Protein 9N4U (pdb70)

Foldseek 3Di:
DVVVLLVVLVVVAAADDVVVFWADWAWDDQDDQATKTWIAGPVPRFIKIKGKHQSVSDPPSVLVVVQVVLQVVQDDQQAFHWDHWHDDPRMIMTITGDADLAWQLLLLQQHQDDLQALLQQLLSVLVSLVSQVVQQKAQQADARNQWGAHLQLRTHGYDSSQMDHADPVGQWFFEQTYQQLQFALSNLVRHTDHNLRNLSSSLQNSLCNHPVHGPPPVPDSVVSSVCCNVVQQDDHPCPVVDDPQVVVLSCLSRPNPSVSRDRSVRSSPRCSSVSHDPSSVCNVSSVSSVVVVVVVVD/DLVVVAADDDDVVVQWADWDWDAADPFGTKTWIAGPVPRFIKIKGKGQPPDDPPPVVVSVVSVVLQVQDDQQAFHWDGWDDDPSIIITITGDAPLAWQLLLLQQHQDDLQALLQQLLSVLRVLVSCVVVFQAQQQPAGNQWGAHLQLRTHGHRSDDDDPVDDDDDASLLFALCVLVVHDDGNLRNLSSSLQRSLSNNVSHGPCPVPDRVVSSVCCNPVQDGDRPCVVPDDPQNVVLSCLSRPNPSVSRDHSVRSSPRVSSVSHDPSSVCNVSSVSSVVVPD

Radius of gyration: 26.57 Å; Cα contacts (8 Å, |Δi|>4): 1008; chains: 2; bounding box: 64×59×76 Å

Solvent-accessible surface area: 27530 Å² total; per-residue (Å²): 121,65,124,111,48,40,77,101,0,82,84,30,8,69,111,34,76,2,104,183,86,6,63,165,51,113,144,94,27,83,57,98,64,11,31,46,40,24,5,45,12,93,97,104,37,78,93,0,18,0,58,35,15,47,3,140,86,24,103,105,27,79,70,22,10,40,52,10,50,0,11,78,113,10,100,34,110,13,4,6,45,13,52,39,2,23,7,57,65,70,64,0,17,15,0,33,25,68,23,34,4,31,19,1,18,54,3,7,66,72,28,117,14,58,40,9,16,4,0,0,1,0,64,18,8,0,62,1,1,66,50,0,32,82,61,75,1,0,0,27,6,3,4,0,42,4,1,48,2,4,106,103,0,26,3,31,4,19,62,1,19,33,8,3,73,20,56,114,148,112,50,98,65,56,51,11,20,2,1,6,2,4,6,1,8,14,5,12,48,119,128,68,4,8,38,43,5,0,0,2,7,0,0,4,0,0,0,0,8,51,49,16,89,4,17,46,24,121,58,34,22,16,110,0,4,109,26,5,44,78,81,6,56,10,155,35,135,66,60,120,159,16,42,72,53,0,88,45,0,5,94,122,0,4,52,91,61,54,150,147,1,4,30,3,124,92,4,34,129,19,113,0,15,135,78,24,87,94,45,70,20,3,45,86,16,2,60,46,4,88,99,14,60,149,102,104,160,101,159,117,46,52,83,14,27,37,143,63,61,4,131,159,89,8,54,178,71,99,124,106,20,82,42,117,52,12,26,31,45,22,5,66,10,88,97,101,39,75,87,0,20,0,74,26,11,75,29,69,148,71,96,122,29,119,83,30,9,70,75,10,63,84,51,87,115,63,103,32,106,9,12,11,42,3,50,44,0,7,85,28,73,55,59,4,15,10,0,38,26,77,22,31,4,25,19,1,39,57,2,2,73,77,28,123,7,56,34,9,17,0,0,0,0,0,66,16,0,0,62,0,0,64,43,7,31,85,70,161,46,31,6,114,46,0,35,2,69,10,0,46,2,2,111,105,0,23,2,30,0,33,90,72,95,232,124,54,56,41,39,50,59,98,41,31,14,29,30,56,0,4,15,28,10,33,121,124,102,81,25,54,42,5,0,0,2,3,0,0,2,2,0,1,1,3,48,47,26,59,28,11,24,101,142,68,55,20,10,56,0,20,83,23,2,20,71,77,0,54,9,148,40,115,64,58,124,151,11,43,72,63,0,89,63,0,5,100,74,0,16,45,78,79,51,143,135,1,0,32,4,148,101,3,37,132,24,107,0,8,132,77,26,84,97,46,72,22,3,43,84,18,1,62,42,5,90,110,56,79,194

Organism: Homo sapiens (NCBI:txid9606)

B-factor: mean 44.1, std 22.22, range [15.54, 167.35]

Nearest PDB structures (foldseek):
  1yhw-assembly1_A  TM=9.844E-01  e=6.886E-53  Homo sapiens
  1yhv-assembly1_A  TM=9.846E-01  e=2.367E-52  Homo sapiens
  3fy0-assembly1_A  TM=9.872E-01  e=4.388E-52  Homo sapiens
  4o0r-assembly1_A  TM=9.837E-01  e=5.492E-52  Homo sapiens
  6fd3-assembly1_A  TM=9.315E-01  e=5.492E-52  Homo sapiens

Structure (mmCIF, N/CA/C/O backbone):
data_9N4U
#
_entry.id   9N4U
#
_cell.length_a   62.386
_cell.length_b   80.728
_cell.length_c   65.893
_cell.angle_alpha   90.00
_cell.angle_beta   106.92
_cell.angle_gamma   90.00
#
_symmetry.space_group_name_H-M   'P 1 21 1'
#
loop_
_entity.id
_entity.type
_entity.pdbx_description
1 polymer 'Glutathione S-transferase class-mu 26 kDa isozyme,Serine/threonine-protein kinase PAK 1'
2 non-polymer (3M)-3-[(4P)-2-chloro-4-(6-methylpyridin-2-yl)phenyl]-1-{2-[2-(dimethylamino)ethoxy]ethyl}-1,6-naphthyridin-2(1H)-one
3 water water
#
loop_
_atom_site.group_PDB
_atom_site.id
_atom_site.type_symbol
_atom_site.label_atom_id
_atom_site.label_alt_id
_atom_site.label_comp_id
_atom_site.label_asym_id
_atom_site.label_entity_id
_atom_site.label_seq_id
_atom_site.pdbx_PDB_ins_code
_atom_site.Cartn_x
_atom_site.Cartn_y
_atom_site.Cartn_z
_atom_site.occupancy
_atom_site.B_iso_or_equiv
_atom_site.auth_seq_id
_atom_site.auth_comp_id
_atom_site.auth_asym_id
_atom_site.auth_atom_id
_atom_site.pdbx_PDB_model_num
ATOM 1 N N . SER A 1 238 ? 33.511 -14.297 -12.780 1.00 64.56 249 SER A N 1
ATOM 2 C CA . SER A 1 238 ? 33.073 -12.906 -12.658 1.00 76.67 249 SER A CA 1
ATOM 3 C C . SER A 1 238 ? 32.035 -12.770 -11.544 1.00 72.45 249 SER A C 1
ATOM 4 O O . SER A 1 238 ? 32.366 -12.424 -10.408 1.00 75.75 249 SER A O 1
ATOM 6 N N . ASP A 1 239 ? 30.772 -13.028 -11.889 1.00 77.88 250 ASP A N 1
ATOM 7 C CA . ASP A 1 239 ? 29.720 -13.258 -10.909 1.00 73.15 250 ASP A CA 1
ATOM 8 C C . ASP A 1 239 ? 29.309 -14.721 -10.832 1.00 72.53 250 ASP A C 1
ATOM 9 O O . ASP A 1 239 ? 28.637 -15.114 -9.873 1.00 74.68 250 ASP A O 1
ATOM 11 N N . GLU A 1 240 ? 29.680 -15.534 -11.823 1.00 81.52 251 GLU A N 1
ATOM 12 C CA . GLU A 1 240 ? 29.492 -16.973 -11.706 1.00 77.14 251 GLU A CA 1
ATOM 13 C C . GLU A 1 240 ? 30.494 -17.583 -10.742 1.00 67.69 251 GLU A C 1
ATOM 14 O O . GLU A 1 240 ? 30.200 -18.612 -10.120 1.00 55.75 251 GLU A O 1
ATOM 20 N N . GLU A 1 241 ? 31.672 -16.969 -10.594 1.00 55.24 252 GLU A N 1
ATOM 21 C CA . GLU A 1 241 ? 32.659 -17.526 -9.680 1.00 67.60 252 GLU A CA 1
ATOM 22 C C . GLU A 1 241 ? 32.532 -17.000 -8.261 1.00 55.64 252 GLU A C 1
ATOM 23 O O . GLU A 1 241 ? 33.050 -17.634 -7.334 1.00 46.21 252 GLU A O 1
ATOM 29 N N . ILE A 1 242 ? 31.869 -15.864 -8.055 1.00 48.26 253 ILE A N 1
ATOM 30 C CA . ILE A 1 242 ? 31.487 -15.533 -6.690 1.00 45.54 253 ILE A CA 1
ATOM 31 C C . ILE A 1 242 ? 30.402 -16.497 -6.210 1.00 48.10 253 ILE A C 1
ATOM 32 O O . ILE A 1 242 ? 30.418 -16.947 -5.056 1.00 42.74 253 ILE A O 1
ATOM 37 N N . LEU A 1 243 ? 29.490 -16.896 -7.100 1.00 46.21 254 LEU A N 1
ATOM 38 C CA . LEU A 1 243 ? 28.512 -17.919 -6.742 1.00 50.46 254 LEU A CA 1
ATOM 39 C C . LEU A 1 243 ? 29.192 -19.249 -6.422 1.00 46.64 254 LEU A C 1
ATOM 40 O O . LEU A 1 243 ? 28.863 -19.901 -5.420 1.00 45.78 254 LEU A O 1
ATOM 45 N N . GLU A 1 244 ? 30.142 -19.669 -7.262 1.00 47.60 255 GLU A N 1
ATOM 46 C CA . GLU A 1 244 ? 30.849 -20.918 -7.001 1.00 47.67 255 GLU A CA 1
ATOM 47 C C . GLU A 1 244 ? 31.653 -20.834 -5.716 1.00 45.34 255 GLU A C 1
ATOM 48 O O . GLU A 1 244 ? 31.773 -21.822 -4.990 1.00 45.01 255 GLU A O 1
ATOM 54 N N . LYS A 1 245 ? 32.219 -19.666 -5.426 1.00 43.87 256 LYS A N 1
ATOM 55 C CA . LYS A 1 245 ? 32.898 -19.470 -4.151 1.00 41.75 256 LYS A CA 1
ATOM 56 C C . LYS A 1 245 ? 31.936 -19.674 -2.977 1.00 43.66 256 LYS A C 1
ATOM 57 O O . LYS A 1 245 ? 32.274 -20.355 -2.001 1.00 42.38 256 LYS A O 1
ATOM 63 N N . LEU A 1 246 ? 30.729 -19.109 -3.057 1.00 41.05 257 LEU A N 1
ATOM 64 C CA . LEU A 1 246 ? 29.741 -19.349 -2.000 1.00 40.32 257 LEU A CA 1
ATOM 65 C C . LEU A 1 246 ? 29.382 -20.827 -1.906 1.00 41.32 257 LEU A C 1
ATOM 66 O O . LEU A 1 246 ? 29.333 -21.399 -0.812 1.00 40.37 257 LEU A O 1
ATOM 71 N N . ARG A 1 247 ? 29.112 -21.465 -3.040 1.00 43.39 258 ARG A N 1
ATOM 72 C CA . ARG A 1 247 ? 28.764 -22.881 -2.987 1.00 44.59 258 ARG A CA 1
ATOM 73 C C . ARG A 1 247 ? 29.874 -23.710 -2.345 1.00 45.32 258 ARG A C 1
ATOM 74 O O . ARG A 1 247 ? 29.596 -24.673 -1.618 1.00 43.92 258 ARG A O 1
ATOM 82 N N . SER A 1 248 ? 31.139 -23.349 -2.584 1.00 43.31 259 SER A N 1
ATOM 83 C CA . SER A 1 248 ? 32.232 -24.201 -2.118 1.00 44.23 259 SER A CA 1
ATOM 84 C C . SER A 1 248 ? 32.330 -24.206 -0.595 1.00 51.75 259 SER A C 1
ATOM 85 O O . SER A 1 248 ? 32.811 -25.181 -0.009 1.00 46.11 259 SER A O 1
ATOM 88 N N . ILE A 1 249 ? 31.892 -23.134 0.070 1.00 39.61 260 ILE A N 1
ATOM 89 C CA . ILE A 1 249 ? 32.063 -23.089 1.518 1.00 37.91 260 ILE A CA 1
ATOM 90 C C . ILE A 1 249 ? 30.948 -23.806 2.248 1.00 39.57 260 ILE A C 1
ATOM 91 O O . ILE A 1 249 ? 30.981 -23.867 3.477 1.00 43.40 260 ILE A O 1
ATOM 96 N N . VAL A 1 250 ? 29.974 -24.351 1.533 1.00 40.93 261 VAL A N 1
ATOM 97 C CA . VAL A 1 250 ? 28.780 -24.943 2.120 1.00 41.04 261 VAL A CA 1
ATOM 98 C C . VAL A 1 250 ? 28.730 -26.409 1.691 1.00 45.63 261 VAL A C 1
ATOM 99 O O . VAL A 1 250 ? 28.898 -26.710 0.507 1.00 43.98 261 VAL A O 1
ATOM 103 N N . SER A 1 251 ? 28.510 -27.315 2.646 1.00 46.34 262 SER A N 1
ATOM 104 C CA . SER A 1 251 ? 28.398 -28.734 2.324 1.00 50.86 262 SER A CA 1
ATOM 105 C C . SER A 1 251 ? 27.049 -29.033 1.666 1.00 46.50 262 SER A C 1
ATOM 106 O O . SER A 1 251 ? 26.045 -28.355 1.918 1.00 45.05 262 SER A O 1
ATOM 109 N N . VAL A 1 252 ? 27.042 -30.036 0.778 1.00 58.56 263 VAL A N 1
ATOM 110 C CA . VAL A 1 252 ? 25.811 -30.484 0.135 1.00 63.47 263 VAL A CA 1
ATOM 111 C C . VAL A 1 252 ? 25.233 -31.618 0.964 1.00 70.93 263 VAL A C 1
ATOM 112 O O . VAL A 1 252 ? 25.954 -32.531 1.386 1.00 71.54 263 VAL A O 1
ATOM 116 N N . GLY A 1 253 ? 23.934 -31.547 1.207 1.00 61.41 264 GLY A N 1
ATOM 117 C CA . GLY A 1 253 ? 23.271 -32.523 2.049 1.00 58.52 264 GLY A CA 1
ATOM 118 C C . GLY A 1 253 ? 21.822 -32.135 2.221 1.00 61.55 264 GLY A C 1
ATOM 119 O O . GLY A 1 253 ? 21.369 -31.091 1.739 1.00 58.18 264 GLY A O 1
ATOM 120 N N . ASP A 1 254 ? 21.106 -32.985 2.949 1.00 65.57 265 ASP A N 1
ATOM 121 C CA . ASP A 1 254 ? 19.673 -32.839 3.153 1.00 57.95 265 ASP A CA 1
ATOM 122 C C . ASP A 1 254 ? 19.416 -32.363 4.572 1.00 58.64 265 ASP A C 1
ATOM 123 O O . ASP A 1 254 ? 19.758 -33.081 5.524 1.00 60.51 265 ASP A O 1
ATOM 128 N N . PRO A 1 255 ? 18.838 -31.176 4.775 1.00 60.45 266 PRO A N 1
ATOM 129 C CA . PRO A 1 255 ? 18.587 -30.719 6.152 1.00 55.86 266 PRO A CA 1
ATOM 130 C C . PRO A 1 255 ? 17.606 -31.607 6.901 1.00 62.22 266 PRO A C 1
ATOM 131 O O . PRO A 1 255 ? 17.625 -31.620 8.140 1.00 56.74 266 PRO A O 1
ATOM 135 N N . LYS A 1 256 ? 16.756 -32.358 6.193 1.00 64.47 267 LYS A N 1
ATOM 136 C CA . LYS A 1 256 ? 15.818 -33.258 6.862 1.00 60.11 267 LYS A CA 1
ATOM 137 C C . LYS A 1 256 ? 16.513 -34.476 7.457 1.00 58.34 267 LYS A C 1
ATOM 138 O O . LYS A 1 256 ? 15.912 -35.182 8.273 1.00 67.57 267 LYS A O 1
ATOM 144 N N . LYS A 1 257 ? 17.760 -34.742 7.063 1.00 81.12 268 LYS A N 1
ATOM 145 C CA . LYS A 1 257 ? 18.518 -35.825 7.681 1.00 91.94 268 LYS A CA 1
ATOM 146 C C . LYS A 1 257 ? 18.756 -35.558 9.163 1.00 97.25 268 LYS A C 1
ATOM 147 O O . LYS A 1 257 ? 18.912 -36.498 9.951 1.00 88.12 268 LYS A O 1
ATOM 153 N N . LYS A 1 258 ? 18.774 -34.288 9.559 1.00 71.63 269 LYS A N 1
ATOM 154 C CA . LYS A 1 258 ? 19.132 -33.898 10.910 1.00 61.30 269 LYS A CA 1
ATOM 155 C C . LYS A 1 258 ? 18.031 -33.146 11.643 1.00 47.36 269 LYS A C 1
ATOM 156 O O . LYS A 1 258 ? 17.968 -33.224 12.876 1.00 50.28 269 LYS A O 1
ATOM 162 N N . TYR A 1 259 ? 17.147 -32.449 10.929 1.00 46.02 270 TYR A N 1
ATOM 163 C CA . TYR A 1 259 ? 16.153 -31.579 11.555 1.00 45.18 270 TYR A CA 1
ATOM 164 C C . TYR A 1 259 ? 14.752 -31.914 11.061 1.00 55.37 270 TYR A C 1
ATOM 165 O O . TYR A 1 259 ? 14.555 -32.274 9.894 1.00 54.07 270 TYR A O 1
ATOM 174 N N . THR A 1 260 ? 13.777 -31.769 11.961 1.00 47.95 271 THR A N 1
ATOM 175 C CA . THR A 1 260 ? 12.363 -31.972 11.656 1.00 60.25 271 THR A CA 1
ATOM 176 C C . THR A 1 260 ? 11.541 -30.809 12.204 1.00 47.99 271 THR A C 1
ATOM 177 O O . THR A 1 260 ? 12.073 -29.833 12.748 1.00 45.89 271 THR A O 1
ATOM 181 N N . ARG A 1 261 ? 10.223 -30.928 12.037 1.00 55.58 272 ARG A N 1
ATOM 182 C CA . ARG A 1 261 ? 9.252 -29.969 12.558 1.00 57.04 272 ARG A CA 1
ATOM 183 C C . ARG A 1 261 ? 9.557 -28.546 12.086 1.00 55.56 272 ARG A C 1
ATOM 184 O O . ARG A 1 261 ? 9.767 -27.635 12.880 1.00 46.17 272 ARG A O 1
ATOM 192 N N . PHE A 1 262 ? 9.575 -28.374 10.766 1.00 49.22 273 PHE A N 1
ATOM 193 C CA . PHE A 1 262 ? 9.800 -27.066 10.151 1.00 54.09 273 PHE A CA 1
ATOM 194 C C . PHE A 1 262 ? 8.523 -26.227 10.235 1.00 58.17 273 PHE A C 1
ATOM 195 O O . PHE A 1 262 ? 7.529 -26.528 9.571 1.00 51.53 273 PHE A O 1
ATOM 203 N N . GLU A 1 263 ? 8.554 -25.150 11.015 1.00 57.28 274 GLU A N 1
ATOM 204 C CA . GLU A 1 263 ? 7.421 -24.239 11.138 1.00 62.43 274 GLU A CA 1
ATOM 205 C C . GLU A 1 263 ? 7.863 -22.859 10.680 1.00 57.37 274 GLU A C 1
ATOM 206 O O . GLU A 1 263 ? 8.824 -22.304 11.224 1.00 50.63 274 GLU A O 1
ATOM 212 N N . LYS A 1 264 ? 7.154 -22.298 9.700 1.00 55.52 275 LYS A N 1
ATOM 213 C CA . LYS A 1 264 ? 7.485 -20.961 9.219 1.00 67.95 275 LYS A CA 1
ATOM 214 C C . LYS A 1 264 ? 7.232 -19.927 10.307 1.00 58.76 275 LYS A C 1
ATOM 215 O O . LYS A 1 264 ? 6.189 -19.950 10.964 1.00 67.93 275 LYS A O 1
ATOM 221 N N . ILE A 1 265 ? 8.193 -19.021 10.507 1.00 61.78 276 ILE A N 1
ATOM 222 C CA . ILE A 1 265 ? 8.028 -17.900 11.424 1.00 61.14 276 ILE A CA 1
ATOM 223 C C . ILE A 1 265 ? 8.294 -16.556 10.764 1.00 65.68 276 ILE A C 1
ATOM 224 O O . ILE A 1 265 ? 8.201 -15.524 11.430 1.00 63.57 276 ILE A O 1
ATOM 229 N N . GLY A 1 266 ? 8.621 -16.525 9.481 1.00 66.55 277 GLY A N 1
ATOM 230 C CA . GLY A 1 266 ? 8.914 -15.263 8.832 1.00 69.99 277 GLY A CA 1
ATOM 231 C C . GLY A 1 266 ? 9.294 -15.484 7.386 1.00 74.01 277 GLY A C 1
ATOM 232 O O . GLY A 1 266 ? 9.767 -16.559 6.999 1.00 72.65 277 GLY A O 1
ATOM 233 N N . GLN A 1 267 ? 9.065 -14.442 6.591 1.00 82.15 278 GLN A N 1
ATOM 234 C CA . GLN A 1 267 ? 9.397 -14.430 5.175 1.00 91.29 278 GLN A CA 1
ATOM 235 C C . GLN A 1 267 ? 9.875 -13.030 4.829 1.00 99.33 278 GLN A C 1
ATOM 236 O O . GLN A 1 267 ? 9.308 -12.044 5.305 1.00 95.03 278 GLN A O 1
ATOM 238 N N . GLY A 1 268 ? 10.917 -12.946 4.019 1.00 115.02 279 GLY A N 1
ATOM 239 C CA . GLY A 1 268 ? 11.494 -11.660 3.710 1.00 112.78 279 GLY A CA 1
ATOM 240 C C . GLY A 1 268 ? 12.334 -11.676 2.459 1.00 106.52 279 GLY A C 1
ATOM 241 O O . GLY A 1 268 ? 12.253 -12.596 1.644 1.00 108.24 279 GLY A O 1
ATOM 242 N N . ALA A 1 269 ? 13.145 -10.625 2.312 1.00 113.30 280 ALA A N 1
ATOM 243 C CA . ALA A 1 269 ? 14.033 -10.510 1.160 1.00 105.97 280 ALA A CA 1
ATOM 244 C C . ALA A 1 269 ? 15.264 -11.387 1.324 1.00 102.14 280 ALA A C 1
ATOM 245 O O . ALA A 1 269 ? 15.744 -11.982 0.352 1.00 94.21 280 ALA A O 1
ATOM 247 N N . SER A 1 270 ? 15.779 -11.483 2.537 1.00 106.62 281 SER A N 1
ATOM 248 C CA . SER A 1 270 ? 16.884 -12.381 2.818 1.00 102.03 281 SER A CA 1
ATOM 249 C C . SER A 1 270 ? 16.480 -13.854 2.761 1.00 105.98 281 SER A C 1
ATOM 250 O O . SER A 1 270 ? 17.320 -14.660 3.136 1.00 111.25 281 SER A O 1
ATOM 253 N N . GLY A 1 271 ? 15.279 -14.239 2.345 1.00 88.65 282 GLY A N 1
ATOM 254 C CA . GLY A 1 271 ? 14.842 -15.620 2.374 1.00 71.99 282 GLY A CA 1
ATOM 255 C C . GLY A 1 271 ? 13.705 -15.863 3.355 1.00 72.36 282 GLY A C 1
ATOM 256 O O . GLY A 1 271 ? 13.043 -14.943 3.840 1.00 64.97 282 GLY A O 1
ATOM 257 N N . THR A 1 272 ? 13.479 -17.141 3.647 1.00 61.09 283 THR A N 1
ATOM 258 C CA . THR A 1 272 ? 12.385 -17.578 4.505 1.00 59.92 283 THR A CA 1
ATOM 259 C C . THR A 1 272 ? 12.938 -18.244 5.760 1.00 54.14 283 THR A C 1
ATOM 260 O O . THR A 1 272 ? 13.866 -19.057 5.679 1.00 43.91 283 THR A O 1
ATOM 264 N N . VAL A 1 273 ? 12.349 -17.917 6.914 1.00 51.93 284 VAL A N 1
ATOM 265 C CA . VAL A 1 273 ? 12.865 -18.325 8.219 1.00 58.38 284 VAL A CA 1
ATOM 266 C C . VAL A 1 273 ? 11.900 -19.312 8.867 1.00 49.98 284 VAL A C 1
ATOM 267 O O . VAL A 1 273 ? 10.685 -19.087 8.885 1.00 47.92 284 VAL A O 1
ATOM 271 N N . TYR A 1 274 ? 12.454 -20.396 9.406 1.00 42.58 285 TYR A N 1
ATOM 272 C CA . TYR A 1 274 ? 11.719 -21.457 10.076 1.00 51.01 285 TYR A CA 1
ATOM 273 C C . TYR A 1 274 ? 12.287 -21.675 11.472 1.00 48.16 285 TYR A C 1
ATOM 274 O O . TYR A 1 274 ? 13.454 -21.376 11.747 1.00 38.97 285 TYR A O 1
ATOM 283 N N . THR A 1 275 ? 11.465 -22.240 12.345 1.00 40.99 286 THR A N 1
ATOM 284 C CA . THR A 1 275 ? 11.997 -23.004 13.463 1.00 40.73 286 THR A CA 1
ATOM 285 C C . THR A 1 275 ? 11.998 -24.481 13.094 1.00 41.10 286 THR A C 1
ATOM 286 O O . THR A 1 275 ? 11.216 -24.933 12.251 1.00 43.03 286 THR A O 1
ATOM 290 N N . ALA A 1 276 ? 12.877 -25.235 13.743 1.00 40.17 287 ALA A N 1
ATOM 291 C CA . ALA A 1 276 ? 12.939 -26.677 13.539 1.00 41.40 287 ALA A CA 1
ATOM 292 C C . ALA A 1 276 ? 13.595 -27.295 14.765 1.00 40.27 287 ALA A C 1
ATOM 293 O O . ALA A 1 276 ? 13.935 -26.602 15.730 1.00 38.64 287 ALA A O 1
ATOM 295 N N . MET A 1 277 ? 13.769 -28.608 14.730 1.00 41.32 288 MET A N 1
ATOM 296 C CA . MET A 1 277 ? 14.303 -29.288 15.895 1.00 40.60 288 MET A CA 1
ATOM 297 C C . MET A 1 277 ? 15.315 -30.338 15.470 1.00 41.16 288 MET A C 1
ATOM 298 O O . MET A 1 277 ? 15.108 -31.039 14.479 1.00 42.86 288 MET A O 1
ATOM 303 N N . ASP A 1 278 ? 16.410 -30.426 16.226 1.00 39.86 289 ASP A N 1
ATOM 304 C CA . ASP A 1 278 ? 17.433 -31.454 16.024 1.00 40.86 289 ASP A CA 1
ATOM 305 C C . ASP A 1 278 ? 16.867 -32.808 16.436 1.00 48.74 289 ASP A C 1
ATOM 306 O O . ASP A 1 278 ? 16.423 -32.979 17.579 1.00 41.86 289 ASP A O 1
ATOM 311 N N . VAL A 1 279 ? 16.892 -33.765 15.501 1.00 48.14 290 VAL A N 1
ATOM 312 C CA . VAL A 1 279 ? 16.226 -35.055 15.694 1.00 51.75 290 VAL A CA 1
ATOM 313 C C . VAL A 1 279 ? 16.877 -35.842 16.828 1.00 50.21 290 VAL A C 1
ATOM 314 O O . VAL A 1 279 ? 16.197 -36.541 17.592 1.00 60.79 290 VAL A O 1
ATOM 318 N N . ALA A 1 280 ? 18.201 -35.742 16.954 1.00 47.98 291 ALA A N 1
ATOM 319 C CA . ALA A 1 280 ? 18.971 -36.531 17.909 1.00 45.67 291 ALA A CA 1
ATOM 320 C C . ALA A 1 280 ? 19.029 -35.898 19.300 1.00 52.40 291 ALA A C 1
ATOM 321 O O . ALA A 1 280 ? 18.981 -36.618 20.305 1.00 45.23 291 ALA A O 1
ATOM 323 N N . THR A 1 281 ? 19.112 -34.566 19.390 1.00 45.89 292 THR A N 1
ATOM 324 C CA . THR A 1 281 ? 19.278 -33.906 20.679 1.00 39.75 292 THR A CA 1
ATOM 325 C C . THR A 1 281 ? 18.062 -33.126 21.154 1.00 45.07 292 THR A C 1
ATOM 326 O O . THR A 1 281 ? 18.034 -32.708 22.326 1.00 40.73 292 THR A O 1
ATOM 330 N N . GLY A 1 282 ? 17.067 -32.908 20.294 1.00 39.79 293 GLY A N 1
ATOM 331 C CA . GLY A 1 282 ? 15.933 -32.075 20.639 1.00 39.36 293 GLY A CA 1
ATOM 332 C C . GLY A 1 282 ? 16.201 -30.580 20.671 1.00 40.38 293 GLY A C 1
ATOM 333 O O . GLY A 1 282 ? 15.327 -29.816 21.077 1.00 42.28 293 GLY A O 1
ATOM 334 N N . GLN A 1 283 ? 17.373 -30.127 20.245 1.00 38.33 294 GLN A N 1
ATOM 335 C CA . GLN A 1 283 ? 17.656 -28.690 20.254 1.00 43.56 294 GLN A CA 1
ATOM 336 C C . GLN A 1 283 ? 16.764 -27.949 19.255 1.00 35.34 294 GLN A C 1
ATOM 337 O O . GLN A 1 283 ? 16.620 -28.374 18.108 1.00 36.46 294 GLN A O 1
ATOM 343 N N . GLU A 1 284 ? 16.154 -26.841 19.699 1.00 37.99 295 GLU A N 1
ATOM 344 C CA . GLU A 1 284 ? 15.384 -25.977 18.801 1.00 35.45 295 GLU A CA 1
ATOM 345 C C . GLU A 1 284 ? 16.318 -25.042 18.036 1.00 36.97 295 GLU A C 1
ATOM 346 O O . GLU A 1 284 ? 17.212 -24.428 18.625 1.00 35.64 295 GLU A O 1
ATOM 352 N N . VAL A 1 285 ? 16.094 -24.916 16.722 1.00 34.88 296 VAL A N 1
ATOM 353 C CA . VAL A 1 285 ? 16.951 -24.116 15.850 1.00 34.24 296 VAL A CA 1
ATOM 354 C C . VAL A 1 285 ? 16.109 -23.208 14.955 1.00 34.93 296 VAL A C 1
ATOM 355 O O . VAL A 1 285 ? 14.922 -23.442 14.728 1.00 36.26 296 VAL A O 1
ATOM 359 N N . ALA A 1 286 ? 16.767 -22.181 14.419 1.00 34.18 297 ALA A N 1
ATOM 360 C CA . ALA A 1 286 ? 16.218 -21.296 13.398 1.00 34.93 297 ALA A CA 1
ATOM 361 C C . ALA A 1 286 ? 16.964 -21.553 12.099 1.00 41.84 297 ALA A C 1
ATOM 362 O O . ALA A 1 286 ? 18.193 -21.655 12.097 1.00 37.73 297 ALA A O 1
ATOM 364 N N . ILE A 1 287 ? 16.225 -21.659 10.999 1.00 37.12 298 ILE A N 1
ATOM 365 C CA . ILE A 1 287 ? 16.789 -22.053 9.710 1.00 38.02 298 ILE A CA 1
ATOM 366 C C . ILE A 1 287 ? 16.287 -21.077 8.661 1.00 38.97 298 ILE A C 1
ATOM 367 O O . ILE A 1 287 ? 15.074 -20.901 8.508 1.00 40.22 298 ILE A O 1
ATOM 372 N N . LYS A 1 288 ? 17.232 -20.467 7.953 1.00 41.60 299 LYS A N 1
ATOM 373 C CA . LYS A 1 288 ? 16.871 -19.552 6.853 1.00 39.60 299 LYS A CA 1
ATOM 374 C C . LYS A 1 288 ? 17.103 -20.267 5.518 1.00 41.09 299 LYS A C 1
ATOM 375 O O . LYS A 1 288 ? 18.156 -20.881 5.342 1.00 42.62 299 LYS A O 1
ATOM 381 N N . GLN A 1 289 ? 16.125 -20.176 4.629 1.00 43.07 300 GLN A N 1
ATOM 382 C CA . GLN A 1 289 ? 16.259 -20.797 3.292 1.00 53.14 300 GLN A CA 1
ATOM 383 C C . GLN A 1 289 ? 16.362 -19.657 2.266 1.00 58.21 300 GLN A C 1
ATOM 384 O O . GLN A 1 289 ? 15.513 -18.758 2.291 1.00 46.61 300 GLN A O 1
ATOM 390 N N . MET A 1 290 ? 17.402 -19.697 1.431 1.00 53.68 301 MET A N 1
ATOM 391 C CA . MET A 1 290 ? 17.620 -18.612 0.447 1.00 52.92 301 MET A CA 1
ATOM 392 C C . MET A 1 290 ? 17.824 -19.192 -0.948 1.00 65.46 301 MET A C 1
ATOM 393 O O . MET A 1 290 ? 18.387 -20.296 -1.054 1.00 67.09 301 MET A O 1
ATOM 398 N N . ASN A 1 291 ? 17.402 -18.452 -1.967 1.00 100.95 302 ASN A N 1
ATOM 399 C CA . ASN A 1 291 ? 17.650 -18.863 -3.371 1.00 102.96 302 ASN A CA 1
ATOM 400 C C . ASN A 1 291 ? 18.869 -18.075 -3.832 1.00 87.83 302 ASN A C 1
ATOM 401 O O . ASN A 1 291 ? 18.750 -16.853 -4.012 1.00 98.33 302 ASN A O 1
ATOM 406 N N . LEU A 1 292 ? 19.992 -18.753 -4.003 1.00 73.66 303 LEU A N 1
ATOM 407 C CA . LEU A 1 292 ? 21.251 -18.055 -4.340 1.00 76.47 303 LEU A CA 1
ATOM 408 C C . LEU A 1 292 ? 21.109 -17.286 -5.659 1.00 87.81 303 LEU A C 1
ATOM 409 O O . LEU A 1 292 ? 21.533 -16.125 -5.705 1.00 82.98 303 LEU A O 1
ATOM 414 N N . GLN A 1 293 ? 20.489 -17.891 -6.667 1.00 98.88 304 GLN A N 1
ATOM 415 C CA . GLN A 1 293 ? 20.407 -17.240 -8.004 1.00 110.20 304 GLN A CA 1
ATOM 416 C C . GLN A 1 293 ? 19.704 -15.884 -7.884 1.00 102.97 304 GLN A C 1
ATOM 417 O O . GLN A 1 293 ? 19.939 -15.028 -8.754 1.00 110.92 304 GLN A O 1
ATOM 423 N N . GLN A 1 294 ? 18.891 -15.694 -6.847 1.00 106.46 305 GLN A N 1
ATOM 424 C CA . GLN A 1 294 ? 18.104 -14.446 -6.705 1.00 104.40 305 GLN A CA 1
ATOM 425 C C . GLN A 1 294 ? 18.721 -13.466 -5.692 1.00 97.42 305 GLN A C 1
ATOM 426 O O . GLN A 1 294 ? 18.142 -12.380 -5.517 1.00 97.31 305 GLN A O 1
ATOM 432 N N . GLN A 1 295 ? 19.818 -13.829 -5.037 1.00 85.31 306 GLN A N 1
ATOM 433 C CA . GLN A 1 295 ? 20.417 -12.965 -4.030 1.00 78.29 306 GLN A CA 1
ATOM 434 C C . GLN A 1 295 ? 21.457 -12.066 -4.670 1.00 79.24 306 GLN A C 1
ATOM 435 O O . GLN A 1 295 ? 22.362 -12.565 -5.356 1.00 79.03 306 GLN A O 1
ATOM 441 N N . PRO A 1 296 ? 21.371 -10.754 -4.491 1.00 77.03 307 PRO A N 1
ATOM 442 C CA . PRO A 1 296 ? 22.460 -9.876 -4.913 1.00 76.70 307 PRO A CA 1
ATOM 443 C C . PRO A 1 296 ? 23.495 -9.767 -3.803 1.00 74.79 307 PRO A C 1
ATOM 444 O O . PRO A 1 296 ? 23.220 -10.035 -2.631 1.00 67.61 307 PRO A O 1
ATOM 448 N N . LYS A 1 297 ? 24.701 -9.371 -4.200 1.00 85.31 308 LYS A N 1
ATOM 449 C CA . LYS A 1 297 ? 25.835 -9.261 -3.284 1.00 86.06 308 LYS A CA 1
ATOM 450 C C . LYS A 1 297 ? 26.038 -10.569 -2.520 1.00 67.08 308 LYS A C 1
ATOM 451 O O . LYS A 1 297 ? 25.918 -10.643 -1.294 1.00 66.95 308 LYS A O 1
ATOM 457 N N . LYS A 1 298 ? 26.328 -11.621 -3.292 1.00 63.86 309 LYS A N 1
ATOM 458 C CA . LYS A 1 298 ? 26.619 -12.916 -2.691 1.00 52.77 309 LYS A CA 1
ATOM 459 C C . LYS A 1 298 ? 27.870 -12.846 -1.836 1.00 49.11 309 LYS A C 1
ATOM 460 O O . LYS A 1 298 ? 27.981 -13.568 -0.840 1.00 42.15 309 LYS A O 1
ATOM 466 N N . GLU A 1 299 ? 28.821 -11.980 -2.196 1.00 43.06 310 GLU A N 1
ATOM 467 C CA . GLU A 1 299 ? 30.017 -11.838 -1.373 1.00 50.12 310 GLU A CA 1
ATOM 468 C C . GLU A 1 299 ? 29.688 -11.402 0.051 1.00 45.71 310 GLU A C 1
ATOM 469 O O . GLU A 1 299 ? 30.469 -11.690 0.967 1.00 42.65 310 GLU A O 1
ATOM 475 N N . LEU A 1 300 ? 28.538 -10.752 0.276 1.00 45.91 311 LEU A N 1
ATOM 476 C CA . LEU A 1 300 ? 28.143 -10.422 1.644 1.00 42.96 311 LEU A CA 1
ATOM 477 C C . LEU A 1 300 ? 27.625 -11.641 2.395 1.00 37.63 311 LEU A C 1
ATOM 478 O O . LEU A 1 300 ? 27.830 -11.745 3.605 1.00 37.42 311 LEU A O 1
ATOM 483 N N . ILE A 1 301 ? 26.986 -12.582 1.695 1.00 39.50 312 ILE A N 1
ATOM 484 C CA . ILE A 1 301 ? 26.598 -13.841 2.323 1.00 38.73 312 ILE A CA 1
ATOM 485 C C . ILE A 1 301 ? 27.834 -14.655 2.683 1.00 34.90 312 ILE A C 1
ATOM 486 O O . ILE A 1 301 ? 27.913 -15.245 3.765 1.00 33.85 312 ILE A O 1
ATOM 491 N N . ILE A 1 302 ? 28.800 -14.743 1.758 1.00 34.49 313 ILE A N 1
ATOM 492 C CA . ILE A 1 302 ? 30.073 -15.392 2.067 1.00 34.57 313 ILE A CA 1
ATOM 493 C C . ILE A 1 302 ? 30.681 -14.819 3.340 1.00 35.28 313 ILE A C 1
ATOM 494 O O . ILE A 1 302 ? 31.068 -15.559 4.247 1.00 35.52 313 ILE A O 1
ATOM 499 N N . ASN A 1 303 ? 30.788 -13.490 3.423 1.00 32.49 314 ASN A N 1
ATOM 500 C CA . ASN A 1 303 ? 31.441 -12.887 4.580 1.00 33.47 314 ASN A CA 1
ATOM 501 C C . ASN A 1 303 ? 30.652 -13.169 5.856 1.00 34.09 314 ASN A C 1
ATOM 502 O O . ASN A 1 303 ? 31.235 -13.464 6.908 1.00 35.54 314 ASN A O 1
ATOM 507 N N . GLU A 1 304 ? 29.323 -13.105 5.784 1.00 33.02 315 GLU A N 1
ATOM 508 C CA . GLU A 1 304 ? 28.533 -13.350 6.991 1.00 31.31 315 GLU A CA 1
ATOM 509 C C . GLU A 1 304 ? 28.714 -14.781 7.494 1.00 37.63 315 GLU A C 1
ATOM 510 O O . GLU A 1 304 ? 28.899 -15.011 8.692 1.00 33.96 315 GLU A O 1
ATOM 516 N N . ILE A 1 305 ? 28.681 -15.765 6.591 1.00 32.66 316 ILE A N 1
ATOM 517 C CA . ILE A 1 305 ? 28.859 -17.150 7.016 1.00 30.29 316 ILE A CA 1
ATOM 518 C C . ILE A 1 305 ? 30.246 -17.337 7.619 1.00 31.88 316 ILE A C 1
ATOM 519 O O . ILE A 1 305 ? 30.413 -17.969 8.661 1.00 31.75 316 ILE A O 1
ATOM 524 N N . LEU A 1 306 ? 31.274 -16.820 6.947 1.00 34.02 317 LEU A N 1
ATOM 525 C CA . LEU A 1 306 ? 32.629 -17.045 7.438 1.00 33.25 317 LEU A CA 1
ATOM 526 C C . LEU A 1 306 ? 32.837 -16.388 8.804 1.00 31.13 317 LEU A C 1
ATOM 527 O O . LEU A 1 306 ? 33.449 -16.988 9.702 1.00 39.02 317 LEU A O 1
ATOM 532 N N . VAL A 1 307 ? 32.328 -15.171 8.984 1.00 37.77 318 VAL A N 1
ATOM 533 C CA . VAL A 1 307 ? 32.518 -14.479 10.252 1.00 36.74 318 VAL A CA 1
ATOM 534 C C . VAL A 1 307 ? 31.802 -15.221 11.368 1.00 37.96 318 VAL A C 1
ATOM 535 O O . VAL A 1 307 ? 32.355 -15.387 12.463 1.00 39.86 318 VAL A O 1
ATOM 539 N N . MET A 1 308 ? 30.576 -15.707 11.107 1.00 33.42 319 MET A N 1
ATOM 540 C CA . MET A 1 308 ? 29.882 -16.490 12.129 1.00 39.74 319 MET A CA 1
ATOM 541 C C . MET A 1 308 ? 30.660 -17.745 12.484 1.00 40.65 319 MET A C 1
ATOM 542 O O . MET A 1 308 ? 30.814 -18.063 13.668 1.00 40.22 319 MET A O 1
ATOM 547 N N . ARG A 1 309 ? 31.140 -18.494 11.477 1.00 31.94 320 ARG A N 1
ATOM 548 C CA . ARG A 1 309 ? 31.830 -19.745 11.769 1.00 32.13 320 ARG A CA 1
ATOM 549 C C . ARG A 1 309 ? 33.068 -19.516 12.605 1.00 35.54 320 ARG A C 1
ATOM 550 O O . ARG A 1 309 ? 33.449 -20.383 13.404 1.00 37.35 320 ARG A O 1
ATOM 558 N N . GLU A 1 310 ? 33.764 -18.414 12.349 1.00 31.98 321 GLU A N 1
ATOM 559 C CA . GLU A 1 310 ? 35.084 -18.151 12.906 1.00 39.76 321 GLU A CA 1
ATOM 560 C C . GLU A 1 310 ? 35.042 -17.492 14.275 1.00 42.48 321 GLU A C 1
ATOM 561 O O . GLU A 1 310 ? 36.087 -17.392 14.922 1.00 42.79 321 GLU A O 1
ATOM 567 N N . ASN A 1 311 ? 33.871 -17.046 14.737 1.00 38.04 322 ASN A N 1
ATOM 568 C CA . ASN A 1 311 ? 33.776 -16.216 15.936 1.00 36.78 322 ASN A CA 1
ATOM 569 C C . ASN A 1 311 ? 32.591 -16.638 16.808 1.00 37.15 322 ASN A C 1
ATOM 570 O O . ASN A 1 311 ? 31.659 -15.878 17.028 1.00 39.35 322 ASN A O 1
ATOM 575 N N . LYS A 1 312 ? 32.622 -17.871 17.315 1.00 36.42 323 LYS A N 1
ATOM 576 C CA . LYS A 1 312 ? 31.568 -18.353 18.215 1.00 35.29 323 LYS A CA 1
ATOM 577 C C . LYS A 1 312 ? 31.749 -17.802 19.620 1.00 39.51 323 LYS A C 1
ATOM 578 O O . LYS A 1 312 ? 32.867 -17.758 20.141 1.00 36.96 323 LYS A O 1
ATOM 584 N N . ASN A 1 313 ? 30.634 -17.456 20.268 1.00 34.18 324 ASN A N 1
ATOM 585 C CA . ASN A 1 313 ? 30.691 -16.860 21.596 1.00 33.86 324 ASN A CA 1
ATOM 586 C C . ASN A 1 313 ? 29.305 -16.975 22.235 1.00 31.41 324 ASN A C 1
ATOM 587 O O . ASN A 1 313 ? 28.300 -16.914 21.518 1.00 33.36 324 ASN A O 1
ATOM 592 N N . PRO A 1 314 ? 29.213 -17.169 23.562 1.00 33.23 325 PRO A N 1
ATOM 593 C CA . PRO A 1 314 ? 27.885 -17.308 24.203 1.00 32.74 325 PRO A CA 1
ATOM 594 C C . PRO A 1 314 ? 26.966 -16.101 24.041 1.00 31.07 325 PRO A C 1
ATOM 595 O O . PRO A 1 314 ? 25.745 -16.246 24.239 1.00 28.87 325 PRO A O 1
ATOM 599 N N . ASN A 1 315 ? 27.511 -14.920 23.752 1.00 27.87 326 ASN A N 1
ATOM 600 C CA . ASN A 1 315 ? 26.706 -13.712 23.561 1.00 28.44 326 ASN A CA 1
ATOM 601 C C . ASN A 1 315 ? 26.498 -13.392 22.091 1.00 24.96 326 ASN A C 1
ATOM 602 O O . ASN A 1 315 ? 26.138 -12.257 21.746 1.00 28.62 326 ASN A O 1
ATOM 607 N N . ILE A 1 316 ? 26.719 -14.372 21.212 1.00 26.28 327 ILE A N 1
ATOM 608 C CA . ILE A 1 316 ? 26.374 -14.244 19.808 1.00 27.52 327 ILE A CA 1
ATOM 609 C C . ILE A 1 316 ? 25.421 -15.366 19.437 1.00 28.97 327 ILE A C 1
ATOM 610 O O . ILE A 1 316 ? 25.598 -16.505 19.887 1.00 37.68 327 ILE A O 1
ATOM 615 N N . VAL A 1 317 ? 24.419 -15.061 18.613 1.00 26.53 328 VAL A N 1
ATOM 616 C CA . VAL A 1 317 ? 23.540 -16.125 18.124 1.00 28.59 328 VAL A CA 1
ATOM 617 C C . VAL A 1 317 ? 24.370 -17.084 17.282 1.00 29.38 328 VAL A C 1
ATOM 618 O O . VAL A 1 317 ? 24.894 -16.715 16.221 1.00 38.97 328 VAL A O 1
ATOM 622 N N . ASN A 1 318 ? 24.461 -18.326 17.743 1.00 31.06 329 ASN A N 1
ATOM 623 C CA . ASN A 1 318 ? 25.449 -19.283 17.249 1.00 44.66 329 ASN A CA 1
ATOM 624 C C . ASN A 1 318 ? 25.052 -19.843 15.885 1.00 36.22 329 ASN A C 1
ATOM 625 O O . ASN A 1 318 ? 23.915 -20.293 15.702 1.00 35.50 329 ASN A O 1
ATOM 630 N N . TYR A 1 319 ? 26.004 -19.837 14.938 1.00 36.65 330 TYR A N 1
ATOM 631 C CA . TYR A 1 319 ? 25.867 -20.552 13.680 1.00 39.16 330 TYR A CA 1
ATOM 632 C C . TYR A 1 319 ? 26.102 -22.030 13.960 1.00 40.72 330 TYR A C 1
ATOM 633 O O . TYR A 1 319 ? 27.095 -22.396 14.602 1.00 36.80 330 TYR A O 1
ATOM 642 N N . LEU A 1 320 ? 25.175 -22.874 13.512 1.00 34.95 331 LEU A N 1
ATOM 643 C CA . LEU A 1 320 ? 25.281 -24.321 13.705 1.00 32.47 331 LEU A CA 1
ATOM 644 C C . LEU A 1 320 ? 25.785 -25.061 12.474 1.00 45.20 331 LEU A C 1
ATOM 645 O O . LEU A 1 320 ? 26.710 -25.877 12.584 1.00 46.89 331 LEU A O 1
ATOM 650 N N . ASP A 1 321 ? 25.198 -24.806 11.307 1.00 36.08 332 ASP A N 1
ATOM 651 C CA . ASP A 1 321 ? 25.420 -25.662 10.142 1.00 41.20 332 ASP A CA 1
ATOM 652 C C . ASP A 1 321 ? 24.848 -24.962 8.917 1.00 45.70 332 ASP A C 1
ATOM 653 O O . ASP A 1 321 ? 24.100 -23.995 9.029 1.00 35.49 332 ASP A O 1
ATOM 658 N N . SER A 1 322 ? 25.188 -25.479 7.738 1.00 50.85 333 SER A N 1
ATOM 659 C CA . SER A 1 322 ? 24.612 -24.967 6.498 1.00 51.49 333 SER A CA 1
ATOM 660 C C . SER A 1 322 ? 24.588 -26.084 5.460 1.00 51.18 333 SER A C 1
ATOM 661 O O . SER A 1 322 ? 25.393 -27.021 5.518 1.00 54.58 333 SER A O 1
ATOM 664 N N . TYR A 1 323 ? 23.659 -25.969 4.506 1.00 41.55 334 TYR A N 1
ATOM 665 C CA . TYR A 1 323 ? 23.383 -27.020 3.534 1.00 59.62 334 TYR A CA 1
ATOM 666 C C . TYR A 1 323 ? 23.093 -26.412 2.168 1.00 54.12 334 TYR A C 1
ATOM 667 O O . TYR A 1 323 ? 22.388 -25.401 2.064 1.00 44.29 334 TYR A O 1
ATOM 676 N N . LEU A 1 324 ? 23.644 -27.049 1.130 1.00 49.85 335 LEU A N 1
ATOM 677 C CA . LEU A 1 324 ? 23.340 -26.742 -0.263 1.00 60.19 335 LEU A CA 1
ATOM 678 C C . LEU A 1 324 ? 22.369 -27.783 -0.804 1.00 61.83 335 LEU A C 1
ATOM 679 O O . LEU A 1 324 ? 22.702 -28.975 -0.858 1.00 58.64 335 LEU A O 1
ATOM 684 N N . VAL A 1 325 ? 21.185 -27.332 -1.219 1.00 65.16 336 VAL A N 1
ATOM 685 C CA . VAL A 1 325 ? 20.154 -28.200 -1.793 1.00 80.63 336 VAL A CA 1
ATOM 686 C C . VAL A 1 325 ? 19.776 -27.594 -3.144 1.00 81.53 336 VAL A C 1
ATOM 687 O O . VAL A 1 325 ? 18.836 -26.798 -3.244 1.00 80.60 336 VAL A O 1
ATOM 691 N N . GLY A 1 326 ? 20.498 -27.982 -4.196 1.00 84.21 337 GLY A N 1
ATOM 692 C CA . GLY A 1 326 ? 20.231 -27.417 -5.511 1.00 73.42 337 GLY A CA 1
ATOM 693 C C . GLY A 1 326 ? 20.521 -25.927 -5.517 1.00 75.60 337 GLY A C 1
ATOM 694 O O . GLY A 1 326 ? 21.593 -25.479 -5.096 1.00 61.12 337 GLY A O 1
ATOM 695 N N . ASP A 1 327 ? 19.558 -25.136 -5.990 1.00 80.70 338 ASP A N 1
ATOM 696 C CA . ASP A 1 327 ? 19.689 -23.684 -5.955 1.00 82.71 338 ASP A CA 1
ATOM 697 C C . ASP A 1 327 ? 19.482 -23.113 -4.554 1.00 80.29 338 ASP A C 1
ATOM 698 O O . ASP A 1 327 ? 19.612 -21.898 -4.366 1.00 66.65 338 ASP A O 1
ATOM 703 N N . GLU A 1 328 ? 19.188 -23.951 -3.567 1.00 66.22 339 GLU A N 1
ATOM 704 C CA . GLU A 1 328 ? 18.837 -23.482 -2.235 1.00 70.55 339 GLU A CA 1
ATOM 705 C C . GLU A 1 328 ? 20.026 -23.554 -1.284 1.00 61.01 339 GLU A C 1
ATOM 706 O O . GLU A 1 328 ? 20.815 -24.505 -1.309 1.00 53.98 339 GLU A O 1
ATOM 712 N N . LEU A 1 329 ? 20.145 -22.529 -0.450 1.00 57.85 340 LEU A N 1
ATOM 713 C CA . LEU A 1 329 ? 21.069 -22.504 0.668 1.00 46.17 340 LEU A CA 1
ATOM 714 C C . LEU A 1 329 ? 20.242 -22.469 1.946 1.00 51.61 340 LEU A C 1
ATOM 715 O O . LEU A 1 329 ? 19.291 -21.693 2.044 1.00 44.07 340 LEU A O 1
ATOM 720 N N . TRP A 1 330 ? 20.576 -23.328 2.902 1.00 46.52 341 TRP A N 1
ATOM 721 C CA . TRP A 1 330 ? 19.912 -23.350 4.199 1.00 46.61 341 TRP A CA 1
ATOM 722 C C . TRP A 1 330 ? 20.969 -23.129 5.271 1.00 39.79 341 TRP A C 1
ATOM 723 O O . TRP A 1 330 ? 21.990 -23.828 5.297 1.00 44.15 341 TRP A O 1
ATOM 734 N N . VAL A 1 331 ? 20.738 -22.158 6.146 1.00 45.30 342 VAL A N 1
ATOM 735 C CA . VAL A 1 331 ? 21.673 -21.840 7.214 1.00 37.48 342 VAL A CA 1
ATOM 736 C C . VAL A 1 331 ? 20.960 -22.074 8.534 1.00 35.78 342 VAL A C 1
ATOM 737 O O . VAL A 1 331 ? 19.832 -21.615 8.713 1.00 36.18 342 VAL A O 1
ATOM 741 N N . VAL A 1 332 ? 21.603 -22.819 9.430 1.00 36.05 343 VAL A N 1
ATOM 742 C CA . VAL A 1 332 ? 21.015 -23.229 10.707 1.00 35.62 343 VAL A CA 1
ATOM 743 C C . VAL A 1 332 ? 21.697 -22.463 11.825 1.00 35.79 343 VAL A C 1
ATOM 744 O O . VAL A 1 332 ? 22.926 -22.511 11.961 1.00 31.98 343 VAL A O 1
ATOM 748 N N . MET A 1 333 ? 20.885 -21.798 12.654 1.00 36.00 344 MET A N 1
ATOM 749 C CA . MET A 1 333 ? 21.312 -20.993 13.779 1.00 35.20 344 MET A CA 1
ATOM 750 C C . MET A 1 333 ? 20.609 -21.517 15.022 1.00 34.37 344 MET A C 1
ATOM 751 O O . MET A 1 333 ? 19.540 -22.128 14.935 1.00 31.76 344 MET A O 1
ATOM 756 N N . GLU A 1 334 ? 21.201 -21.282 16.181 1.00 33.77 345 GLU A N 1
ATOM 757 C CA . GLU A 1 334 ? 20.436 -21.549 17.391 1.00 32.69 345 GLU A CA 1
ATOM 758 C C . GLU A 1 334 ? 19.211 -20.636 17.431 1.00 34.48 345 GLU A C 1
ATOM 759 O O . GLU A 1 334 ? 19.171 -19.581 16.788 1.00 34.03 345 GLU A O 1
ATOM 765 N N . TYR A 1 335 ? 18.187 -21.064 18.174 1.00 30.26 346 TYR A N 1
ATOM 766 C CA . TYR A 1 335 ? 16.917 -20.340 18.235 1.00 32.26 346 TYR A CA 1
ATOM 767 C C . TYR A 1 335 ? 16.722 -19.740 19.621 1.00 33.66 346 TYR A C 1
ATOM 768 O O . TYR A 1 335 ? 16.881 -20.443 20.626 1.00 33.70 346 TYR A O 1
ATOM 777 N N . LEU A 1 336 ? 16.400 -18.445 19.666 1.00 31.64 347 LEU A N 1
ATOM 778 C CA . LEU A 1 336 ? 16.094 -17.728 20.893 1.00 34.40 347 LEU A CA 1
ATOM 779 C C . LEU A 1 336 ? 14.619 -17.379 20.857 1.00 31.10 347 LEU A C 1
ATOM 780 O O . LEU A 1 336 ? 14.171 -16.662 19.951 1.00 31.58 347 LEU A O 1
ATOM 785 N N . ALA A 1 337 ? 13.877 -17.877 21.840 1.00 29.34 348 ALA A N 1
ATOM 786 C CA . ALA A 1 337 ? 12.423 -17.814 21.812 1.00 28.37 348 ALA A CA 1
ATOM 787 C C . ALA A 1 337 ? 11.860 -16.556 22.476 1.00 31.69 348 ALA A C 1
ATOM 788 O O . ALA A 1 337 ? 10.638 -16.409 22.552 1.00 35.06 348 ALA A O 1
ATOM 790 N N . GLY A 1 338 ? 12.704 -15.651 22.953 1.00 25.56 349 GLY A N 1
ATOM 791 C CA . GLY A 1 338 ? 12.212 -14.502 23.705 1.00 26.59 349 GLY A CA 1
ATOM 792 C C . GLY A 1 338 ? 12.100 -13.211 22.905 1.00 30.56 349 GLY A C 1
ATOM 793 O O . GLY A 1 338 ? 12.026 -12.132 23.498 1.00 27.57 349 GLY A O 1
ATOM 794 N N . GLY A 1 339 ? 12.112 -13.296 21.570 1.00 28.89 350 GLY A N 1
ATOM 795 C CA . GLY A 1 339 ? 11.948 -12.107 20.754 1.00 27.85 350 GLY A CA 1
ATOM 796 C C . GLY A 1 339 ? 13.179 -11.210 20.788 1.00 25.27 350 GLY A C 1
ATOM 797 O O . GLY A 1 339 ? 14.275 -11.616 21.171 1.00 27.47 350 GLY A O 1
ATOM 798 N N . SER A 1 340 ? 12.986 -9.963 20.379 1.00 26.25 351 SER A N 1
ATOM 799 C CA . SER A 1 340 ? 14.087 -9.016 20.246 1.00 23.04 351 SER A CA 1
ATOM 800 C C . SER A 1 340 ? 14.071 -7.998 21.369 1.00 23.32 351 SER A C 1
ATOM 801 O O . SER A 1 340 ? 13.052 -7.782 22.024 1.00 23.40 351 SER A O 1
ATOM 804 N N . LEU A 1 341 ? 15.209 -7.321 21.549 1.00 21.25 352 LEU A N 1
ATOM 805 C CA . LEU A 1 341 ? 15.211 -6.192 22.473 1.00 23.21 352 LEU A CA 1
ATOM 806 C C . LEU A 1 341 ? 14.320 -5.044 21.983 1.00 21.92 352 LEU A C 1
ATOM 807 O O . LEU A 1 341 ? 13.815 -4.275 22.808 1.00 19.85 352 LEU A O 1
ATOM 812 N N . THR A 1 342 ? 14.099 -4.927 20.664 1.00 21.42 353 THR A N 1
ATOM 813 C CA . THR A 1 342 ? 13.176 -3.912 20.133 1.00 19.59 353 THR A CA 1
ATOM 814 C C . THR A 1 342 ? 11.773 -4.062 20.712 1.00 22.11 353 THR A C 1
ATOM 815 O O . THR A 1 342 ? 11.149 -3.070 21.105 1.00 21.70 353 THR A O 1
ATOM 819 N N . ASP A 1 343 ? 11.243 -5.296 20.742 1.00 24.54 354 ASP A N 1
ATOM 820 C CA . ASP A 1 343 ? 9.925 -5.508 21.341 1.00 22.57 354 ASP A CA 1
ATOM 821 C C . ASP A 1 343 ? 9.896 -5.052 22.792 1.00 23.73 354 ASP A C 1
ATOM 822 O O . ASP A 1 343 ? 8.884 -4.515 23.252 1.00 26.06 354 ASP A O 1
ATOM 827 N N . VAL A 1 344 ? 10.982 -5.285 23.542 1.00 24.81 355 VAL A N 1
ATOM 828 C CA . VAL A 1 344 ? 11.036 -4.855 24.943 1.00 21.33 355 VAL A CA 1
ATOM 829 C C . VAL A 1 344 ? 11.088 -3.325 25.045 1.00 24.83 355 VAL A C 1
ATOM 830 O O . VAL A 1 344 ? 10.329 -2.700 25.811 1.00 21.50 355 VAL A O 1
ATOM 834 N N . VAL A 1 345 ? 11.965 -2.681 24.257 1.00 20.71 356 VAL A N 1
ATOM 835 C CA . VAL A 1 345 ? 12.140 -1.238 24.479 1.00 19.96 356 VAL A CA 1
ATOM 836 C C . VAL A 1 345 ? 10.934 -0.452 23.994 1.00 21.96 356 VAL A C 1
ATOM 837 O O . VAL A 1 345 ? 10.659 0.646 24.506 1.00 23.19 356 VAL A O 1
ATOM 841 N N . THR A 1 346 ? 10.218 -0.946 22.984 1.00 20.96 357 THR A N 1
ATOM 842 C CA . THR A 1 346 ? 9.072 -0.193 22.494 1.00 23.09 357 THR A CA 1
ATOM 843 C C . THR A 1 346 ? 7.807 -0.427 23.317 1.00 24.82 357 THR A C 1
ATOM 844 O O . THR A 1 346 ? 6.841 0.313 23.144 1.00 25.58 357 THR A O 1
ATOM 848 N N . GLU A 1 347 ? 7.782 -1.427 24.199 1.00 24.38 358 GLU A N 1
ATOM 849 C CA . GLU A 1 347 ? 6.543 -1.780 24.897 1.00 26.64 358 GLU A CA 1
ATOM 850 C C . GLU A 1 347 ? 6.661 -1.846 26.408 1.00 25.85 358 GLU A C 1
ATOM 851 O O . GLU A 1 347 ? 5.667 -2.178 27.076 1.00 28.79 358 GLU A O 1
ATOM 857 N N . THR A 1 348 ? 7.831 -1.577 26.976 1.00 22.78 359 THR A N 1
ATOM 858 C CA . THR A 1 348 ? 8.022 -1.733 28.414 1.00 28.63 359 THR A CA 1
ATOM 859 C C . THR A 1 348 ? 8.885 -0.601 28.919 1.00 31.06 359 THR A C 1
ATOM 860 O O . THR A 1 348 ? 9.606 0.026 28.157 1.00 27.18 359 THR A O 1
ATOM 864 N N . CYS A 1 349 ? 8.824 -0.364 30.222 1.00 22.17 360 CYS A N 1
ATOM 865 C CA . CYS A 1 349 ? 9.766 0.520 30.906 1.00 25.72 360 CYS A CA 1
ATOM 866 C C . CYS A 1 349 ? 10.822 -0.365 31.566 1.00 31.70 360 CYS A C 1
ATOM 867 O O . CYS A 1 349 ? 10.476 -1.294 32.299 1.00 33.67 360 CYS A O 1
ATOM 870 N N . MET A 1 350 ? 12.093 -0.159 31.232 1.00 25.07 361 MET A N 1
ATOM 871 C CA . MET A 1 350 ? 13.177 -0.920 31.853 1.00 21.36 361 MET A CA 1
ATOM 872 C C . MET A 1 350 ? 13.780 -0.089 32.965 1.00 29.59 361 MET A C 1
ATOM 873 O O . MET A 1 350 ? 13.939 1.128 32.815 1.00 27.33 361 MET A O 1
ATOM 878 N N . ASP A 1 351 ? 14.149 -0.733 34.060 1.00 21.47 362 ASP A N 1
ATOM 879 C CA . ASP A 1 351 ? 14.822 -0.001 35.122 1.00 21.36 362 ASP A CA 1
ATOM 880 C C . ASP A 1 351 ? 16.327 -0.077 34.903 1.00 26.42 362 ASP A C 1
ATOM 881 O O . ASP A 1 351 ? 16.799 -0.793 34.024 1.00 23.84 362 ASP A O 1
ATOM 886 N N . GLU A 1 352 ? 17.088 0.711 35.678 1.00 23.90 363 GLU A N 1
ATOM 887 C CA . GLU A 1 352 ? 18.519 0.809 35.382 1.00 23.33 363 GLU A CA 1
ATOM 888 C C . GLU A 1 352 ? 19.240 -0.528 35.570 1.00 26.09 363 GLU A C 1
ATOM 889 O O . GLU A 1 352 ? 20.215 -0.809 34.863 1.00 28.05 363 GLU A O 1
ATOM 895 N N . GLY A 1 353 ? 18.814 -1.329 36.547 1.00 26.02 364 GLY A N 1
ATOM 896 C CA . GLY A 1 353 ? 19.416 -2.638 36.734 1.00 29.84 364 GLY A CA 1
ATOM 897 C C . GLY A 1 353 ? 19.243 -3.554 35.533 1.00 26.81 364 GLY A C 1
ATOM 898 O O . GLY A 1 353 ? 20.153 -4.315 35.189 1.00 25.92 364 GLY A O 1
ATOM 899 N N . GLN A 1 354 ? 18.066 -3.522 34.897 1.00 22.99 365 GLN A N 1
ATOM 900 C CA . GLN A 1 354 ? 17.838 -4.335 33.700 1.00 20.70 365 GLN A CA 1
ATOM 901 C C . GLN A 1 354 ? 18.646 -3.808 32.527 1.00 22.76 365 GLN A C 1
ATOM 902 O O . GLN A 1 354 ? 19.169 -4.584 31.707 1.00 22.53 365 GLN A O 1
ATOM 908 N N . ILE A 1 355 ? 18.714 -2.487 32.413 1.00 20.83 366 ILE A N 1
ATOM 909 C CA . ILE A 1 355 ? 19.494 -1.874 31.336 1.00 20.10 366 ILE A CA 1
ATOM 910 C C . ILE A 1 355 ? 20.963 -2.223 31.492 1.00 22.30 366 ILE A C 1
ATOM 911 O O . ILE A 1 355 ? 21.648 -2.566 30.511 1.00 23.51 366 ILE A O 1
ATOM 916 N N . ALA A 1 356 ? 21.470 -2.139 32.727 1.00 21.79 367 ALA A N 1
ATOM 917 C CA . ALA A 1 356 ? 22.864 -2.482 32.984 1.00 28.19 367 ALA A CA 1
ATOM 918 C C . ALA A 1 356 ? 23.146 -3.934 32.618 1.00 25.12 367 ALA A C 1
ATOM 919 O O . ALA A 1 356 ? 24.211 -4.239 32.083 1.00 25.08 367 ALA A O 1
ATOM 921 N N . ALA A 1 357 ? 22.209 -4.840 32.918 1.00 26.66 368 ALA A N 1
ATOM 922 C CA . ALA A 1 357 ? 22.379 -6.251 32.558 1.00 28.29 368 ALA A CA 1
ATOM 923 C C . ALA A 1 357 ? 22.511 -6.433 31.038 1.00 26.33 368 ALA A C 1
ATOM 924 O O . ALA A 1 357 ? 23.397 -7.160 30.565 1.00 24.68 368 ALA A O 1
ATOM 926 N N . VAL A 1 358 ? 21.616 -5.817 30.261 1.00 20.97 369 VAL A N 1
ATOM 927 C CA . VAL A 1 358 ? 21.705 -5.892 28.799 1.00 20.01 369 VAL A CA 1
ATOM 928 C C . VAL A 1 358 ? 23.020 -5.300 28.302 1.00 24.40 369 VAL A C 1
ATOM 929 O O . VAL A 1 358 ? 23.699 -5.889 27.446 1.00 23.33 369 VAL A O 1
ATOM 933 N N . CYS A 1 359 ? 23.382 -4.106 28.785 1.00 23.31 370 CYS A N 1
ATOM 934 C CA . CYS A 1 359 ? 24.634 -3.476 28.342 1.00 20.95 370 CYS A CA 1
ATOM 935 C C . CYS A 1 359 ? 25.834 -4.386 28.608 1.00 23.52 370 CYS A C 1
ATOM 936 O O . CYS A 1 359 ? 26.703 -4.575 27.741 1.00 23.83 370 CYS A O 1
ATOM 939 N N . ARG A 1 360 ? 25.889 -4.969 29.793 1.00 24.03 371 ARG A N 1
ATOM 940 C CA . ARG A 1 360 ? 26.994 -5.866 30.112 1.00 23.78 371 ARG A CA 1
ATOM 941 C C . ARG A 1 360 ? 27.086 -7.038 29.134 1.00 22.69 371 ARG A C 1
ATOM 942 O O . ARG A 1 360 ? 28.178 -7.389 28.685 1.00 24.69 371 ARG A O 1
ATOM 950 N N . GLU A 1 361 ? 25.964 -7.686 28.820 1.00 23.61 372 GLU A N 1
ATOM 951 C CA . GLU A 1 361 ? 26.040 -8.830 27.910 1.00 24.40 372 GLU A CA 1
ATOM 952 C C . GLU A 1 361 ? 26.480 -8.391 26.522 1.00 23.43 372 GLU A C 1
ATOM 953 O O . GLU A 1 361 ? 27.265 -9.088 25.855 1.00 24.10 372 GLU A O 1
ATOM 959 N N . CYS A 1 362 ? 25.974 -7.245 26.070 1.00 22.27 373 CYS A N 1
ATOM 960 C CA . CYS A 1 362 ? 26.355 -6.735 24.752 1.00 23.09 373 CYS A CA 1
ATOM 961 C C . CYS A 1 362 ? 27.837 -6.370 24.696 1.00 25.94 373 CYS A C 1
ATOM 962 O O . CYS A 1 362 ? 28.506 -6.617 23.682 1.00 23.48 373 CYS A O 1
ATOM 965 N N . LEU A 1 363 ? 28.357 -5.753 25.757 1.00 22.73 374 LEU A N 1
ATOM 966 C CA . LEU A 1 363 ? 29.784 -5.429 25.835 1.00 25.64 374 LEU A CA 1
ATOM 967 C C . LEU A 1 363 ? 30.650 -6.680 25.855 1.00 24.74 374 LEU A C 1
ATOM 968 O O . LEU A 1 363 ? 31.779 -6.670 25.333 1.00 26.84 374 LEU A O 1
ATOM 973 N N . GLN A 1 364 ? 30.161 -7.774 26.447 1.00 25.17 375 GLN A N 1
ATOM 974 C CA . GLN A 1 364 ? 30.918 -9.026 26.391 1.00 26.11 375 GLN A CA 1
ATOM 975 C C . GLN A 1 364 ? 31.065 -9.525 24.958 1.00 30.29 375 G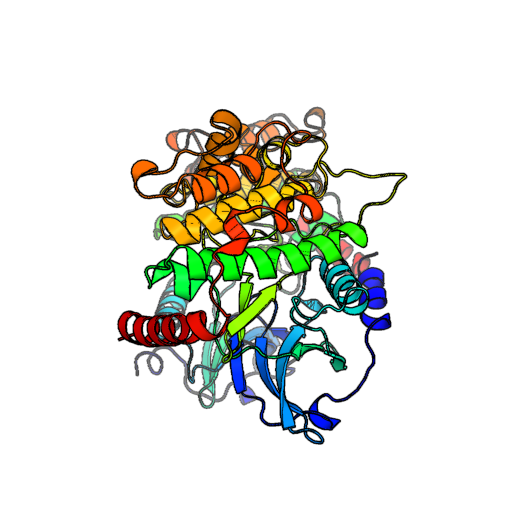LN A C 1
ATOM 976 O O . GLN A 1 364 ? 32.155 -9.956 24.549 1.00 28.43 375 GLN A O 1
ATOM 982 N N . ALA A 1 365 ? 29.984 -9.461 24.173 1.00 24.76 376 ALA A N 1
ATOM 983 C CA . ALA A 1 365 ? 30.076 -9.806 22.755 1.00 24.25 376 ALA A CA 1
ATOM 984 C C . ALA A 1 365 ? 31.049 -8.891 22.027 1.00 25.61 376 ALA A C 1
ATOM 985 O O . ALA A 1 365 ? 31.854 -9.348 21.211 1.00 25.42 376 ALA A O 1
ATOM 987 N N . LEU A 1 366 ? 30.968 -7.589 22.283 1.00 24.94 377 LEU A N 1
ATOM 988 C CA . LEU A 1 366 ? 31.814 -6.650 21.544 1.00 22.53 377 LEU A CA 1
ATOM 989 C C . LEU A 1 366 ? 33.282 -6.760 21.949 1.00 24.32 377 LEU A C 1
ATOM 990 O O . LEU A 1 366 ? 34.176 -6.645 21.099 1.00 27.84 377 LEU A O 1
ATOM 995 N N . GLU A 1 367 ? 33.561 -6.989 23.231 1.00 24.66 378 GLU A N 1
ATOM 996 C CA . GLU A 1 367 ? 34.949 -7.221 23.608 1.00 26.27 378 GLU A CA 1
ATOM 997 C C . GLU A 1 367 ? 35.508 -8.419 22.864 1.00 29.25 378 GLU A C 1
ATOM 998 O O . GLU A 1 367 ? 36.655 -8.393 22.400 1.00 32.13 378 GLU A O 1
ATOM 1004 N N . PHE A 1 368 ? 34.700 -9.473 22.718 1.00 27.82 379 PHE A N 1
ATOM 1005 C CA . PHE A 1 368 ? 35.169 -10.669 22.019 1.00 26.16 379 PHE A CA 1
ATOM 1006 C C . PHE A 1 368 ? 35.409 -10.371 20.540 1.00 31.28 379 PHE A C 1
ATOM 1007 O O . PHE A 1 368 ? 36.451 -10.747 19.972 1.00 33.26 379 PHE A O 1
ATOM 1015 N N . LEU A 1 369 ? 34.472 -9.667 19.908 1.00 27.87 380 LEU A N 1
ATOM 1016 C CA . LEU A 1 369 ? 34.586 -9.399 18.474 1.00 28.01 380 LEU A CA 1
ATOM 1017 C C . LEU A 1 369 ? 35.763 -8.489 18.179 1.00 28.78 380 LEU A C 1
ATOM 1018 O O . LEU A 1 369 ? 36.519 -8.720 17.231 1.00 31.36 380 LEU A O 1
ATOM 1023 N N . HIS A 1 370 ? 35.903 -7.417 18.963 1.00 30.09 381 HIS A N 1
ATOM 1024 C CA . HIS A 1 370 ? 36.965 -6.457 18.710 1.00 31.64 381 HIS A CA 1
ATOM 1025 C C . HIS A 1 370 ? 38.334 -7.070 18.932 1.00 33.00 381 HIS A C 1
ATOM 1026 O O . HIS A 1 370 ? 39.279 -6.781 18.186 1.00 32.29 381 HIS A O 1
ATOM 1033 N N . SER A 1 371 ? 38.455 -7.953 19.922 1.00 31.01 382 SER A N 1
ATOM 1034 C CA . SER A 1 371 ? 39.722 -8.638 20.120 1.00 32.00 382 SER A CA 1
ATOM 1035 C C . SER A 1 371 ? 40.012 -9.619 18.987 1.00 35.87 382 SER A C 1
ATOM 1036 O O . SER A 1 371 ? 41.162 -10.031 18.811 1.00 39.49 382 SER A O 1
ATOM 1039 N N . ASN A 1 372 ? 38.994 -9.989 18.212 1.00 36.69 383 ASN A N 1
ATOM 1040 C CA . ASN A 1 372 ? 39.154 -10.779 16.997 1.00 41.42 383 ASN A CA 1
ATOM 1041 C C . ASN A 1 372 ? 39.161 -9.916 15.734 1.00 41.36 383 ASN A C 1
ATOM 1042 O O . ASN A 1 372 ? 38.992 -10.446 14.634 1.00 34.94 383 ASN A O 1
ATOM 1047 N N . GLN A 1 373 ? 39.339 -8.603 15.878 1.00 32.77 384 GLN A N 1
ATOM 1048 C CA . GLN A 1 373 ? 39.383 -7.645 14.766 1.00 35.99 384 GLN A CA 1
ATOM 1049 C C . GLN A 1 373 ? 38.138 -7.701 13.875 1.00 36.62 384 GLN A C 1
ATOM 1050 O O . GLN A 1 373 ? 38.216 -7.549 12.653 1.00 37.41 384 GLN A O 1
ATOM 1056 N N . VAL A 1 374 ? 36.978 -7.871 14.495 1.00 32.59 385 VAL A N 1
ATOM 1057 C CA . VAL A 1 374 ? 35.686 -7.804 13.821 1.00 26.22 385 VAL A CA 1
ATOM 1058 C C . VAL A 1 374 ? 34.920 -6.602 14.354 1.00 29.22 385 VAL A C 1
ATOM 1059 O O . VAL A 1 374 ? 34.720 -6.486 15.564 1.00 29.11 385 VAL A O 1
ATOM 1063 N N . ILE A 1 375 ? 34.473 -5.714 13.458 1.00 27.27 386 ILE A N 1
ATOM 1064 C CA . ILE A 1 375 ? 33.574 -4.614 13.820 1.00 25.09 386 ILE A CA 1
ATOM 1065 C C . ILE A 1 375 ? 32.175 -4.956 13.321 1.00 23.83 386 ILE A C 1
ATOM 1066 O O . ILE A 1 375 ? 31.983 -5.255 12.141 1.00 26.67 386 ILE A O 1
ATOM 1071 N N . HIS A 1 376 ? 31.184 -4.912 14.212 1.00 22.26 387 HIS A N 1
ATOM 1072 C CA . HIS A 1 376 ? 29.849 -5.322 13.789 1.00 21.19 387 HIS A CA 1
ATOM 1073 C C . HIS A 1 376 ? 29.228 -4.288 12.849 1.00 23.00 387 HIS A C 1
ATOM 1074 O O . HIS A 1 376 ? 28.670 -4.650 11.811 1.00 24.95 387 HIS A O 1
ATOM 1081 N N . ARG A 1 377 ? 29.282 -3.000 13.223 1.00 24.77 388 ARG A N 1
ATOM 1082 C CA . ARG A 1 377 ? 28.794 -1.814 12.494 1.00 18.40 388 ARG A CA 1
ATOM 1083 C C . ARG A 1 377 ? 27.273 -1.706 12.360 1.00 23.47 388 ARG A C 1
ATOM 1084 O O . ARG A 1 377 ? 26.806 -0.730 11.795 1.00 23.29 388 ARG A O 1
ATOM 1092 N N . ASN A 1 378 ? 26.478 -2.645 12.889 1.00 20.51 389 ASN A N 1
ATOM 1093 C CA . ASN A 1 378 ? 25.016 -2.524 12.805 1.00 21.27 389 ASN A CA 1
ATOM 1094 C C . ASN A 1 378 ? 24.353 -2.916 14.140 1.00 20.59 389 ASN A C 1
ATOM 1095 O O . ASN A 1 378 ? 23.303 -3.576 14.166 1.00 23.31 389 ASN A O 1
ATOM 1100 N N . ILE A 1 379 ? 24.941 -2.467 15.253 1.00 19.43 390 ILE A N 1
ATOM 1101 C CA . ILE A 1 379 ? 24.360 -2.671 16.589 1.00 17.22 390 ILE A CA 1
ATOM 1102 C C . ILE A 1 379 ? 23.107 -1.814 16.718 1.00 20.52 390 ILE A C 1
ATOM 1103 O O . ILE A 1 379 ? 23.131 -0.611 16.450 1.00 20.14 390 ILE A O 1
ATOM 1108 N N . LYS A 1 380 ? 22.019 -2.424 17.191 1.00 20.88 391 LYS A N 1
ATOM 1109 C CA . LYS A 1 380 ? 20.738 -1.770 17.444 1.00 19.94 391 LYS A CA 1
ATOM 1110 C C . LYS A 1 380 ? 19.881 -2.812 18.154 1.00 20.28 391 LYS A C 1
ATOM 1111 O O . LYS A 1 380 ? 20.166 -4.003 18.096 1.00 19.01 391 LYS A O 1
ATOM 1117 N N . SER A 1 381 ? 18.816 -2.360 18.797 1.00 20.35 392 SER A N 1
ATOM 1118 C CA . SER A 1 381 ? 18.016 -3.323 19.561 1.00 18.78 392 SER A CA 1
ATOM 1119 C C . SER A 1 381 ? 17.403 -4.398 18.673 1.00 18.64 392 SER A C 1
ATOM 1120 O O . SER A 1 381 ? 17.132 -5.512 19.143 1.00 20.16 392 SER A O 1
ATOM 1123 N N . ASP A 1 382 ? 17.230 -4.114 17.375 1.00 19.08 393 ASP A N 1
ATOM 1124 C CA . ASP A 1 382 ? 16.636 -5.085 16.459 1.00 21.15 393 ASP A CA 1
ATOM 1125 C C . ASP A 1 382 ? 17.527 -6.299 16.266 1.00 23.15 393 ASP A C 1
ATOM 1126 O O . ASP A 1 382 ? 17.023 -7.377 15.903 1.00 21.93 393 ASP A O 1
ATOM 1131 N N . ASN A 1 383 ? 18.829 -6.144 16.527 1.00 19.14 394 ASN A N 1
ATOM 1132 C CA . ASN A 1 383 ? 19.812 -7.208 16.368 1.00 19.23 394 ASN A CA 1
ATOM 1133 C C . ASN A 1 383 ? 20.289 -7.773 17.692 1.00 24.27 394 ASN A C 1
ATOM 1134 O O . ASN A 1 383 ? 21.337 -8.440 17.746 1.00 23.26 394 ASN A O 1
ATOM 1139 N N . ILE A 1 384 ? 19.535 -7.530 18.766 1.00 21.30 395 ILE A N 1
ATOM 1140 C CA . ILE A 1 384 ? 19.737 -8.171 20.054 1.00 20.38 395 ILE A CA 1
ATOM 1141 C C . ILE A 1 384 ? 18.571 -9.139 20.239 1.00 22.47 395 ILE A C 1
ATOM 1142 O O . ILE A 1 384 ? 17.416 -8.709 20.295 1.00 22.74 395 ILE A O 1
ATOM 1147 N N . LEU A 1 385 ? 18.861 -10.443 20.273 1.00 21.84 396 LEU A N 1
ATOM 1148 C CA . LEU A 1 385 ? 17.842 -11.473 20.498 1.00 21.35 396 LEU A CA 1
ATOM 1149 C C . LEU A 1 385 ? 17.890 -11.948 21.943 1.00 23.48 396 LEU A C 1
ATOM 1150 O O . LEU A 1 385 ? 18.973 -12.038 22.540 1.00 23.65 396 LEU A O 1
ATOM 1155 N N . LEU A 1 386 ? 16.722 -12.266 22.506 1.00 25.29 397 LEU A N 1
ATOM 1156 C CA . LEU A 1 386 ? 16.627 -12.676 23.903 1.00 21.78 397 LEU A CA 1
ATOM 1157 C C . LEU A 1 386 ? 16.182 -14.130 24.047 1.00 26.97 397 LEU A C 1
ATOM 1158 O O . LEU A 1 386 ? 15.261 -14.578 23.361 1.00 28.36 397 LEU A O 1
ATOM 1163 N N . GLY A 1 387 ? 16.835 -14.869 24.949 1.00 27.84 398 GLY A N 1
ATOM 1164 C CA . GLY A 1 387 ? 16.338 -16.200 25.314 1.00 27.31 398 GLY A CA 1
ATOM 1165 C C . GLY A 1 387 ? 15.258 -16.168 26.391 1.00 33.72 398 GLY A C 1
ATOM 1166 O O . GLY A 1 387 ? 15.072 -15.190 27.109 1.00 28.77 398 GLY A O 1
ATOM 1167 N N . MET A 1 388 ? 14.512 -17.272 26.524 1.00 34.32 399 MET A N 1
ATOM 1168 C CA . MET A 1 388 ? 13.466 -17.307 27.549 1.00 31.14 399 MET A CA 1
ATOM 1169 C C . MET A 1 388 ? 14.012 -17.298 28.969 1.00 35.17 399 MET A C 1
ATOM 1170 O O . MET A 1 388 ? 13.239 -17.088 29.916 1.00 36.69 399 MET A O 1
ATOM 1175 N N . ASP A 1 389 ? 15.300 -17.544 29.151 1.00 33.61 400 ASP A N 1
ATOM 1176 C CA . ASP A 1 389 ? 15.959 -17.380 30.443 1.00 34.05 400 ASP A CA 1
ATOM 1177 C C . ASP A 1 389 ? 16.597 -16.004 30.602 1.00 35.15 400 ASP A C 1
ATOM 1178 O O . ASP A 1 389 ? 17.392 -15.797 31.527 1.00 37.03 400 ASP A O 1
ATOM 1183 N N . GLY A 1 390 ? 16.275 -15.065 29.728 1.00 29.72 401 GLY A N 1
ATOM 1184 C CA . GLY A 1 390 ? 16.896 -13.750 29.781 1.00 27.77 401 GLY A CA 1
ATOM 1185 C C . GLY A 1 390 ? 18.283 -13.660 29.170 1.00 29.52 401 GLY A C 1
ATOM 1186 O O . GLY A 1 390 ? 18.937 -12.612 29.306 1.00 27.01 401 GLY A O 1
ATOM 1187 N N . SER A 1 391 ? 18.762 -14.714 28.505 1.00 26.39 402 SER A N 1
ATOM 1188 C CA . SER A 1 391 ? 20.024 -14.590 27.787 1.00 28.85 402 SER A CA 1
ATOM 1189 C C . SER A 1 391 ? 19.937 -13.517 26.700 1.00 31.19 402 SER A C 1
ATOM 1190 O O . SER A 1 391 ? 18.878 -13.258 26.116 1.00 26.59 402 SER A O 1
ATOM 1193 N N . VAL A 1 392 ? 21.082 -12.907 26.415 1.00 23.57 403 VAL A N 1
ATOM 1194 C CA . VAL A 1 392 ? 21.176 -11.754 25.510 1.00 23.71 403 VAL A CA 1
ATOM 1195 C C . VAL A 1 392 ? 22.224 -12.068 24.439 1.00 26.85 403 VAL A C 1
ATOM 1196 O O . VAL A 1 392 ? 23.404 -12.262 24.770 1.00 27.77 403 VAL A O 1
ATOM 1200 N N . LYS A 1 393 ? 21.808 -12.070 23.170 1.00 23.80 404 LYS A N 1
ATOM 1201 C CA . LYS A 1 393 ? 22.738 -12.454 22.076 1.00 22.59 404 LYS A CA 1
ATOM 1202 C C . LYS A 1 393 ? 22.667 -11.517 20.858 1.00 23.45 404 LYS A C 1
ATOM 1203 O O . LYS A 1 393 ? 21.561 -11.152 20.454 1.00 25.16 404 LYS A O 1
ATOM 1209 N N . LEU A 1 394 ? 23.827 -11.196 20.300 1.00 23.82 405 LEU A N 1
ATOM 1210 C CA . LEU A 1 394 ? 23.931 -10.338 19.101 1.00 23.77 405 LEU A CA 1
ATOM 1211 C C . LEU A 1 394 ? 23.749 -11.158 17.822 1.00 21.99 405 LEU A C 1
ATOM 1212 O O . LEU A 1 394 ? 24.258 -12.283 17.768 1.00 23.48 405 LEU A O 1
ATOM 1217 N N . THR A 1 395 ? 23.089 -10.568 16.829 1.00 25.03 406 THR A N 1
ATOM 1218 C CA . THR A 1 395 ? 22.917 -11.220 15.515 1.00 27.56 406 THR A CA 1
ATOM 1219 C C . THR A 1 395 ? 23.251 -10.291 14.355 1.00 23.29 406 THR A C 1
ATOM 1220 O O . THR A 1 395 ? 23.928 -9.292 14.575 1.00 23.83 406 THR A O 1
ATOM 1224 N N . ASP A 1 396 ? 22.816 -10.664 13.153 1.00 26.77 407 ASP A N 1
ATOM 1225 C CA . ASP A 1 396 ? 23.001 -9.851 11.919 1.00 28.15 407 ASP A CA 1
ATOM 1226 C C . ASP A 1 396 ? 24.377 -9.316 11.500 1.00 30.25 407 ASP A C 1
ATOM 1227 O O . ASP A 1 396 ? 24.512 -8.106 11.342 1.00 29.33 407 ASP A O 1
ATOM 1232 N N . PHE A 1 397 ? 25.315 -10.224 11.226 1.00 25.90 408 PHE A N 1
ATOM 1233 C CA . PHE A 1 397 ? 26.730 -9.859 10.962 1.00 29.62 408 PHE A CA 1
ATOM 1234 C C . PHE A 1 397 ? 26.953 -9.506 9.477 1.00 27.27 408 PHE A C 1
ATOM 1235 O O . PHE A 1 397 ? 28.105 -9.420 9.072 1.00 33.09 408 PHE A O 1
ATOM 1243 N N . GLY A 1 398 ? 25.887 -9.241 8.729 1.00 26.26 409 GLY A N 1
ATOM 1244 C CA . GLY A 1 398 ? 25.984 -8.924 7.290 1.00 29.90 409 GLY A CA 1
ATOM 1245 C C . GLY A 1 398 ? 26.748 -7.653 6.964 1.00 32.11 409 GLY A C 1
ATOM 1246 O O . GLY A 1 398 ? 27.230 -7.537 5.835 1.00 31.21 409 GLY A O 1
ATOM 1247 N N . PHE A 1 399 ? 26.861 -6.732 7.913 1.00 25.94 410 PHE A N 1
ATOM 1248 C CA . PHE A 1 399 ? 27.541 -5.438 7.664 1.00 28.32 410 PHE A CA 1
ATOM 1249 C C . PHE A 1 399 ? 28.874 -5.399 8.369 1.00 27.71 410 PHE A C 1
ATOM 1250 O O . PHE A 1 399 ? 29.515 -4.348 8.372 1.00 28.24 410 PHE A O 1
ATOM 1258 N N . CYS A 1 400 ? 29.312 -6.533 8.912 1.00 29.61 411 CYS A N 1
ATOM 1259 C CA . CYS A 1 400 ? 30.505 -6.453 9.733 1.00 29.54 411 CYS A CA 1
ATOM 1260 C C . CYS A 1 400 ? 31.746 -6.278 8.861 1.00 38.61 411 CYS A C 1
ATOM 1261 O O . CYS A 1 400 ? 31.753 -6.586 7.665 1.00 34.62 411 CYS A O 1
ATOM 1264 N N . ALA A 1 401 ? 32.788 -5.720 9.469 1.00 34.11 412 ALA A N 1
ATOM 1265 C CA . ALA A 1 401 ? 34.066 -5.460 8.821 1.00 41.50 412 ALA A CA 1
ATOM 1266 C C . ALA A 1 401 ? 35.164 -6.205 9.560 1.00 33.11 412 ALA A C 1
ATOM 1267 O O . ALA A 1 401 ? 35.169 -6.260 10.790 1.00 34.95 412 ALA A O 1
ATOM 1269 N N . GLN A 1 402 ? 36.101 -6.782 8.821 1.00 35.43 413 GLN A N 1
ATOM 1270 C CA . GLN A 1 402 ? 37.287 -7.358 9.435 1.00 37.65 413 GLN A CA 1
ATOM 1271 C C . GLN A 1 402 ? 38.474 -6.445 9.165 1.00 42.42 413 GLN A C 1
ATOM 1272 O O . GLN A 1 402 ? 38.791 -6.165 8.004 1.00 44.61 413 GLN A O 1
ATOM 1278 N N . ILE A 1 403 ? 39.141 -6.002 10.229 1.00 36.47 414 ILE A N 1
ATOM 1279 C CA . ILE A 1 403 ? 40.286 -5.099 10.109 1.00 41.24 414 ILE A CA 1
ATOM 1280 C C . ILE A 1 403 ? 41.588 -5.873 10.297 1.00 45.99 414 ILE A C 1
ATOM 1281 O O . ILE A 1 403 ? 41.615 -6.996 10.811 1.00 50.18 414 ILE A O 1
ATOM 1286 N N . THR A 1 404 ? 42.686 -5.263 9.870 1.00 49.27 415 THR A N 1
ATOM 1287 C CA . THR A 1 404 ? 44.031 -5.805 9.985 1.00 60.57 415 THR A CA 1
ATOM 1288 C C . THR A 1 404 ? 44.953 -4.727 10.531 1.00 67.93 415 THR A C 1
ATOM 1289 O O . THR A 1 404 ? 44.599 -3.545 10.536 1.00 62.91 415 THR A O 1
ATOM 1293 N N . PRO A 1 405 ? 46.139 -5.099 11.013 1.00 77.98 416 PRO A N 1
ATOM 1294 C CA . PRO A 1 405 ? 47.122 -4.062 11.361 1.00 86.14 416 PRO A CA 1
ATOM 1295 C C . PRO A 1 405 ? 47.577 -3.244 10.163 1.00 80.36 416 PRO A C 1
ATOM 1296 O O . PRO A 1 405 ? 47.968 -2.084 10.341 1.00 83.62 416 PRO A O 1
ATOM 1300 N N . GLU A 1 406 ? 47.516 -3.796 8.947 1.00 82.03 417 GLU A N 1
ATOM 1301 C CA . GLU A 1 406 ? 47.866 -3.023 7.758 1.00 86.56 417 GLU A CA 1
ATOM 1302 C C . GLU A 1 406 ? 46.749 -2.071 7.344 1.00 83.71 417 GLU A C 1
ATOM 1303 O O . GLU A 1 406 ? 47.026 -1.000 6.794 1.00 79.50 417 GLU A O 1
ATOM 1309 N N . GLN A 1 407 ? 45.487 -2.441 7.589 1.00 70.85 418 GLN A N 1
ATOM 1310 C CA . GLN A 1 407 ? 44.338 -1.573 7.327 1.00 60.51 418 GLN A CA 1
ATOM 1311 C C . GLN A 1 407 ? 43.448 -1.621 8.568 1.00 55.43 418 GLN A C 1
ATOM 1312 O O . GLN A 1 407 ? 42.461 -2.358 8.598 1.00 49.40 418 GLN A O 1
ATOM 1318 N N . SER A 1 408 ? 43.808 -0.829 9.582 1.00 57.30 419 SER A N 1
ATOM 1319 C CA . SER A 1 408 ? 43.138 -0.852 10.878 1.00 54.81 419 SER A CA 1
ATOM 1320 C C . SER A 1 408 ? 41.818 -0.098 10.891 1.00 53.87 419 SER A C 1
ATOM 1321 O O . SER A 1 408 ? 41.089 -0.167 11.895 1.00 55.05 419 SER A O 1
ATOM 1324 N N . LYS A 1 409 ? 41.484 0.614 9.820 1.00 44.05 420 LYS A N 1
ATOM 1325 C CA . LYS A 1 409 ? 40.319 1.486 9.840 1.00 51.85 420 LYS A CA 1
ATOM 1326 C C . LYS A 1 409 ? 39.497 1.314 8.567 1.00 59.23 420 LYS A C 1
ATOM 1327 O O . LYS A 1 409 ? 39.975 0.799 7.550 1.00 44.61 420 LYS A O 1
ATOM 1333 N N . ARG A 1 410 ? 38.240 1.746 8.649 1.00 36.07 421 ARG A N 1
ATOM 1334 C CA . ARG A 1 410 ? 37.321 1.839 7.525 1.00 43.09 421 ARG A CA 1
ATOM 1335 C C . ARG A 1 410 ? 36.817 3.272 7.421 1.00 42.28 421 ARG A C 1
ATOM 1336 O O . ARG A 1 410 ? 36.965 4.059 8.348 1.00 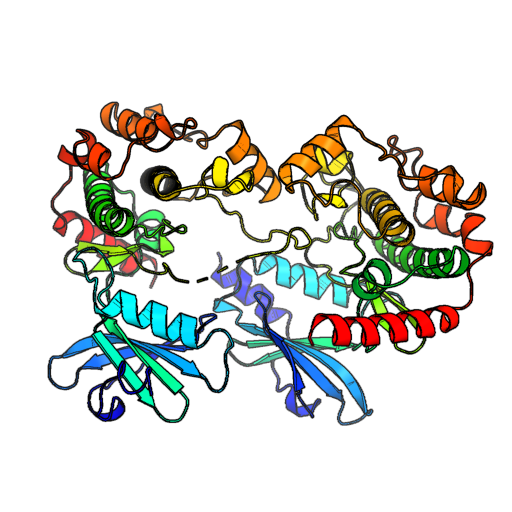45.53 421 ARG A O 1
ATOM 1344 N N . SER A 1 411 ? 36.240 3.642 6.264 1.00 47.51 422 SER A N 1
ATOM 1345 C CA . SER A 1 411 ? 35.712 4.998 6.111 1.00 38.64 422 SER A CA 1
ATOM 1346 C C . SER A 1 411 ? 34.355 5.059 5.421 1.00 47.15 422 SER A C 1
ATOM 1347 O O . SER A 1 411 ? 33.859 6.166 5.183 1.00 50.50 422 SER A O 1
ATOM 1350 N N . GLU A 1 412 ? 33.738 3.924 5.092 1.00 48.71 423 GLU A N 1
ATOM 1351 C CA . GLU A 1 412 ? 32.505 3.914 4.315 1.00 53.86 423 GLU A CA 1
ATOM 1352 C C . GLU A 1 412 ? 31.271 4.037 5.203 1.00 51.15 423 GLU A C 1
ATOM 1353 O O . GLU A 1 412 ? 31.269 3.631 6.373 1.00 37.79 423 GLU A O 1
ATOM 1359 N N . MET A 1 413 ? 30.209 4.605 4.630 1.00 35.83 424 MET A N 1
ATOM 1360 C CA . MET A 1 413 ? 28.994 4.875 5.397 1.00 30.97 424 MET A CA 1
ATOM 1361 C C . MET A 1 413 ? 28.176 3.594 5.460 1.00 38.26 424 MET A C 1
ATOM 1362 O O . MET A 1 413 ? 27.299 3.368 4.631 1.00 41.50 424 MET A O 1
ATOM 1367 N N . VAL A 1 414 ? 28.452 2.751 6.456 1.00 31.16 425 VAL A N 1
ATOM 1368 C CA . VAL A 1 414 ? 27.782 1.461 6.614 1.00 25.89 425 VAL A CA 1
ATOM 1369 C C . VAL A 1 414 ? 27.075 1.449 7.959 1.00 26.90 425 VAL A C 1
ATOM 1370 O O . VAL A 1 414 ? 27.655 1.866 8.964 1.00 27.80 425 VAL A O 1
ATOM 1374 N N . GLY A 1 415 ? 25.831 0.985 7.973 1.00 27.23 426 GLY A N 1
ATOM 1375 C CA . GLY A 1 415 ? 25.066 0.898 9.211 1.00 25.47 426 GLY A CA 1
ATOM 1376 C C . GLY A 1 415 ? 23.610 1.303 9.008 1.00 24.84 426 GLY A C 1
ATOM 1377 O O . GLY A 1 415 ? 23.090 1.348 7.894 1.00 28.58 426 GLY A O 1
ATOM 1378 N N . THR A 1 416 ? 22.919 1.553 10.133 1.00 21.66 427 THR A N 1
ATOM 1379 C CA . THR A 1 416 ? 21.566 2.056 10.088 1.00 23.23 427 THR A CA 1
ATOM 1380 C C . THR A 1 416 ? 21.596 3.469 10.634 1.00 24.74 427 THR A C 1
ATOM 1381 O O . THR A 1 416 ? 22.048 3.650 11.771 1.00 23.72 427 THR A O 1
ATOM 1385 N N . PRO A 1 417 ? 21.102 4.457 9.879 1.00 26.86 428 PRO A N 1
ATOM 1386 C CA . PRO A 1 417 ? 21.423 5.871 10.182 1.00 24.37 428 PRO A CA 1
ATOM 1387 C C . PRO A 1 417 ? 21.322 6.269 11.647 1.00 26.42 428 PRO A C 1
ATOM 1388 O O . PRO A 1 417 ? 22.279 6.830 12.197 1.00 24.37 428 PRO A O 1
ATOM 1392 N N . TYR A 1 418 ? 20.201 5.965 12.305 1.00 21.26 429 TYR A N 1
ATOM 1393 C CA . TYR A 1 418 ? 19.966 6.500 13.651 1.00 20.69 429 TYR A CA 1
ATOM 1394 C C . TYR A 1 418 ? 21.018 6.017 14.648 1.00 23.09 429 TYR A C 1
ATOM 1395 O O . TYR A 1 418 ? 21.279 6.696 15.652 1.00 24.38 429 TYR A O 1
ATOM 1404 N N . TRP A 1 419 ? 21.642 4.865 14.390 1.00 19.81 430 TRP A N 1
ATOM 1405 C CA . TRP A 1 419 ? 22.630 4.277 15.286 1.00 22.98 430 TRP A CA 1
ATOM 1406 C C . TRP A 1 419 ? 24.076 4.519 14.856 1.00 21.83 430 TRP A C 1
ATOM 1407 O O . TRP A 1 419 ? 25.000 4.096 15.565 1.00 20.95 430 TRP A O 1
ATOM 1418 N N . MET A 1 420 ? 24.307 5.213 13.743 1.00 20.83 431 MET A N 1
ATOM 1419 C CA . MET A 1 420 ? 25.671 5.383 13.247 1.00 23.62 431 MET A CA 1
ATOM 1420 C C . MET A 1 420 ? 26.454 6.456 14.014 1.00 25.31 431 MET A C 1
ATOM 1421 O O . MET A 1 420 ? 25.960 7.556 14.271 1.00 21.22 431 MET A O 1
ATOM 1426 N N . ALA A 1 421 ? 27.709 6.149 14.324 1.00 23.82 432 ALA A N 1
ATOM 1427 C CA . ALA A 1 421 ? 28.592 7.126 14.962 1.00 23.25 432 ALA A CA 1
ATOM 1428 C C . ALA A 1 421 ? 28.935 8.277 14.008 1.00 27.40 432 ALA A C 1
ATOM 1429 O O . ALA A 1 421 ? 28.925 8.107 12.792 1.00 25.33 432 ALA A O 1
ATOM 1431 N N . PRO A 1 422 ? 29.223 9.477 14.540 1.00 27.46 433 PRO A N 1
ATOM 1432 C CA . PRO A 1 422 ? 29.487 10.633 13.658 1.00 24.41 433 PRO A CA 1
ATOM 1433 C C . PRO A 1 422 ? 30.654 10.425 12.716 1.00 27.36 433 PRO A C 1
ATOM 1434 O O . PRO A 1 422 ? 30.608 10.897 11.574 1.00 28.97 433 PRO A O 1
ATOM 1438 N N . GLU A 1 423 ? 31.700 9.724 13.154 1.00 30.95 434 GLU A N 1
ATOM 1439 C CA . GLU A 1 423 ? 32.828 9.507 12.263 1.00 31.41 434 GLU A CA 1
ATOM 1440 C C . GLU A 1 423 ? 32.460 8.607 11.088 1.00 28.75 434 GLU A C 1
ATOM 1441 O O . GLU A 1 423 ? 33.104 8.706 10.039 1.00 29.60 434 GLU A O 1
ATOM 1447 N N . VAL A 1 424 ? 31.432 7.753 11.229 1.00 26.79 435 VAL A N 1
ATOM 1448 C CA . VAL A 1 424 ? 30.951 6.934 10.101 1.00 28.01 435 VAL A CA 1
ATOM 1449 C C . VAL A 1 424 ? 30.108 7.773 9.159 1.00 26.79 435 VAL A C 1
ATOM 1450 O O . VAL A 1 424 ? 30.310 7.778 7.928 1.00 26.95 435 VAL A O 1
ATOM 1454 N N . VAL A 1 425 ? 29.158 8.502 9.739 1.00 24.00 436 VAL A N 1
ATOM 1455 C CA . VAL A 1 425 ? 28.281 9.369 8.961 1.00 28.31 436 VAL A CA 1
ATOM 1456 C C . VAL A 1 425 ? 29.085 10.331 8.100 1.00 32.34 436 VAL A C 1
ATOM 1457 O O . VAL A 1 425 ? 28.706 10.615 6.953 1.00 31.64 436 VAL A O 1
ATOM 1461 N N . THR A 1 426 ? 30.189 10.874 8.637 1.00 27.42 437 THR A N 1
ATOM 1462 C CA . THR A 1 426 ? 30.976 11.882 7.917 1.00 27.88 437 THR A CA 1
ATOM 1463 C C . THR A 1 426 ? 32.194 11.306 7.187 1.00 29.72 437 THR A C 1
ATOM 1464 O O . THR A 1 426 ? 33.026 12.080 6.682 1.00 33.05 437 THR A O 1
ATOM 1468 N N . ARG A 1 427 ? 32.299 9.976 7.099 1.00 29.86 438 ARG A N 1
ATOM 1469 C CA . ARG A 1 427 ? 33.285 9.296 6.258 1.00 35.43 438 ARG A CA 1
ATOM 1470 C C . ARG A 1 427 ? 34.707 9.617 6.703 1.00 32.00 438 ARG A C 1
ATOM 1471 O O . ARG A 1 427 ? 35.578 9.918 5.890 1.00 31.50 438 ARG A O 1
ATOM 1479 N N . LYS A 1 428 ? 34.934 9.594 8.005 1.00 30.97 439 LYS A N 1
ATOM 1480 C CA . LYS A 1 428 ? 36.277 9.661 8.555 1.00 36.67 439 LYS A CA 1
ATOM 1481 C C . LYS A 1 428 ? 36.780 8.248 8.824 1.00 38.03 439 LYS A C 1
ATOM 1482 O O . LYS A 1 428 ? 36.002 7.293 8.885 1.00 40.86 439 LYS A O 1
ATOM 1488 N N . ALA A 1 429 ? 38.099 8.114 8.950 1.00 33.68 440 ALA A N 1
ATOM 1489 C CA . ALA A 1 429 ? 38.661 6.815 9.299 1.00 39.03 440 ALA A CA 1
ATOM 1490 C C . ALA A 1 429 ? 38.140 6.404 10.669 1.00 34.92 440 ALA A C 1
ATOM 1491 O O . ALA A 1 429 ? 38.139 7.212 11.604 1.00 41.17 440 ALA A O 1
ATOM 1493 N N . TYR A 1 430 ? 37.604 5.177 10.772 1.00 32.84 441 TYR A N 1
ATOM 1494 C CA . TYR A 1 430 ? 36.981 4.725 12.015 1.00 28.89 441 TYR A CA 1
ATOM 1495 C C . TYR A 1 430 ? 37.394 3.293 12.345 1.00 27.28 441 TYR A C 1
ATOM 1496 O O . TYR A 1 430 ? 37.952 2.566 11.511 1.00 34.96 441 TYR A O 1
ATOM 1505 N N . GLY A 1 431 ? 37.120 2.901 13.595 1.00 30.93 442 GLY A N 1
ATOM 1506 C CA . GLY A 1 431 ? 37.524 1.616 14.111 1.00 28.08 442 GLY A CA 1
ATOM 1507 C C . GLY A 1 431 ? 36.444 1.011 14.987 1.00 27.51 442 GLY A C 1
ATOM 1508 O O . GLY A 1 431 ? 35.266 1.405 14.928 1.00 25.64 442 GLY A O 1
ATOM 1509 N N . PRO A 1 432 ? 36.835 0.050 15.836 1.00 29.00 443 PRO A N 1
ATOM 1510 C CA . PRO A 1 432 ? 35.840 -0.700 16.625 1.00 28.57 443 PRO A CA 1
ATOM 1511 C C . PRO A 1 432 ? 34.954 0.147 17.503 1.00 25.25 443 PRO A C 1
ATOM 1512 O O . PRO A 1 432 ? 33.849 -0.300 17.842 1.00 23.88 443 PRO A O 1
ATOM 1516 N N . LYS A 1 433 ? 35.382 1.344 17.895 1.00 26.96 444 LYS A N 1
ATOM 1517 C CA . LYS A 1 433 ? 34.540 2.087 18.825 1.00 29.71 444 LYS A CA 1
ATOM 1518 C C . LYS A 1 433 ? 33.282 2.630 18.176 1.00 23.68 444 LYS A C 1
ATOM 1519 O O . LYS A 1 433 ? 32.459 3.217 18.895 1.00 23.04 444 LYS A O 1
ATOM 1525 N N . VAL A 1 434 ? 33.092 2.460 16.856 1.00 22.70 445 VAL A N 1
ATOM 1526 C CA . VAL A 1 434 ? 31.785 2.822 16.314 1.00 23.34 445 VAL A CA 1
ATOM 1527 C C . VAL A 1 434 ? 30.710 1.924 16.921 1.00 21.44 445 VAL A C 1
ATOM 1528 O O . VAL A 1 434 ? 29.545 2.323 17.017 1.00 22.74 445 VAL A O 1
ATOM 1532 N N . ASP A 1 435 ? 31.072 0.687 17.297 1.00 22.47 446 ASP A N 1
ATOM 1533 C CA . ASP A 1 435 ? 30.116 -0.207 17.935 1.00 21.80 446 ASP A CA 1
ATOM 1534 C C . ASP A 1 435 ? 29.764 0.275 19.328 1.00 20.61 446 ASP A C 1
ATOM 1535 O O . ASP A 1 435 ? 28.664 -0.013 19.817 1.00 22.65 446 ASP A O 1
ATOM 1540 N N . ILE A 1 436 ? 30.700 0.962 19.998 1.00 21.55 447 ILE A N 1
ATOM 1541 C CA . ILE A 1 436 ? 30.412 1.491 21.339 1.00 20.75 447 ILE A CA 1
ATOM 1542 C C . ILE A 1 436 ? 29.426 2.644 21.240 1.00 24.61 447 ILE A C 1
ATOM 1543 O O . ILE A 1 436 ? 28.490 2.752 22.041 1.00 23.10 447 ILE A O 1
ATOM 1548 N N . TRP A 1 437 ? 29.625 3.531 20.254 1.00 22.68 448 TRP A N 1
ATOM 1549 C CA . TRP A 1 437 ? 28.635 4.549 19.964 1.00 20.58 448 TRP A CA 1
ATOM 1550 C C . TRP A 1 437 ? 27.253 3.934 19.773 1.00 21.00 448 TRP A C 1
ATOM 1551 O O . TRP A 1 437 ? 26.276 4.371 20.399 1.00 20.96 448 TRP A O 1
ATOM 1562 N N . SER A 1 438 ? 27.147 2.937 18.885 1.00 22.37 449 SER A N 1
ATOM 1563 C CA . SER A 1 438 ? 25.836 2.367 18.581 1.00 20.12 449 SER A CA 1
ATOM 1564 C C . SER A 1 438 ? 25.216 1.732 19.823 1.00 19.19 449 SER A C 1
ATOM 1565 O O . SER A 1 438 ? 23.997 1.768 20.003 1.00 20.01 449 SER A O 1
ATOM 1568 N N . LEU A 1 439 ? 26.045 1.135 20.677 1.00 19.38 450 LEU A N 1
ATOM 1569 C CA . LEU A 1 439 ? 25.555 0.633 21.965 1.00 21.06 450 LEU A CA 1
ATOM 1570 C C . LEU A 1 439 ? 24.987 1.761 22.812 1.00 22.87 450 LEU A C 1
ATOM 1571 O O . LEU A 1 439 ? 23.949 1.593 23.447 1.00 21.21 450 LEU A O 1
ATOM 1576 N N . GLY A 1 440 ? 25.679 2.902 22.852 1.00 19.45 451 GLY A N 1
ATOM 1577 C CA . GLY A 1 440 ? 25.156 4.062 23.549 1.00 22.41 451 GLY A CA 1
ATOM 1578 C C . GLY A 1 440 ? 23.797 4.480 23.021 1.00 23.29 451 GLY A C 1
ATOM 1579 O O . GLY A 1 440 ? 22.887 4.798 23.800 1.00 20.31 451 GLY A O 1
ATOM 1580 N N . ILE A 1 441 ? 23.629 4.465 21.693 1.00 18.54 452 ILE A N 1
ATOM 1581 C CA . ILE A 1 441 ? 22.318 4.755 21.117 1.00 21.13 452 ILE A CA 1
ATOM 1582 C C . ILE A 1 441 ? 21.298 3.705 21.564 1.00 19.78 452 ILE A C 1
ATOM 1583 O O . ILE A 1 441 ? 20.140 4.035 21.862 1.00 20.06 452 ILE A O 1
ATOM 1588 N N . MET A 1 442 ? 21.690 2.427 21.587 1.00 18.22 453 MET A N 1
ATOM 1589 C CA . MET A 1 442 ? 20.781 1.390 22.085 1.00 15.54 453 MET A CA 1
ATOM 1590 C C . MET A 1 442 ? 20.392 1.625 23.549 1.00 19.86 453 MET A C 1
ATOM 1591 O O . MET A 1 442 ? 19.258 1.337 23.947 1.00 19.81 453 MET A O 1
ATOM 1596 N N . ALA A 1 443 ? 21.314 2.141 24.368 1.00 18.00 454 ALA A N 1
ATOM 1597 C CA . ALA A 1 443 ? 20.933 2.502 25.743 1.00 21.40 454 ALA A CA 1
ATOM 1598 C C . ALA A 1 443 ? 19.895 3.624 25.755 1.00 22.92 454 ALA A C 1
ATOM 1599 O O . ALA A 1 443 ? 18.973 3.605 26.576 1.00 19.76 454 ALA A O 1
ATOM 1601 N N . ILE A 1 444 ? 20.004 4.605 24.840 1.00 19.67 455 ILE A N 1
ATOM 1602 C CA . ILE A 1 444 ? 18.950 5.611 24.706 1.00 18.88 455 ILE A CA 1
ATOM 1603 C C . ILE A 1 444 ? 17.625 4.966 24.293 1.00 20.75 455 ILE A C 1
ATOM 1604 O O . ILE A 1 444 ? 16.554 5.363 24.773 1.00 22.99 455 ILE A O 1
ATOM 1609 N N . GLU A 1 445 ? 17.664 3.964 23.409 1.00 19.06 456 GLU A N 1
ATOM 1610 C CA . GLU A 1 445 ? 16.436 3.220 23.141 1.00 22.89 456 GLU A CA 1
ATOM 1611 C C . GLU A 1 445 ? 15.850 2.631 24.422 1.00 21.09 456 GLU A C 1
ATOM 1612 O O . GLU A 1 445 ? 14.627 2.599 24.586 1.00 21.00 456 GLU A O 1
ATOM 1618 N N . MET A 1 446 ? 16.702 2.049 25.281 1.00 17.86 457 MET A N 1
ATOM 1619 C CA . MET A 1 446 ? 16.189 1.415 26.495 1.00 19.65 457 MET A CA 1
ATOM 1620 C C . MET A 1 446 ? 15.631 2.462 27.471 1.00 22.60 457 MET A C 1
ATOM 1621 O O . MET A 1 446 ? 14.716 2.152 28.260 1.00 25.03 457 MET A O 1
ATOM 1626 N N . ILE A 1 447 ? 16.146 3.703 27.409 1.00 21.13 458 ILE A N 1
ATOM 1627 C CA . ILE A 1 447 ? 15.687 4.807 28.264 1.00 25.69 458 ILE A CA 1
ATOM 1628 C C . ILE A 1 447 ? 14.398 5.403 27.730 1.00 27.92 458 ILE A C 1
ATOM 1629 O O . ILE A 1 447 ? 13.447 5.661 28.481 1.00 26.44 458 ILE A O 1
ATOM 1634 N N . GLU A 1 448 ? 14.411 5.769 26.449 1.00 23.85 459 GLU A N 1
ATOM 1635 C CA . GLU A 1 448 ? 13.406 6.636 25.856 1.00 25.40 459 GLU A CA 1
ATOM 1636 C C . GLU A 1 448 ? 12.439 5.917 24.941 1.00 24.29 459 GLU A C 1
ATOM 1637 O O . GLU A 1 448 ? 11.405 6.499 24.595 1.00 28.60 459 GLU A O 1
ATOM 1643 N N . GLY A 1 449 ? 12.768 4.693 24.504 1.00 21.19 460 GLY A N 1
ATOM 1644 C CA . GLY A 1 449 ? 11.940 3.916 23.599 1.00 22.20 460 GLY A CA 1
ATOM 1645 C C . GLY A 1 449 ? 12.399 3.932 22.153 1.00 22.89 460 GLY A C 1
ATOM 1646 O O . GLY A 1 449 ? 11.974 3.075 21.377 1.00 25.04 460 GLY A O 1
ATOM 1647 N N . GLU A 1 450 ? 13.215 4.908 21.770 1.00 22.67 461 GLU A N 1
ATOM 1648 C CA . GLU A 1 450 ? 13.613 5.115 20.381 1.00 23.73 461 GLU A CA 1
ATOM 1649 C C . GLU A 1 450 ? 15.019 5.684 20.380 1.00 23.38 461 GLU A C 1
ATOM 1650 O O . GLU A 1 450 ? 15.415 6.365 21.340 1.00 22.72 461 GLU A O 1
ATOM 1656 N N . PRO A 1 451 ? 15.771 5.495 19.289 1.00 19.92 462 PRO A N 1
ATOM 1657 C CA . PRO A 1 451 ? 17.005 6.259 19.095 1.00 22.77 462 PRO A CA 1
ATOM 1658 C C . PRO A 1 451 ? 16.674 7.718 18.836 1.00 22.39 462 PRO A C 1
ATOM 1659 O O . PRO A 1 451 ? 15.559 8.033 18.387 1.00 21.58 462 PRO A O 1
ATOM 1663 N N . PRO A 1 452 ? 17.620 8.636 19.040 1.00 24.19 463 PRO A N 1
ATOM 1664 C CA . PRO A 1 452 ? 17.377 10.025 18.639 1.00 30.15 463 PRO A CA 1
ATOM 1665 C C . PRO A 1 452 ? 17.012 10.137 17.165 1.00 27.60 463 PRO A C 1
ATOM 1666 O O . PRO A 1 452 ? 17.538 9.410 16.308 1.00 24.15 463 PRO A O 1
ATOM 1670 N N . TYR A 1 453 ? 16.077 11.051 16.892 1.00 24.86 464 TYR A N 1
ATOM 1671 C CA . TYR A 1 453 ? 15.671 11.509 15.559 1.00 31.88 464 TYR A CA 1
ATOM 1672 C C . TYR A 1 453 ? 14.864 10.477 14.779 1.00 29.40 464 TYR A C 1
ATOM 1673 O O . TYR A 1 453 ? 14.703 10.622 13.565 1.00 27.96 464 TYR A O 1
ATOM 1682 N N . LEU A 1 454 ? 14.327 9.437 15.440 1.00 26.94 465 LEU A N 1
ATOM 1683 C CA . LEU A 1 454 ? 13.591 8.415 14.698 1.00 26.44 465 LEU A CA 1
ATOM 1684 C C . LEU A 1 454 ? 12.408 8.984 13.930 1.00 31.67 465 LEU A C 1
ATOM 1685 O O . LEU A 1 454 ? 11.983 8.394 12.931 1.00 32.55 465 LEU A O 1
ATOM 1690 N N . ASN A 1 455 ? 11.828 10.106 14.391 1.00 29.95 466 ASN A N 1
ATOM 1691 C CA . ASN A 1 455 ? 10.720 10.683 13.639 1.00 29.51 466 ASN A CA 1
ATOM 1692 C C . ASN A 1 455 ? 11.161 11.306 12.314 1.00 34.93 466 ASN A C 1
ATOM 1693 O O . ASN A 1 455 ? 10.311 11.518 11.441 1.00 41.10 466 ASN A O 1
ATOM 1698 N N . GLU A 1 456 ? 12.451 11.623 12.152 1.00 33.11 467 GLU A N 1
ATOM 1699 C CA . GLU A 1 456 ? 12.980 12.226 10.934 1.00 34.72 467 GLU A CA 1
ATOM 1700 C C . GLU A 1 456 ? 13.270 11.155 9.885 1.00 32.51 467 GLU A C 1
ATOM 1701 O O . GLU A 1 456 ? 13.442 9.978 10.204 1.00 32.17 467 GLU A O 1
ATOM 1707 N N . ASN A 1 457 ? 13.334 11.582 8.616 1.00 39.55 468 ASN A N 1
ATOM 1708 C CA . ASN A 1 457 ? 13.723 10.652 7.565 1.00 36.69 468 ASN A CA 1
ATOM 1709 C C . ASN A 1 457 ? 15.199 10.297 7.733 1.00 36.20 468 ASN A C 1
ATOM 1710 O O . ASN A 1 457 ? 15.962 11.072 8.307 1.00 35.99 468 ASN A O 1
ATOM 1715 N N . PRO A 1 458 ? 15.621 9.121 7.246 1.00 38.62 469 PRO A N 1
ATOM 1716 C CA . PRO A 1 458 ? 17.009 8.671 7.493 1.00 37.97 469 PRO A CA 1
ATOM 1717 C C . PRO A 1 458 ? 18.078 9.673 7.073 1.00 32.35 469 PRO A C 1
ATOM 1718 O O . PRO A 1 458 ? 19.099 9.816 7.764 1.00 33.45 469 PRO A O 1
ATOM 1722 N N . LEU A 1 459 ? 17.871 10.372 5.965 1.00 33.64 470 LEU A N 1
ATOM 1723 C CA . LEU A 1 459 ? 18.868 11.330 5.501 1.00 34.68 470 LEU A CA 1
ATOM 1724 C C . LEU A 1 459 ? 18.975 12.522 6.441 1.00 38.79 470 LEU A C 1
ATOM 1725 O O . LEU A 1 459 ? 20.081 12.998 6.733 1.00 34.34 470 LEU A O 1
ATOM 1730 N N . ARG A 1 460 ? 17.831 13.032 6.895 1.00 36.00 471 ARG A N 1
ATOM 1731 C CA . ARG A 1 460 ? 17.832 14.106 7.882 1.00 39.98 471 ARG A CA 1
ATOM 1732 C C . ARG A 1 460 ? 18.522 13.659 9.164 1.00 35.65 471 ARG A C 1
ATOM 1733 O O . ARG A 1 460 ? 19.301 14.418 9.758 1.00 31.92 471 ARG A O 1
ATOM 1741 N N . ALA A 1 461 ? 18.292 12.408 9.578 1.00 29.43 472 ALA A N 1
ATOM 1742 C CA . ALA A 1 461 ? 18.973 11.913 10.769 1.00 26.91 472 ALA A CA 1
ATOM 1743 C C . ALA A 1 461 ? 20.482 11.885 10.575 1.00 29.71 472 ALA A C 1
ATOM 1744 O O . ALA A 1 461 ? 21.227 12.239 11.493 1.00 29.17 472 ALA A O 1
ATOM 1746 N N . LEU A 1 462 ? 20.965 11.511 9.375 1.00 30.67 473 LEU A N 1
ATOM 1747 C CA . LEU A 1 462 ? 22.401 11.601 9.119 1.00 27.61 473 LEU A CA 1
ATOM 1748 C C . LEU A 1 462 ? 22.911 13.030 9.279 1.00 29.28 473 LEU A C 1
ATOM 1749 O O . LEU A 1 462 ? 23.979 13.256 9.862 1.00 30.94 473 LEU A O 1
ATOM 1754 N N . TYR A 1 463 ? 22.193 14.002 8.708 1.00 29.53 474 TYR A N 1
ATOM 1755 C CA . TYR A 1 463 ? 22.596 15.398 8.850 1.00 29.89 474 TYR A CA 1
ATOM 1756 C C . TYR A 1 463 ? 22.659 15.803 10.316 1.00 35.20 474 TYR A C 1
ATOM 1757 O O . TYR A 1 463 ? 23.591 16.499 10.743 1.00 34.44 474 TYR A O 1
ATOM 1766 N N . LEU A 1 464 ? 21.662 15.385 11.095 1.00 31.65 475 LEU A N 1
ATOM 1767 C CA . LEU A 1 464 ? 21.596 15.773 12.501 1.00 34.93 475 LEU A CA 1
ATOM 1768 C C . LEU A 1 464 ? 22.704 15.122 13.312 1.00 31.72 475 LEU A C 1
ATOM 1769 O O . LEU A 1 464 ? 23.274 15.755 14.203 1.00 35.58 475 LEU A O 1
ATOM 1774 N N . ILE A 1 465 ? 23.039 13.868 13.012 1.00 27.72 476 ILE A N 1
ATOM 1775 C CA . ILE A 1 465 ? 24.163 13.241 13.697 1.00 30.26 476 ILE A CA 1
ATOM 1776 C C . ILE A 1 465 ? 25.451 13.982 13.385 1.00 30.64 476 ILE A C 1
ATOM 1777 O O . ILE A 1 465 ? 26.273 14.232 14.274 1.00 32.01 476 ILE A O 1
ATOM 1782 N N . ALA A 1 466 ? 25.672 14.298 12.105 1.00 27.66 477 ALA A N 1
ATOM 1783 C CA . ALA A 1 466 ? 26.885 14.999 11.717 1.00 30.45 477 ALA A CA 1
ATOM 1784 C C . ALA A 1 466 ? 26.981 16.359 12.394 1.00 38.24 477 ALA A C 1
ATOM 1785 O O . ALA A 1 466 ? 28.062 16.767 12.831 1.00 39.54 477 ALA A O 1
ATOM 1787 N N . THR A 1 467 ? 25.859 17.063 12.519 1.00 33.15 478 THR A N 1
ATOM 1788 C CA . THR A 1 467 ? 25.904 18.433 13.030 1.00 35.82 478 THR A CA 1
ATOM 1789 C C . THR A 1 467 ? 25.797 18.510 14.557 1.00 39.61 478 THR A C 1
ATOM 1790 O O . THR A 1 467 ? 26.441 19.368 15.169 1.00 41.04 478 THR A O 1
ATOM 1794 N N . ASN A 1 468 ? 25.011 17.635 15.194 1.00 34.93 479 ASN A N 1
ATOM 1795 C CA . ASN A 1 468 ? 24.848 17.660 16.650 1.00 34.61 479 ASN A CA 1
ATOM 1796 C C . ASN A 1 468 ? 25.923 16.875 17.392 1.00 35.01 479 ASN A C 1
ATOM 1797 O O . ASN A 1 468 ? 26.282 17.246 18.514 1.00 36.19 479 ASN A O 1
ATOM 1802 N N . GLY A 1 469 ? 26.424 15.779 16.816 1.00 33.24 480 GLY A N 1
ATOM 1803 C CA . GLY A 1 469 ? 27.382 14.972 17.559 1.00 32.83 480 GLY A CA 1
ATOM 1804 C C . GLY A 1 469 ? 26.666 14.237 18.677 1.00 33.20 480 GLY A C 1
ATOM 1805 O O . GLY A 1 469 ? 25.629 13.610 18.447 1.00 35.75 480 GLY A O 1
ATOM 1806 N N . THR A 1 470 ? 27.193 14.318 19.901 1.00 34.59 481 THR A N 1
ATOM 1807 C CA . THR A 1 470 ? 26.583 13.596 21.035 1.00 31.19 481 THR A CA 1
ATOM 1808 C C . THR A 1 470 ? 25.121 14.022 21.189 1.00 30.58 481 THR A C 1
ATOM 1809 O O . THR A 1 470 ? 24.855 15.218 21.330 1.00 30.01 481 THR A O 1
ATOM 1813 N N . PRO A 1 471 ? 24.157 13.107 21.124 1.00 29.89 482 PRO A N 1
ATOM 1814 C CA . PRO A 1 471 ? 22.746 13.508 21.177 1.00 29.17 482 PRO A CA 1
ATOM 1815 C C . PRO A 1 471 ? 22.336 13.870 22.599 1.00 31.90 482 PRO A C 1
ATOM 1816 O O . PRO A 1 471 ? 22.997 13.488 23.561 1.00 32.31 482 PRO A O 1
ATOM 1820 N N . GLU A 1 472 ? 21.245 14.643 22.705 1.00 31.18 483 GLU A N 1
ATOM 1821 C CA . GLU A 1 472 ? 20.665 15.055 23.994 1.00 31.52 483 GLU A CA 1
ATOM 1822 C C . GLU A 1 472 ? 19.565 14.104 24.428 1.00 31.26 483 GLU A C 1
ATOM 1823 O O . GLU A 1 472 ? 18.782 13.635 23.601 1.00 34.86 483 GLU A O 1
ATOM 1829 N N . LEU A 1 473 ? 19.483 13.848 25.737 1.00 31.41 484 LEU A N 1
ATOM 1830 C CA . LEU A 1 473 ? 18.354 13.098 26.272 1.00 37.55 484 LEU A CA 1
ATOM 1831 C C . LEU A 1 473 ? 17.168 14.027 26.495 1.00 32.70 484 LEU A C 1
ATOM 1832 O O . LEU A 1 473 ? 17.325 15.217 26.756 1.00 31.42 484 LEU A O 1
ATOM 1837 N N . GLN A 1 474 ? 15.971 13.462 26.397 1.00 36.16 485 GLN A N 1
ATOM 1838 C CA . GLN A 1 474 ? 14.768 14.226 26.683 1.00 39.76 485 GLN A CA 1
ATOM 1839 C C . GLN A 1 474 ? 14.730 14.664 28.140 1.00 37.05 485 GLN A C 1
ATOM 1840 O O . GLN A 1 474 ? 14.430 15.823 28.431 1.00 39.43 485 GLN A O 1
ATOM 1846 N N . ASN A 1 475 ? 15.050 13.759 29.070 1.00 35.73 486 ASN A N 1
ATOM 1847 C CA . ASN A 1 475 ? 14.961 14.044 30.507 1.00 36.23 486 ASN A CA 1
ATOM 1848 C C . ASN A 1 475 ? 16.176 13.464 31.220 1.00 34.93 486 ASN A C 1
ATOM 1849 O O . ASN A 1 475 ? 16.089 12.445 31.922 1.00 32.39 486 ASN A O 1
ATOM 1854 N N . PRO A 1 476 ? 17.337 14.105 31.074 1.00 29.23 487 PRO A N 1
ATOM 1855 C CA . PRO A 1 476 ? 18.551 13.569 31.717 1.00 29.45 487 PRO A CA 1
ATOM 1856 C C . PRO A 1 476 ? 18.440 13.501 33.228 1.00 34.99 487 PRO A C 1
ATOM 1857 O O . PRO A 1 476 ? 19.061 12.638 33.865 1.00 32.76 487 PRO A O 1
ATOM 1861 N N . GLU A 1 477 ? 17.619 14.369 33.808 1.00 31.02 488 GLU A N 1
ATOM 1862 C CA . GLU A 1 477 ? 17.442 14.421 35.252 1.00 35.10 488 GLU A CA 1
ATOM 1863 C C . GLU A 1 477 ? 16.877 13.114 35.806 1.00 33.45 488 GLU A C 1
ATOM 1864 O O . GLU A 1 477 ? 16.971 12.879 37.011 1.00 40.65 488 GLU A O 1
ATOM 1870 N N . LYS A 1 478 ? 16.310 12.256 34.955 1.00 29.25 489 LYS A N 1
ATOM 1871 C CA . LYS A 1 478 ? 15.744 10.999 35.423 1.00 35.47 489 LYS A CA 1
ATOM 1872 C C . LYS A 1 478 ? 16.778 9.888 35.587 1.00 36.51 489 LYS A C 1
ATOM 1873 O O . LYS A 1 478 ? 16.440 8.845 36.149 1.00 35.09 489 LYS A O 1
ATOM 1879 N N . LEU A 1 479 ? 18.020 10.078 35.133 1.00 33.55 490 LEU A N 1
ATOM 1880 C CA . LEU A 1 479 ? 19.049 9.037 35.200 1.00 27.11 490 LEU A CA 1
ATOM 1881 C C . LEU A 1 479 ? 19.980 9.229 36.398 1.00 28.24 490 LEU A C 1
ATOM 1882 O O . LEU A 1 479 ? 20.292 10.352 36.791 1.00 31.06 490 LEU A O 1
ATOM 1887 N N . SER A 1 480 ? 20.466 8.120 36.958 1.00 29.42 491 SER A N 1
ATOM 1888 C CA . SER A 1 480 ? 21.474 8.231 38.009 1.00 28.45 491 SER A CA 1
ATOM 1889 C C . SER A 1 480 ? 22.746 8.869 37.462 1.00 31.09 491 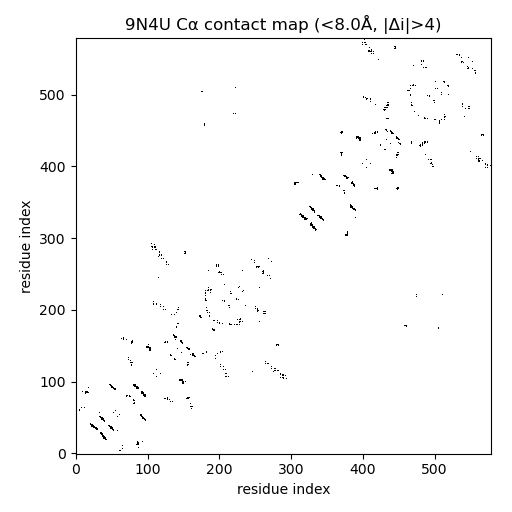SER A C 1
ATOM 1890 O O . SER A 1 480 ? 23.014 8.840 36.251 1.00 31.84 491 SER A O 1
ATOM 1893 N N . ALA A 1 481 ? 23.573 9.402 38.375 1.00 30.35 492 ALA A N 1
ATOM 1894 C CA . ALA A 1 481 ? 24.826 9.989 37.911 1.00 33.59 492 ALA A CA 1
ATOM 1895 C C . ALA A 1 481 ? 25.693 8.939 37.240 1.00 33.75 492 ALA A C 1
ATOM 1896 O O . ALA A 1 481 ? 26.366 9.227 36.243 1.00 29.17 492 ALA A O 1
ATOM 1898 N N . ILE A 1 482 ? 25.680 7.712 37.771 1.00 32.33 493 ILE A N 1
ATOM 1899 C CA . ILE A 1 482 ? 26.537 6.665 37.224 1.00 32.68 493 ILE A CA 1
ATOM 1900 C C . ILE A 1 482 ? 26.076 6.255 35.828 1.00 30.68 493 ILE A C 1
ATOM 1901 O O . ILE A 1 482 ? 26.902 6.064 34.923 1.00 29.55 493 ILE A O 1
ATOM 1906 N N . PHE A 1 483 ? 24.759 6.157 35.603 1.00 30.38 494 PHE A N 1
ATOM 1907 C CA . PHE A 1 483 ? 24.247 5.840 34.266 1.00 34.01 494 PHE A CA 1
ATOM 1908 C C . PHE A 1 483 ? 24.586 6.953 33.282 1.00 31.68 494 PHE A C 1
ATOM 1909 O O . PHE A 1 483 ? 25.036 6.696 32.154 1.00 26.83 494 PHE A O 1
ATOM 1917 N N . ARG A 1 484 ? 24.379 8.206 33.688 1.00 27.70 495 ARG A N 1
ATOM 1918 C CA . ARG A 1 484 ? 24.746 9.308 32.810 1.00 31.85 495 ARG A CA 1
ATOM 1919 C C . ARG A 1 484 ? 26.220 9.238 32.426 1.00 28.48 495 ARG A C 1
ATOM 1920 O O . ARG A 1 484 ? 26.582 9.503 31.276 1.00 28.80 495 ARG A O 1
ATOM 1928 N N . ASP A 1 485 ? 27.088 8.881 33.371 1.00 29.81 496 ASP A N 1
ATOM 1929 C CA . ASP A 1 485 ? 28.512 8.836 33.052 1.00 32.75 496 ASP A CA 1
ATOM 1930 C C . ASP A 1 485 ? 28.816 7.732 32.042 1.00 33.10 496 ASP A C 1
ATOM 1931 O O . ASP A 1 485 ? 29.614 7.926 31.113 1.00 31.61 496 ASP A O 1
ATOM 1936 N N . PHE A 1 486 ? 28.203 6.563 32.218 1.00 26.24 497 PHE A N 1
ATOM 1937 C CA . PHE A 1 486 ? 28.348 5.467 31.255 1.00 26.74 497 PHE A CA 1
ATOM 1938 C C . PHE A 1 486 ? 27.922 5.908 29.862 1.00 27.20 497 PHE A C 1
ATOM 1939 O O . PHE A 1 486 ? 28.634 5.680 28.873 1.00 25.85 497 PHE A O 1
ATOM 1947 N N . LEU A 1 487 ? 26.763 6.564 29.773 1.00 26.00 498 LEU A N 1
ATOM 1948 C CA . LEU A 1 487 ? 26.269 7.019 28.482 1.00 28.98 498 LEU A CA 1
ATOM 1949 C C . LEU A 1 487 ? 27.224 8.020 27.846 1.00 26.20 498 LEU A C 1
ATOM 1950 O O . LEU A 1 487 ? 27.501 7.934 26.641 1.00 26.73 498 LEU A O 1
ATOM 1955 N N . ASN A 1 488 ? 27.702 8.986 28.641 1.00 27.75 499 ASN A N 1
ATOM 1956 C CA . ASN A 1 488 ? 28.679 9.957 28.171 1.00 29.19 499 ASN A CA 1
ATOM 1957 C C . ASN A 1 488 ? 29.896 9.258 27.587 1.00 32.80 499 ASN A C 1
ATOM 1958 O O . ASN A 1 488 ? 30.404 9.656 26.535 1.00 32.99 499 ASN A O 1
ATOM 1963 N N . ARG A 1 489 ? 30.382 8.208 28.255 1.00 28.70 500 ARG A N 1
ATOM 1964 C CA . ARG A 1 489 ? 31.574 7.524 27.762 1.00 27.30 500 ARG A CA 1
ATOM 1965 C C . ARG A 1 489 ? 31.308 6.656 26.535 1.00 29.33 500 ARG A C 1
ATOM 1966 O O . ARG A 1 489 ? 32.256 6.370 25.785 1.00 32.11 500 ARG A O 1
ATOM 1974 N N . CYS A 1 490 ? 30.064 6.226 26.295 1.00 28.10 501 CYS A N 1
ATOM 1975 C CA . CYS A 1 490 ? 29.752 5.555 25.028 1.00 25.82 501 CYS A CA 1
ATOM 1976 C C . CYS A 1 490 ? 29.572 6.533 23.876 1.00 28.25 501 CYS A C 1
ATOM 1977 O O . CYS A 1 490 ? 29.831 6.159 22.723 1.00 27.33 501 CYS A O 1
ATOM 1980 N N . LEU A 1 491 ? 29.095 7.756 24.152 1.00 28.04 502 LEU A N 1
ATOM 1981 C CA . LEU A 1 491 ? 28.708 8.707 23.117 1.00 24.46 502 LEU A CA 1
ATOM 1982 C C . LEU A 1 491 ? 29.712 9.856 22.978 1.00 31.09 502 LEU A C 1
ATOM 1983 O O . LEU A 1 491 ? 29.375 10.923 22.448 1.00 28.20 502 LEU A O 1
ATOM 1988 N N . GLU A 1 492 ? 30.942 9.643 23.427 1.00 29.00 503 GLU A N 1
ATOM 1989 C CA . GLU A 1 492 ? 31.973 10.659 23.339 1.00 29.75 503 GLU A CA 1
ATOM 1990 C C . GLU A 1 492 ? 32.339 10.931 21.876 1.00 31.11 503 GLU A C 1
ATOM 1991 O O . GLU A 1 492 ? 32.542 10.001 21.087 1.00 30.71 503 GLU A O 1
ATOM 1997 N N . MET A 1 493 ? 32.411 12.213 21.521 1.00 31.38 504 MET A N 1
ATOM 1998 C CA . MET A 1 493 ? 32.813 12.603 20.170 1.00 31.70 504 MET A CA 1
ATOM 1999 C C . MET A 1 493 ? 34.264 12.243 19.891 1.00 37.74 504 MET A C 1
ATOM 2000 O O . MET A 1 493 ? 34.609 11.819 18.778 1.00 40.79 504 MET A O 1
ATOM 2005 N N . ASP A 1 494 ? 35.139 12.474 20.863 1.00 34.54 505 ASP A N 1
ATOM 2006 C CA . ASP A 1 494 ? 36.555 12.151 20.735 1.00 39.44 505 ASP A CA 1
ATOM 2007 C C . ASP A 1 494 ? 36.724 10.635 20.811 1.00 37.73 505 ASP A C 1
ATOM 2008 O O . ASP A 1 494 ? 36.549 10.041 21.880 1.00 36.32 505 ASP A O 1
ATOM 2013 N N . VAL A 1 495 ? 37.093 10.010 19.686 1.00 33.09 506 VAL A N 1
ATOM 2014 C CA . VAL A 1 495 ? 37.189 8.552 19.647 1.00 35.92 506 VAL A CA 1
ATOM 2015 C C . VAL A 1 495 ? 38.240 8.041 20.628 1.00 41.49 506 VAL A C 1
ATOM 2016 O O . VAL A 1 495 ? 38.096 6.950 21.193 1.00 36.11 506 VAL A O 1
ATOM 2020 N N . GLU A 1 496 ? 39.303 8.814 20.858 1.00 39.72 507 GLU A N 1
ATOM 2021 C CA . GLU A 1 496 ? 40.302 8.408 21.841 1.00 43.69 507 GLU A CA 1
ATOM 2022 C C . GLU A 1 496 ? 39.732 8.403 23.249 1.00 45.18 507 GLU A C 1
ATOM 2023 O O . GLU A 1 496 ? 40.127 7.574 24.073 1.00 39.35 507 GLU A O 1
ATOM 2029 N N . LYS A 1 497 ? 38.802 9.307 23.543 1.00 38.32 508 LYS A N 1
ATOM 2030 C CA . LYS A 1 497 ? 38.224 9.372 24.878 1.00 45.62 508 LYS A CA 1
ATOM 2031 C C . LYS A 1 497 ? 37.038 8.431 25.066 1.00 43.07 508 LYS A C 1
ATOM 2032 O O . LYS A 1 497 ? 36.765 8.030 26.200 1.00 36.35 508 LYS A O 1
ATOM 2038 N N . ARG A 1 498 ? 36.347 8.067 23.987 1.00 36.47 509 ARG A N 1
ATOM 2039 C CA . ARG A 1 498 ? 35.255 7.111 24.063 1.00 30.29 509 ARG A CA 1
ATOM 2040 C C . ARG A 1 498 ? 35.777 5.785 24.599 1.00 31.21 509 ARG A C 1
ATOM 2041 O O . ARG A 1 498 ? 36.914 5.395 24.346 1.00 31.97 509 ARG A O 1
ATOM 2049 N N . GLY A 1 499 ? 34.946 5.097 25.372 1.00 29.46 510 GLY A N 1
ATOM 2050 C CA . GLY A 1 499 ? 35.404 3.875 26.001 1.00 33.87 510 GLY A CA 1
ATOM 2051 C C . GLY A 1 499 ? 35.549 2.741 25.004 1.00 28.98 510 GLY A C 1
ATOM 2052 O O . GLY A 1 499 ? 34.802 2.637 24.031 1.00 29.00 510 GLY A O 1
ATOM 2053 N N . SER A 1 500 ? 36.537 1.875 25.252 1.00 28.30 511 SER A N 1
ATOM 2054 C CA . SER A 1 500 ? 36.560 0.579 24.572 1.00 31.74 511 SER A CA 1
ATOM 2055 C C . SER A 1 500 ? 35.595 -0.377 25.273 1.00 32.67 511 SER A C 1
ATOM 2056 O O . SER A 1 500 ? 35.139 -0.117 26.386 1.00 29.61 511 SER A O 1
ATOM 2059 N N . ALA A 1 501 ? 35.298 -1.510 24.630 1.00 29.69 512 ALA A N 1
ATOM 2060 C CA . ALA A 1 501 ? 34.443 -2.494 25.292 1.00 27.30 512 ALA A CA 1
ATOM 2061 C C . ALA A 1 501 ? 35.107 -3.028 26.555 1.00 29.50 512 ALA A C 1
ATOM 2062 O O . ALA A 1 501 ? 34.449 -3.190 27.596 1.00 28.94 512 ALA A O 1
ATOM 2064 N N . LYS A 1 502 ? 36.401 -3.335 26.469 1.00 32.22 513 LYS A N 1
ATOM 2065 C CA . LYS A 1 502 ? 37.144 -3.807 27.635 1.00 35.13 513 LYS A CA 1
ATOM 2066 C C . LYS A 1 502 ? 37.054 -2.801 28.775 1.00 35.81 513 LYS A C 1
ATOM 2067 O O . LYS A 1 502 ? 36.800 -3.172 29.925 1.00 33.82 513 LYS A O 1
ATOM 2073 N N . GLU A 1 503 ? 37.268 -1.520 28.468 1.00 33.77 514 GLU A N 1
ATOM 2074 C CA . GLU A 1 503 ? 37.183 -0.475 29.482 1.00 33.83 514 GLU A CA 1
ATOM 2075 C C . GLU A 1 503 ? 35.784 -0.370 30.062 1.00 32.66 514 GLU A C 1
ATOM 2076 O O . GLU A 1 503 ? 35.611 -0.291 31.286 1.00 32.52 514 GLU A O 1
ATOM 2082 N N . LEU A 1 504 ? 34.762 -0.347 29.205 1.00 31.85 515 LEU A N 1
ATOM 2083 C CA . LEU A 1 504 ? 33.412 -0.147 29.727 1.00 28.85 515 LEU A CA 1
ATOM 2084 C C . LEU A 1 504 ? 32.929 -1.328 30.566 1.00 30.82 515 LEU A C 1
ATOM 2085 O O . LEU A 1 504 ? 32.070 -1.146 31.433 1.00 28.22 515 LEU A O 1
ATOM 2090 N N . LEU A 1 505 ? 33.476 -2.529 30.348 1.00 28.40 516 LEU A N 1
ATOM 2091 C CA . LEU A 1 505 ? 33.080 -3.664 31.172 1.00 31.77 516 LEU A CA 1
ATOM 2092 C C . LEU A 1 505 ? 33.447 -3.461 32.632 1.00 34.19 516 LEU A C 1
ATOM 2093 O O . LEU A 1 505 ? 32.897 -4.158 33.485 1.00 34.52 516 LEU A O 1
ATOM 2098 N N . GLN A 1 506 ? 34.356 -2.525 32.941 1.00 29.96 517 GLN A N 1
ATOM 2099 C CA . GLN A 1 506 ? 34.710 -2.199 34.319 1.00 33.51 517 GLN A CA 1
ATOM 2100 C C . GLN A 1 506 ? 33.945 -1.005 34.867 1.00 31.05 517 GLN A C 1
ATOM 2101 O O . GLN A 1 506 ? 34.189 -0.605 36.009 1.00 36.63 517 GLN A O 1
ATOM 2107 N N . HIS A 1 507 ? 33.018 -0.442 34.103 1.00 31.13 518 HIS A N 1
ATOM 2108 C CA . HIS A 1 507 ? 32.347 0.779 34.531 1.00 33.96 518 HIS A CA 1
ATOM 2109 C C . HIS A 1 507 ? 31.415 0.497 35.702 1.00 38.43 518 HIS A C 1
ATOM 2110 O O . HIS A 1 507 ? 30.755 -0.544 35.757 1.00 34.10 518 HIS A O 1
ATOM 2117 N N . GLN A 1 508 ? 31.343 1.441 36.637 1.00 31.85 519 GLN A N 1
ATOM 2118 C CA . GLN A 1 508 ? 30.530 1.182 37.817 1.00 38.38 519 GLN A CA 1
ATOM 2119 C C . GLN A 1 508 ? 29.049 1.011 37.497 1.00 35.53 519 GLN A C 1
ATOM 2120 O O . GLN A 1 508 ? 28.357 0.348 38.277 1.00 32.84 519 GLN A O 1
ATOM 2126 N N . PHE A 1 509 ? 28.546 1.571 36.377 1.00 31.61 520 PHE A N 1
ATOM 2127 C CA . PHE A 1 509 ? 27.127 1.393 36.027 1.00 31.02 520 PHE A CA 1
ATOM 2128 C C . PHE A 1 509 ? 26.764 -0.083 35.946 1.00 33.48 52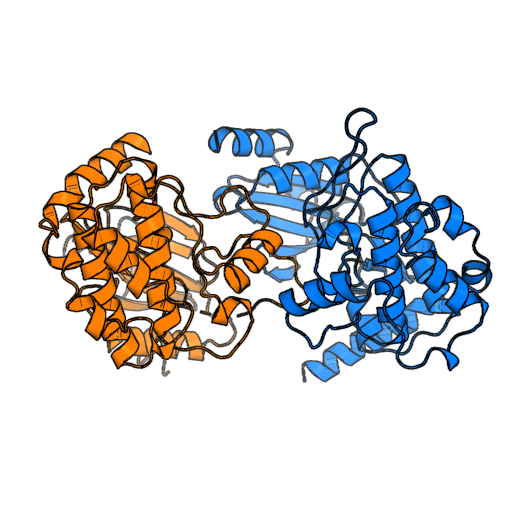0 PHE A C 1
ATOM 2129 O O . PHE A 1 509 ? 25.676 -0.493 36.374 1.00 32.44 520 PHE A O 1
ATOM 2137 N N . LEU A 1 510 ? 27.688 -0.907 35.440 1.00 31.17 521 LEU A N 1
ATOM 2138 C CA . LEU A 1 510 ? 27.385 -2.317 35.289 1.00 30.40 521 LEU A CA 1
ATOM 2139 C C . LEU A 1 510 ? 27.314 -3.039 36.626 1.00 34.57 521 LEU A C 1
ATOM 2140 O O . LEU A 1 510 ? 26.780 -4.147 36.673 1.00 31.10 521 LEU A O 1
ATOM 2145 N N . LYS A 1 511 ? 27.851 -2.444 37.704 1.00 31.98 522 LYS A N 1
ATOM 2146 C CA . LYS A 1 511 ? 27.805 -3.088 39.004 1.00 37.75 522 LYS A CA 1
ATOM 2147 C C . LYS A 1 511 ? 26.405 -3.090 39.593 1.00 35.35 522 LYS A C 1
ATOM 2148 O O . LYS A 1 511 ? 26.167 -3.825 40.555 1.00 39.72 522 LYS A O 1
ATOM 2154 N N . ILE A 1 512 ? 25.474 -2.306 39.045 1.00 30.36 523 ILE A N 1
ATOM 2155 C CA . ILE A 1 512 ? 24.107 -2.350 39.546 1.00 36.47 523 ILE A CA 1
ATOM 2156 C C . ILE A 1 512 ? 23.257 -3.306 38.713 1.00 31.40 523 ILE A C 1
ATOM 2157 O O . ILE A 1 512 ? 22.041 -3.384 38.917 1.00 33.51 523 ILE A O 1
ATOM 2162 N N . ALA A 1 513 ? 23.871 -4.056 37.789 1.00 32.01 524 ALA A N 1
ATOM 2163 C CA . ALA A 1 513 ? 23.080 -4.917 36.914 1.00 28.82 524 ALA A CA 1
ATOM 2164 C C . ALA A 1 513 ? 22.322 -5.956 37.724 1.00 33.15 524 ALA A C 1
ATOM 2165 O O . ALA A 1 513 ? 22.856 -6.532 38.669 1.00 34.22 524 ALA A O 1
ATOM 2167 N N . LYS A 1 514 ? 21.049 -6.171 37.366 1.00 29.54 525 LYS A N 1
ATOM 2168 C CA . LYS A 1 514 ? 20.268 -7.255 37.953 1.00 30.52 525 LYS A CA 1
ATOM 2169 C C . LYS A 1 514 ? 20.592 -8.562 37.240 1.00 33.91 525 LYS A C 1
ATOM 2170 O O . LYS A 1 514 ? 21.161 -8.547 36.132 1.00 27.88 525 LYS A O 1
ATOM 2176 N N . PRO A 1 515 ? 20.261 -9.712 37.838 1.00 31.25 526 PRO A N 1
ATOM 2177 C CA . PRO A 1 515 ? 20.455 -10.979 37.125 1.00 28.04 526 PRO A CA 1
ATOM 2178 C C . PRO A 1 515 ? 19.603 -11.021 35.864 1.00 30.25 526 PRO A C 1
ATOM 2179 O O . PRO A 1 515 ? 18.571 -10.355 35.747 1.00 28.31 526 PRO A O 1
ATOM 2183 N N . LEU A 1 516 ? 20.040 -11.827 34.908 1.00 29.82 527 LEU A N 1
ATOM 2184 C CA . LEU A 1 516 ? 19.337 -11.867 33.633 1.00 30.83 527 LEU A CA 1
ATOM 2185 C C . LEU A 1 516 ? 17.919 -12.415 33.764 1.00 25.71 527 LEU A C 1
ATOM 2186 O O . LEU A 1 516 ? 17.080 -12.130 32.900 1.00 27.16 527 LEU A O 1
ATOM 2191 N N . SER A 1 517 ? 17.629 -13.171 34.828 1.00 30.07 528 SER A N 1
ATOM 2192 C CA . SER A 1 517 ? 16.251 -13.557 35.103 1.00 32.14 528 SER A CA 1
ATOM 2193 C C . SER A 1 517 ? 15.314 -12.348 35.163 1.00 31.12 528 SER A C 1
ATOM 2194 O O . SER A 1 517 ? 14.115 -12.487 34.883 1.00 28.40 528 SER A O 1
ATOM 2197 N N . SER A 1 518 ? 15.833 -11.181 35.581 1.00 30.14 529 SER A N 1
ATOM 2198 C CA . SER A 1 518 ? 15.047 -9.949 35.674 1.00 26.86 529 SER A CA 1
ATOM 2199 C C . SER A 1 518 ? 14.444 -9.531 34.344 1.00 26.80 529 SER A C 1
ATOM 2200 O O . SER A 1 518 ? 13.497 -8.732 34.348 1.00 28.46 529 SER A O 1
ATOM 2203 N N . LEU A 1 519 ? 14.971 -10.034 33.213 1.00 27.08 530 LEU A N 1
ATOM 2204 C CA . LEU A 1 519 ? 14.450 -9.677 31.899 1.00 24.49 530 LEU A CA 1
ATOM 2205 C C . LEU A 1 519 ? 13.245 -10.517 31.471 1.00 21.40 530 LEU A C 1
ATOM 2206 O O . LEU A 1 519 ? 12.547 -10.113 30.520 1.00 23.46 530 LEU A O 1
ATOM 2211 N N . THR A 1 520 ? 12.979 -11.655 32.115 1.00 25.90 531 THR A N 1
ATOM 2212 C CA . THR A 1 520 ? 11.878 -12.479 31.593 1.00 25.26 531 THR A CA 1
ATOM 2213 C C . THR A 1 520 ? 10.508 -11.830 31.809 1.00 26.44 531 THR A C 1
ATOM 2214 O O . THR A 1 520 ? 9.622 -12.048 30.974 1.00 26.82 531 THR A O 1
ATOM 2218 N N . PRO A 1 521 ? 10.272 -11.034 32.872 1.00 24.89 532 PRO A N 1
ATOM 2219 C CA . PRO A 1 521 ? 8.989 -10.311 32.926 1.00 22.87 532 PRO A CA 1
ATOM 2220 C C . PRO A 1 521 ? 8.834 -9.314 31.789 1.00 24.17 532 PRO A C 1
ATOM 2221 O O . PRO A 1 521 ? 7.723 -9.139 31.282 1.00 25.66 532 PRO A O 1
ATOM 2225 N N . LEU A 1 522 ? 9.924 -8.669 31.371 1.00 21.23 533 LEU A N 1
ATOM 2226 C CA . LEU A 1 522 ? 9.871 -7.757 30.229 1.00 23.40 533 LEU A CA 1
ATOM 2227 C C . LEU A 1 522 ? 9.559 -8.512 28.939 1.00 24.37 533 LEU A C 1
ATOM 2228 O O . LEU A 1 522 ? 8.778 -8.041 28.099 1.00 21.94 533 LEU A O 1
ATOM 2233 N N . ILE A 1 523 ? 10.149 -9.697 28.772 1.00 22.63 534 ILE A N 1
ATOM 2234 C CA . ILE A 1 523 ? 9.841 -10.512 27.599 1.00 24.81 534 ILE A CA 1
ATOM 2235 C C . ILE A 1 523 ? 8.365 -10.896 27.596 1.00 26.83 534 ILE A C 1
ATOM 2236 O O . ILE A 1 523 ? 7.695 -10.862 26.552 1.00 25.56 534 ILE A O 1
ATOM 2241 N N . ALA A 1 524 ? 7.831 -11.265 28.762 1.00 25.16 535 ALA A N 1
ATOM 2242 C CA . ALA A 1 524 ? 6.411 -11.603 28.839 1.00 27.88 535 ALA A CA 1
ATOM 2243 C C . ALA A 1 524 ? 5.539 -10.401 28.501 1.00 27.95 535 ALA A C 1
ATOM 2244 O O . ALA A 1 524 ? 4.498 -10.549 27.849 1.00 25.68 535 ALA A O 1
ATOM 2246 N N . ALA A 1 525 ? 5.927 -9.210 28.970 1.00 25.29 536 ALA A N 1
ATOM 2247 C CA . ALA A 1 525 ? 5.144 -8.010 28.685 1.00 25.16 536 ALA A CA 1
ATOM 2248 C C . ALA A 1 525 ? 5.187 -7.685 27.199 1.00 21.67 536 ALA A C 1
ATOM 2249 O O . ALA A 1 525 ? 4.150 -7.395 26.593 1.00 24.70 536 ALA A O 1
ATOM 2251 N N . ALA A 1 526 ? 6.370 -7.802 26.593 1.00 22.12 537 ALA A N 1
ATOM 2252 C CA . ALA A 1 526 ? 6.524 -7.521 25.166 1.00 28.16 537 ALA A CA 1
ATOM 2253 C C . ALA A 1 526 ? 5.683 -8.475 24.320 1.00 29.31 537 ALA A C 1
ATOM 2254 O O . ALA A 1 526 ? 5.011 -8.054 23.366 1.00 27.19 537 ALA A O 1
ATOM 2256 N N . LYS A 1 527 ? 5.683 -9.760 24.683 1.00 25.68 538 LYS A N 1
ATOM 2257 C CA . LYS A 1 527 ? 4.836 -10.738 23.995 1.00 29.45 538 LYS A CA 1
ATOM 2258 C C . LYS A 1 527 ? 3.356 -10.407 24.123 1.00 30.77 538 LYS A C 1
ATOM 2259 O O . LYS A 1 527 ? 2.606 -10.510 23.141 1.00 30.42 538 LYS A O 1
ATOM 2265 N N . GLU A 1 528 ? 2.900 -10.000 25.331 1.00 23.33 539 GLU A N 1
ATOM 2266 C CA . GLU A 1 528 ? 1.503 -9.636 25.470 1.00 27.25 539 GLU A CA 1
ATOM 2267 C C . GLU A 1 528 ? 1.174 -8.395 24.651 1.00 27.86 539 GLU A C 1
ATOM 2268 O O . GLU A 1 528 ? 0.079 -8.293 24.077 1.00 34.41 539 GLU A O 1
ATOM 2274 N N . ALA A 1 529 ? 2.087 -7.424 24.627 1.00 25.26 540 ALA A N 1
ATOM 2275 C CA . ALA A 1 529 ? 1.815 -6.182 23.922 1.00 36.11 540 ALA A CA 1
ATOM 2276 C C . ALA A 1 529 ? 1.677 -6.430 22.433 1.00 35.78 540 ALA A C 1
ATOM 2277 O O . ALA A 1 529 ? 0.894 -5.759 21.753 1.00 33.68 540 ALA A O 1
ATOM 2279 N N . THR A 1 530 ? 2.451 -7.378 21.924 1.00 28.46 541 THR A N 1
ATOM 2280 C CA . THR A 1 530 ? 2.361 -7.731 20.514 1.00 40.47 541 THR A CA 1
ATOM 2281 C C . THR A 1 530 ? 0.980 -8.263 20.150 1.00 47.65 541 THR A C 1
ATOM 2282 O O . THR A 1 530 ? 0.479 -8.006 19.047 1.00 61.63 541 THR A O 1
ATOM 2286 N N . LYS A 1 531 ? 0.345 -9.007 21.060 1.00 48.63 542 LYS A N 1
ATOM 2287 C CA . LYS A 1 531 ? -1.029 -9.442 20.817 1.00 59.24 542 LYS A CA 1
ATOM 2288 C C . LYS A 1 531 ? -1.998 -8.256 20.794 1.00 65.58 542 LYS A C 1
ATOM 2289 O O . LYS A 1 531 ? -2.922 -8.220 19.970 1.00 70.05 542 LYS A O 1
ATOM 2295 N N . ASN A 1 532 ? -1.806 -7.280 21.693 1.00 65.53 543 ASN A N 1
ATOM 2296 C CA . ASN A 1 532 ? -2.653 -6.085 21.709 1.00 61.47 543 ASN A CA 1
ATOM 2297 C C . ASN A 1 532 ? -2.589 -5.328 20.387 1.00 69.26 543 ASN A C 1
ATOM 2298 O O . ASN A 1 532 ? -3.615 -4.849 19.888 1.00 65.78 543 ASN A O 1
ATOM 2303 N N . ASN A 1 533 ? -1.384 -5.176 19.825 1.00 64.06 544 ASN A N 1
ATOM 2304 C CA . ASN A 1 533 ? -1.220 -4.400 18.601 1.00 71.00 544 ASN A CA 1
ATOM 2305 C C . ASN A 1 533 ? -1.807 -5.110 17.387 1.00 76.47 544 ASN A C 1
ATOM 2306 O O . ASN A 1 533 ? -2.141 -4.447 16.398 1.00 76.01 544 ASN A O 1
ATOM 2311 N N . HIS A 1 534 ? -1.947 -6.436 17.443 1.00 78.22 545 HIS A N 1
ATOM 2312 C CA . HIS A 1 534 ? -2.482 -7.203 16.326 1.00 83.12 545 HIS A CA 1
ATOM 2313 C C . HIS A 1 534 ? -4.000 -7.344 16.361 1.00 87.42 545 HIS A C 1
ATOM 2314 O O . HIS A 1 534 ? -4.609 -7.561 15.306 1.00 85.38 545 HIS A O 1
ATOM 2321 N N . GLY A 1 535 ? -4.622 -7.218 17.533 1.00 83.49 546 GLY A N 1
ATOM 2322 C CA . GLY A 1 535 ? -6.064 -7.362 17.664 1.00 82.04 546 GLY A CA 1
ATOM 2323 C C . GLY A 1 535 ? -6.834 -6.062 17.502 1.00 81.60 546 GLY A C 1
ATOM 2324 O O . GLY A 1 535 ? -6.510 -5.048 18.126 1.00 85.54 546 GLY A O 1
ATOM 2325 N N . GLU B 1 244 ? -15.603 -14.507 -4.927 1.00 99.50 255 GLU B N 1
ATOM 2326 C CA . GLU B 1 244 ? -16.631 -14.406 -5.959 1.00 111.41 255 GLU B CA 1
ATOM 2327 C C . GLU B 1 244 ? -16.374 -13.218 -6.870 1.00 106.13 255 GLU B C 1
ATOM 2328 O O . GLU B 1 244 ? -16.824 -13.196 -8.015 1.00 108.71 255 GLU B O 1
ATOM 2334 N N . LYS B 1 245 ? -15.663 -12.217 -6.350 1.00 105.94 256 LYS B N 1
ATOM 2335 C CA . LYS B 1 245 ? -15.138 -11.173 -7.221 1.00 100.60 256 LYS B CA 1
ATOM 2336 C C . LYS B 1 245 ? -13.956 -11.687 -8.032 1.00 102.95 256 LYS B C 1
ATOM 2337 O O . LYS B 1 245 ? -13.764 -11.276 -9.182 1.00 96.36 256 LYS B O 1
ATOM 2343 N N . LEU B 1 246 ? -13.162 -12.588 -7.449 1.00 102.99 257 LEU B N 1
ATOM 2344 C CA . LEU B 1 246 ? -12.110 -13.258 -8.202 1.00 89.22 257 LEU B CA 1
ATOM 2345 C C . LEU B 1 246 ? -12.700 -14.196 -9.244 1.00 91.73 257 LEU B C 1
ATOM 2346 O O . LEU B 1 246 ? -12.190 -14.282 -10.365 1.00 92.76 257 LEU B O 1
ATOM 2351 N N . ARG B 1 247 ? -13.778 -14.905 -8.898 1.00 97.36 258 ARG B N 1
ATOM 2352 C CA . ARG B 1 247 ? -14.436 -15.778 -9.864 1.00 101.59 258 ARG B CA 1
ATOM 2353 C C . ARG B 1 247 ? -15.119 -14.987 -10.974 1.00 107.61 258 ARG B C 1
ATOM 2354 O O . ARG B 1 247 ? -15.332 -15.527 -12.066 1.00 98.46 258 ARG B O 1
ATOM 2356 N N . SER B 1 248 ? -15.467 -13.725 -10.716 1.00 121.38 259 SER B N 1
ATOM 2357 C CA . SER B 1 248 ? -15.932 -12.800 -11.739 1.00 121.31 259 SER B CA 1
ATOM 2358 C C . SER B 1 248 ? -14.796 -11.961 -12.306 1.00 115.71 259 SER B C 1
ATOM 2359 O O . SER B 1 248 ? -15.046 -10.929 -12.940 1.00 122.45 259 SER B O 1
ATOM 2362 N N . ILE B 1 249 ? -13.553 -12.374 -12.061 1.00 103.75 260 ILE B N 1
ATOM 2363 C CA . ILE B 1 249 ? -12.372 -11.742 -12.627 1.00 94.41 260 ILE B CA 1
ATOM 2364 C C . ILE B 1 249 ? -11.573 -12.720 -13.475 1.00 80.88 260 ILE B C 1
ATOM 2365 O O . ILE B 1 249 ? -11.030 -12.346 -14.521 1.00 83.71 260 ILE B O 1
ATOM 2370 N N . VAL B 1 250 ? -11.506 -13.980 -13.046 1.00 83.11 261 VAL B N 1
ATOM 2371 C CA . VAL B 1 250 ? -10.776 -15.030 -13.742 1.00 76.04 261 VAL B CA 1
ATOM 2372 C C . VAL B 1 250 ? -11.615 -15.557 -14.893 1.00 70.03 261 VAL B C 1
ATOM 2373 O O . VAL B 1 250 ? -12.767 -15.155 -15.086 1.00 74.29 261 VAL B O 1
ATOM 2377 N N . SER B 1 251 ? -11.028 -16.455 -15.663 1.00 71.70 262 SER B N 1
ATOM 2378 C CA . SER B 1 251 ? -11.681 -17.134 -16.763 1.00 75.44 262 SER B CA 1
ATOM 2379 C C . SER B 1 251 ? -11.942 -18.575 -16.355 1.00 76.01 262 SER B C 1
ATOM 2380 O O . SER B 1 251 ? -11.286 -19.117 -15.462 1.00 71.90 262 SER B O 1
ATOM 2383 N N . VAL B 1 252 ? -12.919 -19.187 -17.005 1.00 85.33 263 VAL B N 1
ATOM 2384 C CA . VAL B 1 252 ? -13.205 -20.587 -16.782 1.00 91.23 263 VAL B CA 1
ATOM 2385 C C . VAL B 1 252 ? -12.483 -21.388 -17.851 1.00 89.78 263 VAL B C 1
ATOM 2386 O O . VAL B 1 252 ? -12.159 -20.894 -18.935 1.00 87.91 263 VAL B O 1
ATOM 2390 N N . GLY B 1 253 ? -12.214 -22.643 -17.534 1.00 87.62 264 GLY B N 1
ATOM 2391 C CA . GLY B 1 253 ? -11.399 -23.492 -18.374 1.00 92.93 264 GLY B CA 1
ATOM 2392 C C . GLY B 1 253 ? -10.186 -24.017 -17.631 1.00 75.51 264 GLY B C 1
ATOM 2393 O O . GLY B 1 253 ? -9.927 -23.686 -16.476 1.00 72.62 264 GLY B O 1
ATOM 2394 N N . ASP B 1 254 ? -9.444 -24.860 -18.338 1.00 66.87 265 ASP B N 1
ATOM 2395 C CA . ASP B 1 254 ? -8.299 -25.558 -17.770 1.00 51.91 265 ASP B CA 1
ATOM 2396 C C . ASP B 1 254 ? -7.027 -25.004 -18.396 1.00 56.32 265 ASP B C 1
ATOM 2397 O O . ASP B 1 254 ? -6.712 -25.332 -19.552 1.00 54.00 265 ASP B O 1
ATOM 2402 N N . PRO B 1 255 ? -6.265 -24.156 -17.692 1.00 47.61 266 PRO B N 1
ATOM 2403 C CA . PRO B 1 255 ? -5.024 -23.644 -18.282 1.00 49.58 266 PRO B CA 1
ATOM 2404 C C . PRO B 1 255 ? -3.998 -24.726 -18.506 1.00 37.22 266 PRO B C 1
ATOM 2405 O O . PRO B 1 255 ? -3.107 -24.545 -19.352 1.00 37.59 266 PRO B O 1
ATOM 2409 N N . LYS B 1 256 ? -4.116 -25.864 -17.819 1.00 38.51 267 LYS B N 1
ATOM 2410 C CA . LYS B 1 256 ? -3.205 -26.959 -18.110 1.00 41.62 267 LYS B CA 1
ATOM 2411 C C . LYS B 1 256 ? -3.473 -27.571 -19.479 1.00 49.46 267 LYS B C 1
ATOM 2412 O O . LYS B 1 256 ? -2.610 -28.276 -20.004 1.00 41.62 267 LYS B O 1
ATOM 2418 N N . LYS B 1 257 ? -4.654 -27.337 -20.055 1.00 45.72 268 LYS B N 1
ATOM 2419 C CA . LYS B 1 257 ? -4.950 -27.786 -21.408 1.00 40.71 268 LYS B CA 1
ATOM 2420 C C . LYS B 1 257 ? -4.723 -26.719 -22.458 1.00 47.94 268 LYS B C 1
ATOM 2421 O O . LYS B 1 257 ? -4.441 -27.055 -23.612 1.00 44.41 268 LYS B O 1
ATOM 2427 N N . LYS B 1 258 ? -4.895 -25.448 -22.102 1.00 41.75 269 LYS B N 1
ATOM 2428 C CA . LYS B 1 258 ? -4.717 -24.365 -23.057 1.00 42.86 269 LYS B CA 1
ATOM 2429 C C . LYS B 1 258 ? -3.248 -24.080 -23.337 1.00 32.83 269 LYS B C 1
ATOM 2430 O O . LYS B 1 258 ? -2.919 -23.554 -24.408 1.00 33.68 269 LYS B O 1
ATOM 2436 N N . TYR B 1 259 ? -2.351 -24.424 -22.415 1.00 34.47 270 TYR B N 1
ATOM 2437 C CA . TYR B 1 259 ? -0.938 -24.082 -22.506 1.00 31.79 270 TYR B CA 1
ATOM 2438 C C . TYR B 1 259 ? -0.093 -25.344 -22.389 1.00 35.46 270 TYR B C 1
ATOM 2439 O O . TYR B 1 259 ? -0.509 -26.322 -21.769 1.00 33.66 270 TYR B O 1
ATOM 2448 N N . THR B 1 260 ? 1.100 -25.319 -22.994 1.00 34.56 271 THR B N 1
ATOM 2449 C CA . THR B 1 260 ? 2.042 -26.427 -22.890 1.00 31.74 271 THR B CA 1
ATOM 2450 C C . THR B 1 260 ? 3.453 -25.876 -22.721 1.00 43.54 271 THR B C 1
ATOM 2451 O O . THR B 1 260 ? 3.668 -24.660 -22.697 1.00 41.30 271 THR B O 1
ATOM 2455 N N . ARG B 1 261 ? 4.424 -26.789 -22.583 1.00 40.25 272 ARG B N 1
ATOM 2456 C CA . ARG B 1 261 ? 5.843 -26.429 -22.499 1.00 42.38 272 ARG B CA 1
ATOM 2457 C C . ARG B 1 261 ? 6.126 -25.468 -21.347 1.00 44.20 272 ARG B C 1
ATOM 2458 O O . ARG B 1 261 ? 6.707 -24.399 -21.541 1.00 48.08 272 ARG B O 1
ATOM 2466 N N . PHE B 1 262 ? 5.720 -25.847 -20.136 1.00 41.59 273 PHE B N 1
ATOM 2467 C CA . PHE B 1 262 ? 5.989 -24.999 -18.981 1.00 50.51 273 PHE B CA 1
ATOM 2468 C C . PHE B 1 262 ? 7.465 -25.074 -18.593 1.00 52.28 273 PHE B C 1
ATOM 2469 O O . PHE B 1 262 ? 8.039 -26.162 -18.491 1.00 48.82 273 PHE B O 1
ATOM 2477 N N . GLU B 1 263 ? 8.076 -23.912 -18.366 1.00 52.99 274 GLU B N 1
ATOM 2478 C CA . GLU B 1 263 ? 9.474 -23.817 -17.955 1.00 58.50 274 GLU B CA 1
ATOM 2479 C C . GLU B 1 263 ? 9.596 -22.743 -16.885 1.00 59.82 274 GLU B C 1
ATOM 2480 O O . GLU B 1 263 ? 9.299 -21.574 -17.146 1.00 56.18 274 GLU B O 1
ATOM 2486 N N . LYS B 1 264 ? 10.045 -23.129 -15.693 1.00 61.90 275 LYS B N 1
ATOM 2487 C CA . LYS B 1 264 ? 10.189 -22.168 -14.607 1.00 68.29 275 LYS B CA 1
ATOM 2488 C C . LYS B 1 264 ? 11.283 -21.156 -14.928 1.00 70.88 275 LYS B C 1
ATOM 2489 O O . LYS B 1 264 ? 12.364 -21.524 -15.396 1.00 69.95 275 LYS B O 1
ATOM 2495 N N . ILE B 1 265 ? 10.990 -19.877 -14.692 1.00 77.57 276 ILE B N 1
ATOM 2496 C CA . ILE B 1 265 ? 11.998 -18.816 -14.736 1.00 79.46 276 ILE B CA 1
ATOM 2497 C C . ILE B 1 265 ? 12.603 -18.578 -13.362 1.00 83.75 276 ILE B C 1
ATOM 2498 O O . ILE B 1 265 ? 13.825 -18.559 -13.196 1.00 101.06 276 ILE B O 1
ATOM 2503 N N . GLY B 1 266 ? 11.741 -18.354 -12.379 1.00 81.08 277 GLY B N 1
ATOM 2504 C CA . GLY B 1 266 ? 12.181 -18.060 -11.033 1.00 94.82 277 GLY B CA 1
ATOM 2505 C C . GLY B 1 266 ? 10.982 -17.781 -10.157 1.00 97.71 277 GLY B C 1
ATOM 2506 O O . GLY B 1 266 ? 9.833 -17.927 -10.581 1.00 86.63 277 GLY B O 1
ATOM 2507 N N . GLN B 1 267 ? 11.261 -17.370 -8.924 1.00 107.60 278 GLN B N 1
ATOM 2508 C CA . GLN B 1 267 ? 10.224 -17.099 -7.938 1.00 103.11 278 GLN B CA 1
ATOM 2509 C C . GLN B 1 267 ? 10.295 -15.640 -7.523 1.00 108.32 278 GLN B C 1
ATOM 2510 O O . GLN B 1 267 ? 11.323 -15.186 -7.012 1.00 118.96 278 GLN B O 1
ATOM 2516 N N . GLY B 1 268 ? 9.206 -14.907 -7.745 1.00 100.01 279 GLY B N 1
ATOM 2517 C CA . GLY B 1 268 ? 9.048 -13.594 -7.163 1.00 113.11 279 GLY B CA 1
ATOM 2518 C C . GLY B 1 268 ? 8.462 -13.669 -5.761 1.00 117.70 279 GLY B C 1
ATOM 2519 O O . GLY B 1 268 ? 8.142 -14.738 -5.236 1.00 102.34 279 GLY B O 1
ATOM 2520 N N . ALA B 1 269 ? 8.335 -12.493 -5.141 1.00 117.87 280 ALA B N 1
ATOM 2521 C CA . ALA B 1 269 ? 7.654 -12.417 -3.854 1.00 113.31 280 ALA B CA 1
ATOM 2522 C C . ALA B 1 269 ? 6.209 -12.880 -3.980 1.00 117.46 280 ALA B C 1
ATOM 2523 O O . ALA B 1 269 ? 5.685 -13.565 -3.093 1.00 110.82 280 ALA B O 1
ATOM 2525 N N . SER B 1 270 ? 5.557 -12.528 -5.089 1.00 118.10 281 SER B N 1
ATOM 2526 C CA . SER B 1 270 ? 4.192 -12.955 -5.366 1.00 111.96 281 SER B CA 1
ATOM 2527 C C . SER B 1 270 ? 4.119 -14.475 -5.449 1.00 102.51 281 SER B C 1
ATOM 2528 O O . SER B 1 270 ? 3.539 -15.125 -4.572 1.00 114.38 281 SER B O 1
ATOM 2531 N N . GLY B 1 271 ? 4.711 -15.046 -6.485 1.00 83.61 282 GLY B N 1
ATOM 2532 C CA . GLY B 1 271 ? 4.709 -16.479 -6.653 1.00 81.42 282 GLY B CA 1
ATOM 2533 C C . GLY B 1 271 ? 5.779 -16.943 -7.616 1.00 76.76 282 GLY B C 1
ATOM 2534 O O . GLY B 1 271 ? 6.795 -16.276 -7.812 1.00 84.96 282 GLY B O 1
ATOM 2535 N N . THR B 1 272 ? 5.536 -18.104 -8.220 1.00 73.65 283 THR B N 1
ATOM 2536 C CA . THR B 1 272 ? 6.454 -18.703 -9.182 1.00 70.60 283 THR B CA 1
ATOM 2537 C C . THR B 1 272 ? 6.063 -18.299 -10.602 1.00 64.52 283 THR B C 1
ATOM 2538 O O . THR B 1 272 ? 4.878 -18.178 -10.920 1.00 56.28 283 THR B O 1
ATOM 2542 N N . VAL B 1 273 ? 7.060 -18.083 -11.460 1.00 59.29 284 VAL B N 1
ATOM 2543 C CA . VAL B 1 273 ? 6.827 -17.616 -12.821 1.00 57.96 284 VAL B CA 1
ATOM 2544 C C . VAL B 1 273 ? 7.309 -18.672 -13.807 1.00 56.23 284 VAL B C 1
ATOM 2545 O O . VAL B 1 273 ? 8.416 -19.201 -13.668 1.00 62.54 284 VAL B O 1
ATOM 2549 N N . TYR B 1 274 ? 6.478 -18.966 -14.804 1.00 44.89 285 TYR B N 1
ATOM 2550 C CA . TYR B 1 274 ? 6.788 -19.910 -15.867 1.00 45.45 285 TYR B CA 1
ATOM 2551 C C . TYR B 1 274 ? 6.654 -19.227 -17.215 1.00 40.64 285 TYR B C 1
ATOM 2552 O O . TYR B 1 274 ? 5.915 -18.247 -17.362 1.00 41.85 285 TYR B O 1
ATOM 2561 N N . THR B 1 275 ? 7.383 -19.736 -18.200 1.00 42.21 286 THR B N 1
ATOM 2562 C CA . THR B 1 275 ? 7.015 -19.528 -19.590 1.00 42.02 286 THR B CA 1
ATOM 2563 C C . THR B 1 275 ? 6.255 -20.753 -20.077 1.00 36.14 286 THR B C 1
ATOM 2564 O O . THR B 1 275 ? 6.454 -21.868 -19.585 1.00 38.82 286 THR B O 1
ATOM 2568 N N . ALA B 1 276 ? 5.371 -20.532 -21.037 1.00 32.60 287 ALA B N 1
ATOM 2569 C CA . ALA B 1 276 ? 4.570 -21.604 -21.617 1.00 33.88 287 ALA B CA 1
ATOM 2570 C C . ALA B 1 276 ? 4.122 -21.129 -22.988 1.00 34.94 287 ALA B C 1
ATOM 2571 O O . ALA B 1 276 ? 4.372 -19.984 -23.371 1.00 37.06 287 ALA B O 1
ATOM 2573 N N . MET B 1 277 ? 3.444 -22.008 -23.723 1.00 32.31 288 MET B N 1
ATOM 2574 C CA . MET B 1 277 ? 2.984 -21.679 -25.066 1.00 30.47 288 MET B CA 1
ATOM 2575 C C . MET B 1 277 ? 1.515 -22.035 -25.240 1.00 28.92 288 MET B C 1
ATOM 2576 O O . MET B 1 277 ? 1.075 -23.121 -24.847 1.00 33.02 288 MET B O 1
ATOM 2581 N N . ASP B 1 278 ? 0.764 -21.132 -25.868 1.00 30.59 289 ASP B N 1
ATOM 2582 C CA . ASP B 1 278 ? -0.641 -21.374 -26.180 1.00 32.38 289 ASP B CA 1
ATOM 2583 C C . ASP B 1 278 ? -0.746 -22.492 -27.211 1.00 28.12 289 ASP B C 1
ATOM 2584 O O . ASP B 1 278 ? -0.201 -22.362 -28.309 1.00 29.23 289 ASP B O 1
ATOM 2589 N N . VAL B 1 279 ? -1.444 -23.585 -26.865 1.00 29.36 290 VAL B N 1
ATOM 2590 C CA . VAL B 1 279 ? -1.502 -24.767 -27.731 1.00 29.74 290 VAL B CA 1
ATOM 2591 C C . VAL B 1 279 ? -2.255 -24.501 -29.034 1.00 36.05 290 VAL B C 1
ATOM 2592 O O . VAL B 1 279 ? -2.032 -25.198 -30.042 1.00 32.97 290 VAL B O 1
ATOM 2596 N N . ALA B 1 280 ? -3.147 -23.514 -29.051 1.00 32.42 291 ALA B N 1
ATOM 2597 C CA . ALA B 1 280 ? -3.913 -23.220 -30.257 1.00 32.00 291 ALA B CA 1
ATOM 2598 C C . ALA B 1 280 ? -3.263 -22.172 -31.167 1.00 31.57 291 ALA B C 1
ATOM 2599 O O . ALA B 1 280 ? -3.442 -22.238 -32.390 1.00 35.56 291 ALA B O 1
ATOM 2601 N N . THR B 1 281 ? -2.533 -21.195 -30.624 1.00 29.13 292 THR B N 1
ATOM 2602 C CA . THR B 1 281 ? -1.961 -20.110 -31.432 1.00 29.47 292 THR B CA 1
ATOM 2603 C C . THR B 1 281 ? -0.442 -20.086 -31.475 1.00 27.76 292 THR B C 1
ATOM 2604 O O . THR B 1 281 ? 0.128 -19.338 -32.281 1.00 32.02 292 THR B O 1
ATOM 2608 N N . GLY B 1 282 ? 0.240 -20.833 -30.615 1.00 28.12 293 GLY B N 1
ATOM 2609 C CA . GLY B 1 282 ? 1.684 -20.756 -30.542 1.00 26.04 293 GLY B CA 1
ATOM 2610 C C . GLY B 1 282 ? 2.221 -19.531 -29.825 1.00 29.14 293 GLY B C 1
ATOM 2611 O O . GLY B 1 282 ? 3.440 -19.349 -29.774 1.00 31.59 293 GLY B O 1
ATOM 2612 N N . GLN B 1 283 ? 1.357 -18.681 -29.267 1.00 27.33 294 GLN B N 1
ATOM 2613 C CA . GLN B 1 283 ? 1.854 -17.513 -28.559 1.00 33.62 294 GLN B CA 1
ATOM 2614 C C . GLN B 1 283 ? 2.584 -17.934 -27.290 1.00 33.65 294 GLN B C 1
ATOM 2615 O O . GLN B 1 283 ? 2.070 -18.726 -26.491 1.00 30.99 294 GLN B O 1
ATOM 2621 N N . GLU B 1 284 ? 3.770 -17.379 -27.090 1.00 31.96 295 GLU B N 1
ATOM 2622 C CA . GLU B 1 284 ? 4.491 -17.563 -25.839 1.00 30.81 295 GLU B CA 1
ATOM 2623 C C . GLU B 1 284 ? 3.905 -16.665 -24.753 1.00 34.79 295 GLU B C 1
ATOM 2624 O O . GLU B 1 284 ? 3.565 -15.505 -25.005 1.00 31.74 295 GLU B O 1
ATOM 2630 N N . VAL B 1 285 ? 3.779 -17.219 -23.545 1.00 30.17 296 VAL B N 1
ATOM 2631 C CA . VAL B 1 285 ? 3.202 -16.520 -22.407 1.00 29.02 296 VAL B CA 1
ATOM 2632 C C . VAL B 1 285 ? 4.104 -16.655 -21.190 1.00 33.35 296 VAL B C 1
ATOM 2633 O O . VAL B 1 285 ? 4.942 -17.555 -21.092 1.00 33.02 296 VAL B O 1
ATOM 2637 N N . ALA B 1 286 ? 3.898 -15.745 -20.242 1.00 29.10 297 ALA B N 1
ATOM 2638 C CA . ALA B 1 286 ? 4.499 -15.819 -18.922 1.00 37.79 297 ALA B CA 1
ATOM 2639 C C . ALA B 1 286 ? 3.372 -15.985 -17.916 1.00 32.07 297 ALA B C 1
ATOM 2640 O O . ALA B 1 286 ? 2.376 -15.261 -17.979 1.00 35.42 297 ALA B O 1
ATOM 2642 N N . ILE B 1 287 ? 3.513 -16.941 -17.004 1.00 32.65 298 ILE B N 1
ATOM 2643 C CA . ILE B 1 287 ? 2.448 -17.282 -16.077 1.00 32.80 298 ILE B CA 1
ATOM 2644 C C . ILE B 1 287 ? 2.998 -17.213 -14.662 1.00 35.25 298 ILE B C 1
ATOM 2645 O O . ILE B 1 287 ? 3.964 -17.911 -14.335 1.00 42.53 298 ILE B O 1
ATOM 2650 N N . LYS B 1 288 ? 2.371 -16.400 -13.820 1.00 38.14 299 LYS B N 1
ATOM 2651 C CA . LYS B 1 288 ? 2.737 -16.298 -12.413 1.00 42.55 299 LYS B CA 1
ATOM 2652 C C . LYS B 1 288 ? 1.705 -17.069 -11.602 1.00 46.06 299 LYS B C 1
ATOM 2653 O O . LYS B 1 288 ? 0.506 -16.788 -11.693 1.00 45.91 299 LYS B O 1
ATOM 2659 N N . GLN B 1 289 ? 2.170 -18.057 -10.844 1.00 47.98 300 GLN B N 1
ATOM 2660 C CA . GLN B 1 289 ? 1.318 -18.879 -9.994 1.00 51.52 300 GLN B CA 1
ATOM 2661 C C . GLN B 1 289 ? 1.475 -18.398 -8.559 1.00 54.83 300 GLN B C 1
ATOM 2662 O O . GLN B 1 289 ? 2.596 -18.313 -8.050 1.00 61.43 300 GLN B O 1
ATOM 2668 N N . MET B 1 290 ? 0.359 -18.074 -7.916 1.00 59.31 301 MET B N 1
ATOM 2669 C CA . MET B 1 290 ? 0.371 -17.511 -6.573 1.00 64.55 301 MET B CA 1
ATOM 2670 C C . MET B 1 290 ? -0.554 -18.317 -5.682 1.00 71.16 301 MET B C 1
ATOM 2671 O O . MET B 1 290 ? -1.753 -18.409 -5.958 1.00 64.74 301 MET B O 1
ATOM 2676 N N . ASN B 1 291 ? 0.000 -18.891 -4.618 1.00 92.13 302 ASN B N 1
ATOM 2677 C CA . ASN B 1 291 ? -0.816 -19.529 -3.593 1.00 107.08 302 ASN B CA 1
ATOM 2678 C C . ASN B 1 291 ? -1.570 -18.452 -2.827 1.00 105.68 302 ASN B C 1
ATOM 2679 O O . ASN B 1 291 ? -0.970 -17.666 -2.088 1.00 115.08 302 ASN B O 1
ATOM 2684 N N . LEU B 1 292 ? -2.887 -18.407 -3.008 1.00 102.44 303 LEU B N 1
ATOM 2685 C CA . LEU B 1 292 ? -3.726 -17.416 -2.356 1.00 111.04 303 LEU B CA 1
ATOM 2686 C C . LEU B 1 292 ? -4.349 -17.935 -1.066 1.00 128.73 303 LEU B C 1
ATOM 2687 O O . LEU B 1 292 ? -5.313 -17.341 -0.568 1.00 128.06 303 LEU B O 1
ATOM 2692 N N . GLN B 1 293 ? -3.812 -19.013 -0.502 1.00 143.97 304 GLN B N 1
ATOM 2693 C CA . GLN B 1 293 ? -4.344 -19.618 0.720 1.00 152.46 304 GLN B CA 1
ATOM 2694 C C . GLN B 1 293 ? -3.257 -19.642 1.798 1.00 155.54 304 GLN B C 1
ATOM 2695 O O . GLN B 1 293 ? -2.697 -20.702 2.095 1.00 156.51 304 GLN B O 1
ATOM 2697 N N . GLN B 1 294 ? -2.957 -18.481 2.387 1.00 149.90 305 GLN B N 1
ATOM 2698 C CA . GLN B 1 294 ? -3.530 -17.202 1.974 1.00 145.35 305 GLN B CA 1
ATOM 2699 C C . GLN B 1 294 ? -2.496 -16.087 2.057 1.00 151.45 305 GLN B C 1
ATOM 2700 O O . GLN B 1 294 ? -1.676 -16.038 2.976 1.00 156.18 305 GLN B O 1
ATOM 2706 N N . GLN B 1 295 ? -2.521 -15.212 1.062 1.00 153.11 306 GLN B N 1
ATOM 2707 C CA . GLN B 1 295 ? -1.722 -14.008 1.188 1.00 151.61 306 GLN B CA 1
ATOM 2708 C C . GLN B 1 295 ? -2.605 -12.854 1.636 1.00 153.12 306 GLN B C 1
ATOM 2709 O O . GLN B 1 295 ? -3.736 -12.718 1.154 1.00 156.83 306 GLN B O 1
ATOM 2715 N N . PRO B 1 296 ? -2.140 -12.025 2.569 1.00 141.28 307 PRO B N 1
ATOM 2716 C CA . PRO B 1 296 ? -2.913 -10.837 2.948 1.00 132.26 307 PRO B CA 1
ATOM 2717 C C . PRO B 1 296 ? -3.098 -9.918 1.752 1.00 142.69 307 PRO B C 1
ATOM 2718 O O . PRO B 1 296 ? -2.503 -10.108 0.687 1.00 141.21 307 PRO B O 1
ATOM 2722 N N . LYS B 1 297 ? -3.914 -8.883 1.958 1.00 146.25 308 LYS B N 1
ATOM 2723 C CA . LYS B 1 297 ? -4.383 -7.989 0.892 1.00 146.52 308 LYS B CA 1
ATOM 2724 C C . LYS B 1 297 ? -4.610 -8.754 -0.413 1.00 133.70 308 LYS B C 1
ATOM 2725 O O . LYS B 1 297 ? -4.107 -8.397 -1.482 1.00 117.66 308 LYS B O 1
ATOM 2731 N N . LYS B 1 298 ? -5.371 -9.847 -0.299 1.00 122.76 309 LYS B N 1
ATOM 2732 C CA . LYS B 1 298 ? -5.772 -10.598 -1.482 1.00 110.30 309 LYS B CA 1
ATOM 2733 C C . LYS B 1 298 ? -6.651 -9.747 -2.386 1.00 100.65 309 LYS B C 1
ATOM 2734 O O . LYS B 1 298 ? -6.535 -9.811 -3.617 1.00 90.47 309 LYS B O 1
ATOM 2736 N N . GLU B 1 299 ? -7.527 -8.930 -1.787 1.00 93.87 310 GLU B N 1
ATOM 2737 C CA . GLU B 1 299 ? -8.356 -8.014 -2.564 1.00 93.11 310 GLU B CA 1
ATOM 2738 C C . GLU B 1 299 ? -7.508 -7.001 -3.311 1.00 90.30 310 GLU B C 1
ATOM 2739 O O . GLU B 1 299 ? -7.939 -6.468 -4.337 1.00 91.04 310 GLU B O 1
ATOM 2745 N N . LEU B 1 300 ? -6.311 -6.707 -2.802 1.00 99.56 311 LEU B N 1
ATOM 2746 C CA . LEU B 1 300 ? -5.426 -5.778 -3.493 1.00 95.72 311 LEU B CA 1
ATOM 2747 C C . LEU B 1 300 ? -4.871 -6.402 -4.764 1.00 98.16 311 LEU B C 1
ATOM 2748 O O . LEU B 1 300 ? -4.800 -5.744 -5.806 1.00 87.61 311 LEU B O 1
ATOM 2753 N N . ILE B 1 301 ? -4.470 -7.670 -4.694 1.00 92.95 312 ILE B N 1
ATOM 2754 C CA . ILE B 1 301 ? -4.088 -8.394 -5.900 1.00 79.27 312 ILE B CA 1
ATOM 2755 C C . ILE B 1 301 ? -5.266 -8.464 -6.863 1.00 79.46 312 ILE B C 1
ATOM 2756 O O . ILE B 1 301 ? -5.122 -8.226 -8.067 1.00 80.76 312 ILE B O 1
ATOM 2761 N N . ILE B 1 302 ? -6.450 -8.791 -6.339 1.00 81.97 313 ILE B N 1
ATOM 2762 C CA . ILE B 1 302 ? -7.652 -8.871 -7.165 1.00 84.48 313 ILE B CA 1
ATOM 2763 C C . ILE B 1 302 ? -7.927 -7.533 -7.839 1.00 83.22 313 ILE B C 1
ATOM 2764 O O . ILE B 1 302 ? -8.242 -7.477 -9.031 1.00 74.64 313 ILE B O 1
ATOM 2769 N N . ASN B 1 303 ? -7.798 -6.433 -7.095 1.00 88.44 314 ASN B N 1
ATOM 2770 C CA . ASN B 1 303 ? -8.073 -5.128 -7.682 1.00 89.94 314 ASN B CA 1
ATOM 2771 C C . ASN B 1 303 ? -6.964 -4.699 -8.634 1.00 83.63 314 ASN B C 1
ATOM 2772 O O . ASN B 1 303 ? -7.249 -4.132 -9.693 1.00 75.24 314 ASN B O 1
ATOM 2777 N N . GLU B 1 304 ? -5.701 -4.954 -8.273 1.00 89.96 315 GLU B N 1
ATOM 2778 C CA . GLU B 1 304 ? -4.588 -4.651 -9.171 1.00 85.91 315 GLU B CA 1
ATOM 2779 C C . GLU B 1 304 ? -4.739 -5.396 -10.489 1.00 78.51 315 GLU B C 1
ATOM 2780 O O . GLU B 1 304 ? -4.572 -4.819 -11.569 1.00 75.86 315 GLU B O 1
ATOM 2786 N N . ILE B 1 305 ? -5.044 -6.693 -10.414 1.00 69.57 316 ILE B N 1
ATOM 2787 C CA . ILE B 1 305 ? -5.303 -7.472 -11.620 1.00 66.41 316 ILE B CA 1
ATOM 2788 C C . ILE B 1 305 ? -6.552 -6.956 -12.323 1.00 76.60 316 ILE B C 1
ATOM 2789 O O . ILE B 1 305 ? -6.616 -6.910 -13.560 1.00 68.27 316 ILE B O 1
ATOM 2794 N N . LEU B 1 306 ? -7.556 -6.539 -11.546 1.00 80.60 317 LEU B N 1
ATOM 2795 C CA . LEU B 1 306 ? -8.764 -5.949 -12.117 1.00 82.60 317 LEU B CA 1
ATOM 2796 C C . LEU B 1 306 ? -8.425 -4.740 -12.979 1.00 73.21 317 LEU B C 1
ATOM 2797 O O . LEU B 1 306 ? -8.861 -4.637 -14.132 1.00 71.19 317 LEU B O 1
ATOM 2802 N N . VAL B 1 307 ? -7.640 -3.814 -12.431 1.00 67.59 318 VAL B N 1
ATOM 2803 C CA . VAL B 1 307 ? -7.311 -2.595 -13.154 1.00 63.44 318 VAL B CA 1
ATOM 2804 C C . VAL B 1 307 ? -6.483 -2.923 -14.386 1.00 73.93 318 VAL B C 1
ATOM 2805 O O . VAL B 1 307 ? -6.721 -2.391 -15.478 1.00 72.08 318 VAL B O 1
ATOM 2809 N N . MET B 1 308 ? -5.525 -3.837 -14.233 1.00 76.96 319 MET B N 1
ATOM 2810 C CA . MET B 1 308 ? -4.618 -4.169 -15.322 1.00 71.41 319 MET B CA 1
ATOM 2811 C C . MET B 1 308 ? -5.357 -4.762 -16.516 1.00 70.02 319 MET B C 1
ATOM 2812 O O . MET B 1 308 ? -4.934 -4.572 -17.662 1.00 68.04 319 MET B O 1
ATOM 2817 N N . ARG B 1 309 ? -6.468 -5.465 -16.275 1.00 65.31 320 ARG B N 1
ATOM 2818 C CA . ARG B 1 309 ? -7.201 -6.096 -17.370 1.00 68.94 320 ARG B CA 1
ATOM 2819 C C . ARG B 1 309 ? -7.986 -5.089 -18.199 1.00 75.77 320 ARG B C 1
ATOM 2820 O O . ARG B 1 309 ? -8.224 -5.318 -19.392 1.00 75.89 320 ARG B O 1
ATOM 2828 N N . GLU B 1 310 ? -8.395 -3.979 -17.593 1.00 76.20 321 GLU B N 1
ATOM 2829 C CA . GLU B 1 310 ? -9.254 -3.014 -18.258 1.00 83.59 321 GLU B CA 1
ATOM 2830 C C . GLU B 1 310 ? -8.493 -1.847 -18.873 1.00 83.64 321 GLU B C 1
ATOM 2831 O O . GLU B 1 310 ? -9.079 -1.097 -19.661 1.00 83.26 321 GLU B O 1
ATOM 2837 N N . ASN B 1 311 ? -7.205 -1.686 -18.555 1.00 75.09 322 ASN B N 1
ATOM 2838 C CA . ASN B 1 311 ? -6.421 -0.538 -19.005 1.00 72.54 322 ASN B CA 1
ATOM 2839 C C . ASN B 1 311 ? -5.137 -1.030 -19.675 1.00 67.02 322 ASN B C 1
ATOM 2840 O O . ASN B 1 311 ? -4.033 -0.914 -19.136 1.00 58.83 322 ASN B O 1
ATOM 2845 N N . LYS B 1 312 ? -5.290 -1.566 -20.875 1.00 55.98 323 LYS B N 1
ATOM 2846 C CA . LYS B 1 312 ? -4.148 -2.036 -21.636 1.00 45.82 323 LYS B CA 1
ATOM 2847 C C . LYS B 1 312 ? -3.531 -0.890 -22.428 1.00 39.26 323 LYS B C 1
ATOM 2848 O O . LYS B 1 312 ? -4.132 0.171 -22.610 1.00 49.79 323 LYS B O 1
ATOM 2854 N N . ASN B 1 313 ? -2.299 -1.120 -22.895 1.00 41.01 324 ASN B N 1
ATOM 2855 C CA . ASN B 1 313 ? -1.578 -0.110 -23.653 1.00 36.27 324 ASN B CA 1
ATOM 2856 C C . ASN B 1 313 ? -0.463 -0.789 -24.428 1.00 37.32 324 ASN B C 1
ATOM 2857 O O . ASN B 1 313 ? 0.098 -1.783 -23.946 1.00 35.67 324 ASN B O 1
ATOM 2862 N N . PRO B 1 314 ? -0.147 -0.325 -25.633 1.00 41.80 325 PRO B N 1
ATOM 2863 C CA . PRO B 1 314 ? 0.869 -1.018 -26.436 1.00 37.76 325 PRO B CA 1
ATOM 2864 C C . PRO B 1 314 ? 2.255 -1.049 -25.801 1.00 33.96 325 PRO B C 1
ATOM 2865 O O . PRO B 1 314 ? 3.063 -1.912 -26.164 1.00 32.67 325 PRO B O 1
ATOM 2869 N N . ASN B 1 315 ? 2.566 -0.127 -24.885 1.00 28.90 326 ASN B N 1
ATOM 2870 C CA . ASN B 1 315 ? 3.884 -0.047 -24.269 1.00 26.46 326 ASN B CA 1
ATOM 2871 C C . ASN B 1 315 ? 3.892 -0.576 -22.835 1.00 29.72 326 ASN B C 1
ATOM 2872 O O . ASN B 1 315 ? 4.804 -0.255 -22.066 1.00 28.04 326 ASN B O 1
ATOM 2877 N N . ILE B 1 316 ? 2.901 -1.392 -22.475 1.00 31.21 327 ILE B N 1
ATOM 2878 C CA . ILE B 1 316 ? 2.867 -2.098 -21.204 1.00 29.90 327 ILE B CA 1
ATOM 2879 C C . ILE B 1 316 ? 2.716 -3.582 -21.507 1.00 28.38 327 ILE B C 1
ATOM 2880 O O . ILE B 1 316 ? 1.891 -3.958 -22.344 1.00 37.89 327 ILE B O 1
ATOM 2885 N N . VAL B 1 317 ? 3.483 -4.428 -20.817 1.00 28.21 328 VAL B N 1
ATOM 2886 C CA . VAL B 1 317 ? 3.360 -5.868 -21.011 1.00 30.59 328 VAL B CA 1
ATOM 2887 C C . VAL B 1 317 ? 1.893 -6.282 -20.853 1.00 44.17 328 VAL B C 1
ATOM 2888 O O . VAL B 1 317 ? 1.259 -6.009 -19.833 1.00 40.27 328 VAL B O 1
ATOM 2892 N N . ASN B 1 318 ? 1.341 -6.908 -21.891 1.00 43.66 329 ASN B N 1
ATOM 2893 C CA . ASN B 1 318 ? -0.095 -7.137 -21.992 1.00 45.03 329 ASN B CA 1
ATOM 2894 C C . ASN B 1 318 ? -0.549 -8.261 -21.064 1.00 43.46 329 ASN B C 1
ATOM 2895 O O . ASN B 1 318 ? 0.025 -9.355 -21.066 1.00 35.69 329 ASN B O 1
ATOM 2900 N N . TYR B 1 319 ? -1.575 -7.977 -20.267 1.00 40.82 330 TYR B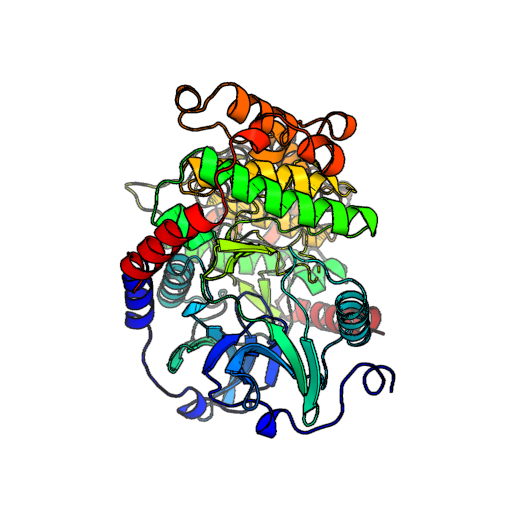 N 1
ATOM 2901 C CA . TYR B 1 319 ? -2.280 -8.986 -19.489 1.00 40.35 330 TYR B CA 1
ATOM 2902 C C . TYR B 1 319 ? -3.218 -9.760 -20.400 1.00 42.15 330 TYR B C 1
ATOM 2903 O O . TYR B 1 319 ? -3.966 -9.166 -21.184 1.00 45.33 330 TYR B O 1
ATOM 2912 N N . LEU B 1 320 ? -3.194 -11.089 -20.291 1.00 41.84 331 LEU B N 1
ATOM 2913 C CA . LEU B 1 320 ? -4.029 -11.938 -21.125 1.00 41.53 331 LEU B CA 1
ATOM 2914 C C . LEU B 1 320 ? -5.235 -12.477 -20.364 1.00 53.63 331 LEU B C 1
ATOM 2915 O O . LEU B 1 320 ? -6.380 -12.176 -20.714 1.00 50.85 331 LEU B O 1
ATOM 2920 N N . ASP B 1 321 ? -5.013 -13.247 -19.305 1.00 37.63 332 ASP B N 1
ATOM 2921 C CA . ASP B 1 321 ? -6.109 -13.965 -18.665 1.00 47.49 332 ASP B CA 1
ATOM 2922 C C . ASP B 1 321 ? -5.667 -14.361 -17.268 1.00 50.74 332 ASP B C 1
ATOM 2923 O O . ASP B 1 321 ? -4.482 -14.315 -16.944 1.00 42.89 332 ASP B O 1
ATOM 2928 N N . SER B 1 322 ? -6.630 -14.744 -16.432 1.00 54.32 333 SER B N 1
ATOM 2929 C CA . SER B 1 322 ? -6.308 -15.350 -15.149 1.00 45.70 333 SER B CA 1
ATOM 2930 C C . SER B 1 322 ? -7.192 -16.574 -14.948 1.00 55.30 333 SER B C 1
ATOM 2931 O O . SER B 1 322 ? -8.244 -16.714 -15.574 1.00 56.32 333 SER B O 1
ATOM 2934 N N . TYR B 1 323 ? -6.730 -17.476 -14.088 1.00 45.62 334 TYR B N 1
ATOM 2935 C CA . TYR B 1 323 ? -7.404 -18.740 -13.820 1.00 49.70 334 TYR B CA 1
ATOM 2936 C C . TYR B 1 323 ? -7.215 -19.065 -12.350 1.00 45.79 334 TYR B C 1
ATOM 2937 O O . TYR B 1 323 ? -6.155 -18.792 -11.785 1.00 52.05 334 TYR B O 1
ATOM 2946 N N . LEU B 1 324 ? -8.234 -19.635 -11.719 1.00 49.32 335 LEU B N 1
ATOM 2947 C CA . LEU B 1 324 ? -8.061 -20.225 -10.402 1.00 47.48 335 LEU B CA 1
ATOM 2948 C C . LEU B 1 324 ? -7.786 -21.711 -10.597 1.00 58.62 335 LEU B C 1
ATOM 2949 O O . LEU B 1 324 ? -8.616 -22.424 -11.165 1.00 58.21 335 LEU B O 1
ATOM 2954 N N . VAL B 1 325 ? -6.599 -22.157 -10.181 1.00 59.20 336 VAL B N 1
ATOM 2955 C CA . VAL B 1 325 ? -6.184 -23.552 -10.307 1.00 54.13 336 VAL B CA 1
ATOM 2956 C C . VAL B 1 325 ? -5.941 -24.111 -8.907 1.00 59.16 336 VAL B C 1
ATOM 2957 O O . VAL B 1 325 ? -4.807 -24.110 -8.412 1.00 56.86 336 VAL B O 1
ATOM 2961 N N . GLY B 1 326 ? -7.007 -24.573 -8.260 1.00 63.91 337 GLY B N 1
ATOM 2962 C CA . GLY B 1 326 ? -6.919 -25.202 -6.951 1.00 64.74 337 GLY B CA 1
ATOM 2963 C C . GLY B 1 326 ? -6.295 -24.470 -5.779 1.00 52.66 337 GLY B C 1
ATOM 2964 O O . GLY B 1 326 ? -5.310 -24.940 -5.200 1.00 82.31 337 GLY B O 1
ATOM 2965 N N . ASP B 1 327 ? -6.857 -23.311 -5.438 1.00 64.44 338 ASP B N 1
ATOM 2966 C CA . ASP B 1 327 ? -6.359 -22.440 -4.372 1.00 79.40 338 ASP B CA 1
ATOM 2967 C C . ASP B 1 327 ? -5.161 -21.614 -4.844 1.00 53.12 338 ASP B C 1
ATOM 2968 O O . ASP B 1 327 ? -4.715 -20.699 -4.144 1.00 69.17 338 ASP B O 1
ATOM 2970 N N . GLU B 1 328 ? -4.644 -21.911 -6.036 1.00 70.57 339 GLU B N 1
ATOM 2971 C CA . GLU B 1 328 ? -3.658 -21.063 -6.681 1.00 56.48 339 GLU B CA 1
ATOM 2972 C C . GLU B 1 328 ? -4.338 -20.169 -7.712 1.00 59.19 339 GLU B C 1
ATOM 2973 O O . GLU B 1 328 ? -5.310 -20.554 -8.364 1.00 57.64 339 GLU B O 1
ATOM 2979 N N . LEU B 1 329 ? -3.826 -18.957 -7.835 1.00 54.74 340 LEU B N 1
ATOM 2980 C CA . LEU B 1 329 ? -4.238 -18.027 -8.872 1.00 48.77 340 LEU B CA 1
ATOM 2981 C C . LEU B 1 329 ? -3.117 -17.961 -9.897 1.00 53.85 340 LEU B C 1
ATOM 2982 O O . LEU B 1 329 ? -1.970 -17.678 -9.537 1.00 53.42 340 LEU B O 1
ATOM 2987 N N . TRP B 1 330 ? -3.439 -18.241 -11.159 1.00 48.55 341 TRP B N 1
ATOM 2988 C CA . TRP B 1 330 ? -2.488 -18.121 -12.263 1.00 44.73 341 TRP B CA 1
ATOM 2989 C C . TRP B 1 330 ? -2.793 -16.858 -13.052 1.00 39.88 341 TRP B C 1
ATOM 2990 O O . TRP B 1 330 ? -3.910 -16.691 -13.555 1.00 43.94 341 TRP B O 1
ATOM 3001 N N . VAL B 1 331 ? -1.797 -15.989 -13.188 1.00 43.92 342 VAL B N 1
ATOM 3002 C CA . VAL B 1 331 ? -1.905 -14.795 -14.012 1.00 38.80 342 VAL B CA 1
ATOM 3003 C C . VAL B 1 331 ? -1.076 -15.043 -15.272 1.00 35.20 342 VAL B C 1
ATOM 3004 O O . VAL B 1 331 ? 0.111 -15.388 -15.179 1.00 37.28 342 VAL B O 1
ATOM 3008 N N . VAL B 1 332 ? -1.700 -14.904 -16.443 1.00 34.38 343 VAL B N 1
ATOM 3009 C CA . VAL B 1 332 ? -1.042 -15.170 -17.725 1.00 32.69 343 VAL B CA 1
ATOM 3010 C C . VAL B 1 332 ? -0.806 -13.845 -18.434 1.00 35.05 343 VAL B C 1
ATOM 3011 O O . VAL B 1 332 ? -1.753 -13.092 -18.697 1.00 35.37 343 VAL B O 1
ATOM 3015 N N . MET B 1 333 ? 0.458 -13.564 -18.740 1.00 33.19 344 MET B N 1
ATOM 3016 C CA . MET B 1 333 ? 0.875 -12.361 -19.437 1.00 32.55 344 MET B CA 1
ATOM 3017 C C . MET B 1 333 ? 1.484 -12.756 -20.780 1.00 32.39 344 MET B C 1
ATOM 3018 O O . MET B 1 333 ? 1.948 -13.885 -20.958 1.00 37.11 344 MET B O 1
ATOM 3023 N N . GLU B 1 334 ? 1.511 -11.823 -21.729 1.00 33.97 345 GLU B N 1
ATOM 3024 C CA . GLU B 1 334 ? 2.285 -12.100 -22.939 1.00 36.26 345 GLU B CA 1
ATOM 3025 C C . GLU B 1 334 ? 3.772 -12.154 -22.600 1.00 36.02 345 GLU B C 1
ATOM 3026 O O . GLU B 1 334 ? 4.247 -11.493 -21.673 1.00 33.62 345 GLU B O 1
ATOM 3032 N N . TYR B 1 335 ? 4.513 -12.952 -23.355 1.00 38.27 346 TYR B N 1
ATOM 3033 C CA . TYR B 1 335 ? 5.934 -13.143 -23.105 1.00 34.32 346 TYR B CA 1
ATOM 3034 C C . TYR B 1 335 ? 6.737 -12.381 -24.153 1.00 31.69 346 TYR B C 1
ATOM 3035 O O . TYR B 1 335 ? 6.515 -12.564 -25.356 1.00 34.57 346 TYR B O 1
ATOM 3044 N N . LEU B 1 336 ? 7.655 -11.527 -23.694 1.00 32.14 347 LEU B N 1
ATOM 3045 C CA . LEU B 1 336 ? 8.575 -10.794 -24.570 1.00 31.00 347 LEU B CA 1
ATOM 3046 C C . LEU B 1 336 ? 9.910 -11.524 -24.542 1.00 30.86 347 LEU B C 1
ATOM 3047 O O . LEU B 1 336 ? 10.576 -11.554 -23.506 1.00 31.24 347 LEU B O 1
ATOM 3052 N N . ALA B 1 337 ? 10.301 -12.108 -25.677 1.00 31.97 348 ALA B N 1
ATOM 3053 C CA . ALA B 1 337 ? 11.439 -13.018 -25.732 1.00 31.48 348 ALA B CA 1
ATOM 3054 C C . ALA B 1 337 ? 12.760 -12.309 -25.982 1.00 31.58 348 ALA B C 1
ATOM 3055 O O . ALA B 1 337 ? 13.789 -12.979 -26.141 1.00 32.80 348 ALA B O 1
ATOM 3057 N N . GLY B 1 338 ? 12.756 -10.995 -26.070 1.00 29.91 349 GLY B N 1
ATOM 3058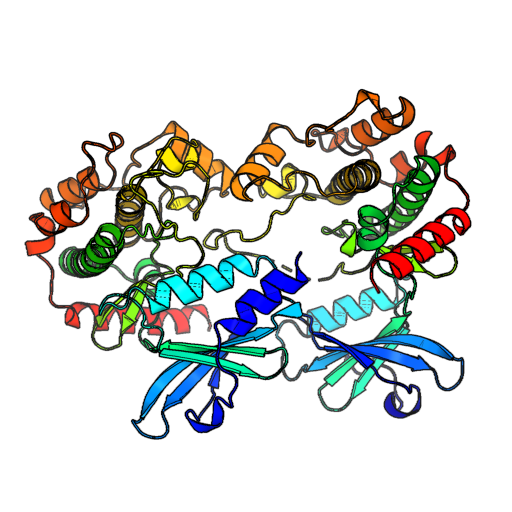 C CA . GLY B 1 338 ? 13.974 -10.273 -26.343 1.00 27.43 349 GLY B CA 1
ATOM 3059 C C . GLY B 1 338 ? 14.774 -9.886 -25.132 1.00 30.58 349 GLY B C 1
ATOM 3060 O O . GLY B 1 338 ? 15.741 -9.129 -25.278 1.00 30.96 349 GLY B O 1
ATOM 3061 N N . GLY B 1 339 ? 14.408 -10.376 -23.958 1.00 29.35 350 GLY B N 1
ATOM 3062 C CA . GLY B 1 339 ? 15.122 -10.057 -22.744 1.00 29.26 350 GLY B CA 1
ATOM 3063 C C . GLY B 1 339 ? 14.808 -8.663 -22.229 1.00 28.98 350 GLY B C 1
ATOM 3064 O O . GLY B 1 339 ? 13.844 -7.993 -22.653 1.00 29.71 350 GLY B O 1
ATOM 3065 N N . SER B 1 340 ? 15.652 -8.212 -21.303 1.00 30.10 351 SER B N 1
ATOM 3066 C CA . SER B 1 340 ? 15.492 -6.913 -20.647 1.00 28.03 351 SER B CA 1
ATOM 3067 C C . SER B 1 340 ? 16.413 -5.873 -21.256 1.00 26.70 351 SER B C 1
ATOM 3068 O O . SER B 1 340 ? 17.417 -6.193 -21.905 1.00 27.50 351 SER B O 1
ATOM 3071 N N . LEU B 1 341 ? 16.075 -4.606 -21.010 1.00 22.67 352 LEU B N 1
ATOM 3072 C CA . LEU B 1 341 ? 16.968 -3.536 -21.429 1.00 24.51 352 LEU B CA 1
ATOM 3073 C C . LEU B 1 341 ? 18.315 -3.625 -20.716 1.00 26.32 352 LEU B C 1
ATOM 3074 O O . LEU B 1 341 ? 19.340 -3.270 -21.294 1.00 25.14 352 LEU B O 1
ATOM 3079 N N . THR B 1 342 ? 18.343 -4.093 -19.463 1.00 22.85 353 THR B N 1
ATOM 3080 C CA . THR B 1 342 ? 19.620 -4.220 -18.761 1.00 22.11 353 THR B CA 1
ATOM 3081 C C . THR B 1 342 ? 20.638 -5.022 -19.568 1.00 25.22 353 THR B C 1
ATOM 3082 O O . THR B 1 342 ? 21.819 -4.660 -19.631 1.00 25.85 353 THR B O 1
ATOM 3086 N N . ASP B 1 343 ? 20.205 -6.149 -20.142 1.00 26.03 354 ASP B N 1
ATOM 3087 C CA . ASP B 1 343 ? 21.124 -6.990 -20.916 1.00 27.37 354 ASP B CA 1
ATOM 3088 C C . ASP B 1 343 ? 21.685 -6.263 -22.137 1.00 26.54 354 ASP B C 1
ATOM 3089 O O . ASP B 1 343 ? 22.858 -6.440 -22.506 1.00 26.45 354 ASP B O 1
ATOM 3094 N N . VAL B 1 344 ? 20.855 -5.476 -22.802 1.00 22.58 355 VAL B N 1
ATOM 3095 C CA . VAL B 1 344 ? 21.327 -4.691 -23.946 1.00 23.88 355 VAL B CA 1
ATOM 3096 C C . VAL B 1 344 ? 22.326 -3.639 -23.483 1.00 26.20 355 VAL B C 1
ATOM 3097 O O . VAL B 1 344 ? 23.413 -3.497 -24.059 1.00 28.30 355 VAL B O 1
ATOM 3101 N N . VAL B 1 345 ? 21.981 -2.912 -22.412 1.00 22.21 356 VAL B N 1
ATOM 3102 C CA . VAL B 1 345 ? 22.847 -1.854 -21.890 1.00 23.95 356 VAL B CA 1
ATOM 3103 C C . VAL B 1 345 ? 24.223 -2.407 -21.524 1.00 27.55 356 VAL B C 1
ATOM 3104 O O . VAL B 1 345 ? 25.247 -1.764 -21.767 1.00 29.31 356 VAL B O 1
ATOM 3108 N N . THR B 1 346 ? 24.278 -3.595 -20.924 1.00 25.08 357 THR B N 1
ATOM 3109 C CA . THR B 1 346 ? 25.557 -4.098 -20.434 1.00 28.11 357 THR B CA 1
ATOM 3110 C C . THR B 1 346 ? 26.378 -4.796 -21.517 1.00 33.50 357 THR B C 1
ATOM 3111 O O . THR B 1 346 ? 27.597 -4.910 -21.369 1.00 37.63 357 THR B O 1
ATOM 3115 N N . GLU B 1 347 ? 25.748 -5.253 -22.590 1.00 27.11 358 GLU B N 1
ATOM 3116 C CA . GLU B 1 347 ? 26.440 -6.053 -23.584 1.00 26.62 358 GLU B CA 1
ATOM 3117 C C . GLU B 1 347 ? 26.621 -5.335 -24.920 1.00 28.86 358 GLU B C 1
ATOM 3118 O O . GLU B 1 347 ? 27.216 -5.903 -25.835 1.00 28.64 358 GLU B O 1
ATOM 3124 N N . THR B 1 348 ? 26.131 -4.108 -25.070 1.00 25.75 359 THR B N 1
ATOM 3125 C CA . THR B 1 348 ? 26.260 -3.351 -26.318 1.00 26.04 359 THR B CA 1
ATOM 3126 C C . THR B 1 348 ? 26.535 -1.906 -25.945 1.00 26.64 359 THR B C 1
ATOM 3127 O O . THR B 1 348 ? 26.292 -1.509 -24.811 1.00 28.16 359 THR B O 1
ATOM 3131 N N . CYS B 1 349 ? 26.997 -1.077 -26.905 1.00 23.61 360 CYS B N 1
ATOM 3132 C CA . CYS B 1 349 ? 26.922 0.370 -26.673 1.00 31.14 360 CYS B CA 1
ATOM 3133 C C . CYS B 1 349 ? 25.843 0.974 -27.571 1.00 28.91 360 CYS B C 1
ATOM 3134 O O . CYS B 1 349 ? 25.974 1.005 -28.797 1.00 37.29 360 CYS B O 1
ATOM 3137 N N . MET B 1 350 ? 24.767 1.425 -26.955 1.00 23.81 361 MET B N 1
ATOM 3138 C CA . MET B 1 350 ? 23.645 1.948 -27.719 1.00 23.03 361 MET B CA 1
ATOM 3139 C C . MET B 1 350 ? 24.042 3.287 -28.311 1.00 24.46 361 MET B C 1
ATOM 3140 O O . MET B 1 350 ? 24.787 4.042 -27.685 1.00 27.26 361 MET B O 1
ATOM 3145 N N . ASP B 1 351 ? 23.561 3.586 -29.512 1.00 22.41 362 ASP B N 1
ATOM 3146 C CA . ASP B 1 351 ? 23.777 4.940 -30.026 1.00 28.04 362 ASP B CA 1
ATOM 3147 C C . ASP B 1 351 ? 22.600 5.842 -29.626 1.00 23.82 362 ASP B C 1
ATOM 3148 O O . ASP B 1 351 ? 21.592 5.377 -29.095 1.00 22.57 362 ASP B O 1
ATOM 3153 N N . GLU B 1 352 ? 22.736 7.159 -29.870 1.00 24.09 363 GLU B N 1
ATOM 3154 C CA . GLU B 1 352 ? 21.691 8.073 -29.381 1.00 20.67 363 GLU B CA 1
ATOM 3155 C C . GLU B 1 352 ? 20.357 7.857 -30.086 1.00 22.90 363 GLU B C 1
ATOM 3156 O O . GLU B 1 352 ? 19.312 8.101 -29.484 1.00 24.41 363 GLU B O 1
ATOM 3162 N N . GLY B 1 353 ? 20.361 7.421 -31.356 1.00 21.37 364 GLY B N 1
ATOM 3163 C CA . GLY B 1 353 ? 19.104 7.106 -32.016 1.00 22.44 364 GLY B CA 1
ATOM 3164 C C . GLY B 1 353 ? 18.370 5.938 -31.373 1.00 22.30 364 GLY B C 1
ATOM 3165 O O . GLY B 1 353 ? 17.142 5.924 -31.310 1.00 25.75 364 GLY B O 1
ATOM 3166 N N . GLN B 1 354 ? 19.112 4.922 -30.941 1.00 20.79 365 GLN B N 1
ATOM 3167 C CA . GLN B 1 354 ? 18.505 3.788 -30.253 1.00 22.77 365 GLN B CA 1
ATOM 3168 C C . GLN B 1 354 ? 17.979 4.200 -28.884 1.00 21.44 365 GLN B C 1
ATOM 3169 O O . GLN B 1 354 ? 16.902 3.749 -28.464 1.00 20.22 365 GLN B O 1
ATOM 3175 N N . ILE B 1 355 ? 18.756 5.012 -28.162 1.00 22.45 366 ILE B N 1
ATOM 3176 C CA . ILE B 1 355 ? 18.333 5.499 -26.854 1.00 22.31 366 ILE B CA 1
ATOM 3177 C C . ILE B 1 355 ? 17.077 6.334 -27.004 1.00 21.33 366 ILE B C 1
ATOM 3178 O O . ILE B 1 355 ? 16.107 6.178 -26.244 1.00 22.34 366 ILE B O 1
ATOM 3183 N N . ALA B 1 356 ? 17.042 7.182 -28.029 1.00 20.78 367 ALA B N 1
ATOM 3184 C CA . ALA B 1 356 ? 15.879 8.039 -28.227 1.00 19.94 367 ALA B CA 1
ATOM 3185 C C . ALA B 1 356 ? 14.637 7.208 -28.487 1.00 24.12 367 ALA B C 1
ATOM 3186 O O . ALA B 1 356 ? 13.554 7.544 -28.008 1.00 21.72 367 ALA B O 1
ATOM 3188 N N . ALA B 1 357 ? 14.774 6.126 -29.254 1.00 21.71 368 ALA B N 1
ATOM 3189 C CA . ALA B 1 357 ? 13.632 5.267 -29.538 1.00 22.54 368 ALA B CA 1
ATOM 3190 C C . ALA B 1 357 ? 13.116 4.603 -28.258 1.00 24.14 368 ALA B C 1
ATOM 3191 O O . ALA B 1 357 ? 11.905 4.584 -28.004 1.00 23.54 368 ALA B O 1
ATOM 3193 N N . VAL B 1 358 ? 14.027 4.084 -27.418 1.00 18.97 369 VAL B N 1
ATOM 3194 C CA . VAL B 1 358 ? 13.598 3.501 -26.138 1.00 19.32 369 VAL B CA 1
ATOM 3195 C C . VAL B 1 358 ? 12.906 4.553 -25.284 1.00 21.20 369 VAL B C 1
ATOM 3196 O O . VAL B 1 358 ? 11.848 4.303 -24.693 1.00 21.59 369 VAL B O 1
ATOM 3200 N N . CYS B 1 359 ? 13.519 5.733 -25.158 1.00 22.21 370 CYS B N 1
ATOM 3201 C CA . CYS B 1 359 ? 12.922 6.795 -24.336 1.00 21.31 370 CYS B CA 1
ATOM 3202 C C . CYS B 1 359 ? 11.509 7.153 -24.794 1.00 24.88 370 CYS B C 1
ATOM 3203 O O . CYS B 1 359 ? 10.618 7.382 -23.962 1.00 22.54 370 CYS B O 1
ATOM 3206 N N . ARG B 1 360 ? 11.304 7.282 -26.109 1.00 22.92 371 ARG B N 1
ATOM 3207 C CA . ARG B 1 360 ? 9.974 7.606 -26.623 1.00 24.44 371 ARG B CA 1
ATOM 3208 C C . ARG B 1 360 ? 8.960 6.532 -26.263 1.00 23.19 371 ARG B C 1
ATOM 3209 O O . ARG B 1 360 ? 7.851 6.838 -25.817 1.00 24.95 371 ARG B O 1
ATOM 3217 N N . GLU B 1 361 ? 9.306 5.267 -26.487 1.00 21.61 372 GLU B N 1
ATOM 3218 C CA . GLU B 1 361 ? 8.379 4.185 -26.129 1.00 23.73 372 GLU B CA 1
ATOM 3219 C C . GLU B 1 361 ? 8.049 4.188 -24.642 1.00 26.59 372 GLU B C 1
ATOM 3220 O O . GLU B 1 361 ? 6.896 3.953 -24.250 1.00 26.62 372 GLU B O 1
ATOM 3226 N N . CYS B 1 362 ? 9.045 4.423 -23.788 1.00 20.21 373 CYS B N 1
ATOM 3227 C CA . CYS B 1 362 ? 8.758 4.489 -22.353 1.00 21.75 373 CYS B CA 1
ATOM 3228 C C . CYS B 1 362 ? 7.892 5.685 -22.012 1.00 23.20 373 CYS B C 1
ATOM 3229 O O . CYS B 1 362 ? 7.043 5.607 -21.118 1.00 22.54 373 CYS B O 1
ATOM 3232 N N . LEU B 1 363 ? 8.141 6.822 -22.654 1.00 22.96 374 LEU B N 1
ATOM 3233 C CA . LEU B 1 363 ? 7.346 8.014 -22.365 1.00 23.87 374 LEU B CA 1
ATOM 3234 C C . LEU B 1 363 ? 5.896 7.853 -22.798 1.00 28.26 374 LEU B C 1
ATOM 3235 O O . LEU B 1 363 ? 4.995 8.428 -22.165 1.00 26.83 374 LEU B O 1
ATOM 3240 N N . GLN B 1 364 ? 5.655 7.111 -23.879 1.00 24.57 375 GLN B N 1
ATOM 3241 C CA . GLN B 1 364 ? 4.287 6.777 -24.265 1.00 28.93 375 GLN B CA 1
ATOM 3242 C C . GLN B 1 364 ? 3.598 5.988 -23.157 1.00 28.71 375 GLN B C 1
ATOM 3243 O O . GLN B 1 364 ? 2.470 6.301 -22.766 1.00 29.73 375 GLN B O 1
ATOM 3249 N N . ALA B 1 365 ? 4.283 4.982 -22.613 1.00 27.89 376 ALA B N 1
ATOM 3250 C CA . ALA B 1 365 ? 3.726 4.217 -21.498 1.00 26.12 376 ALA B CA 1
ATOM 3251 C C . ALA B 1 365 ? 3.425 5.118 -20.301 1.00 27.76 376 ALA B C 1
ATOM 3252 O O . ALA B 1 365 ? 2.349 5.028 -19.695 1.00 28.61 376 ALA B O 1
ATOM 3254 N N . LEU B 1 366 ? 4.353 6.022 -19.970 1.00 28.14 377 LEU B N 1
ATOM 3255 C CA . LEU B 1 366 ? 4.189 6.858 -18.790 1.00 28.30 377 LEU B CA 1
ATOM 3256 C C . LEU B 1 366 ? 3.066 7.860 -18.972 1.00 33.81 377 LEU B C 1
ATOM 3257 O O . LEU B 1 366 ? 2.316 8.120 -18.030 1.00 30.57 377 LEU B O 1
ATOM 3262 N N . GLU B 1 367 ? 2.937 8.446 -20.163 1.00 27.65 378 GLU B N 1
ATOM 3263 C CA . GLU B 1 367 ? 1.810 9.353 -20.398 1.00 31.69 378 GLU B CA 1
ATOM 3264 C C . GLU B 1 367 ? 0.486 8.656 -20.117 1.00 38.12 378 GLU B C 1
ATOM 3265 O O . GLU B 1 367 ? -0.398 9.203 -19.440 1.00 34.68 378 GLU B O 1
ATOM 3271 N N . PHE B 1 368 ? 0.352 7.433 -20.619 1.00 32.23 379 PHE B N 1
ATOM 3272 C CA . PHE B 1 368 ? -0.823 6.610 -20.355 1.00 32.52 379 PHE B CA 1
ATOM 3273 C C . PHE B 1 368 ? -1.015 6.368 -18.859 1.00 32.99 379 PHE B C 1
ATOM 3274 O O . PHE B 1 368 ? -2.093 6.633 -18.311 1.00 36.15 379 PHE B O 1
ATOM 3282 N N . LEU B 1 369 ? 0.023 5.874 -18.171 1.00 34.33 380 LEU B N 1
ATOM 3283 C CA . LEU B 1 369 ? -0.107 5.602 -16.736 1.00 34.25 380 LEU B CA 1
ATOM 3284 C C . LEU B 1 369 ? -0.468 6.861 -15.955 1.00 36.92 380 LEU B C 1
ATOM 3285 O O . LEU B 1 369 ? -1.374 6.852 -15.113 1.00 35.23 380 LEU B O 1
ATOM 3290 N N . HIS B 1 370 ? 0.238 7.958 -16.219 1.00 33.35 381 HIS B N 1
ATOM 3291 C CA . HIS B 1 370 ? -0.019 9.179 -15.472 1.00 33.88 381 HIS B CA 1
ATOM 3292 C C . HIS B 1 370 ? -1.400 9.745 -15.755 1.00 40.40 381 HIS B C 1
ATOM 3293 O O . HIS B 1 370 ? -2.019 10.327 -14.857 1.00 43.40 381 HIS B O 1
ATOM 3300 N N . SER B 1 371 ? -1.914 9.568 -16.975 1.00 35.84 382 SER B N 1
ATOM 3301 C CA . SER B 1 371 ? -3.269 10.047 -17.259 1.00 42.73 382 SER B CA 1
ATOM 3302 C C . SER B 1 371 ? -4.314 9.302 -16.436 1.00 45.19 382 SER B C 1
ATOM 3303 O O . SER B 1 371 ? -5.402 9.834 -16.157 1.00 40.83 382 SER B O 1
ATOM 3306 N N . ASN B 1 372 ? -4.011 8.071 -16.044 1.00 40.31 383 ASN B N 1
ATOM 3307 C CA . ASN B 1 372 ? -4.878 7.308 -15.159 1.00 43.85 383 ASN B CA 1
ATOM 3308 C C . ASN B 1 372 ? -4.423 7.377 -13.706 1.00 44.11 383 ASN B C 1
ATOM 3309 O O . ASN B 1 372 ? -4.844 6.546 -12.896 1.00 45.75 383 ASN B O 1
ATOM 3314 N N . GLN B 1 373 ? -3.558 8.342 -13.372 1.00 39.49 384 GLN B N 1
ATOM 3315 C CA . GLN B 1 373 ? -3.130 8.603 -11.994 1.00 39.43 384 GLN B CA 1
ATOM 3316 C C . GLN B 1 373 ? -2.373 7.426 -11.384 1.00 48.92 384 GLN B C 1
ATOM 3317 O O . GLN B 1 373 ? -2.476 7.149 -10.189 1.00 48.86 384 GLN B O 1
ATOM 3323 N N . VAL B 1 374 ? -1.594 6.736 -12.207 1.00 36.77 385 VAL B N 1
ATOM 3324 C CA . VAL B 1 374 ? -0.773 5.613 -11.777 1.00 39.91 385 VAL B CA 1
ATOM 3325 C C . VAL B 1 374 ? 0.670 6.080 -11.770 1.00 39.34 385 VAL B C 1
ATOM 3326 O O . VAL B 1 374 ? 1.128 6.669 -12.747 1.00 41.94 385 VAL B O 1
ATOM 3330 N N . ILE B 1 375 ? 1.390 5.814 -10.685 1.00 38.09 386 ILE B N 1
ATOM 3331 C CA . ILE B 1 375 ? 2.820 6.093 -10.612 1.00 35.77 386 ILE B CA 1
ATOM 3332 C C . ILE B 1 375 ? 3.558 4.761 -10.642 1.00 35.22 386 ILE B C 1
ATOM 3333 O O . ILE B 1 375 ? 3.300 3.888 -9.808 1.00 37.42 386 ILE B O 1
ATOM 3338 N N . HIS B 1 376 ? 4.487 4.606 -11.588 1.00 30.18 387 HIS B N 1
ATOM 3339 C CA . HIS B 1 376 ? 5.147 3.323 -11.718 1.00 31.39 387 HIS B CA 1
ATOM 3340 C C . HIS B 1 376 ? 6.098 3.079 -10.555 1.00 34.23 387 HIS B C 1
ATOM 3341 O O . HIS B 1 376 ? 6.028 2.034 -9.902 1.00 31.70 387 HIS B O 1
ATOM 3348 N N . ARG B 1 377 ? 6.987 4.038 -10.277 1.00 26.84 388 ARG B N 1
ATOM 3349 C CA . ARG B 1 377 ? 7.939 4.115 -9.176 1.00 28.79 388 ARG B CA 1
ATOM 3350 C C . ARG B 1 377 ? 9.190 3.280 -9.385 1.00 28.27 388 ARG B C 1
ATOM 3351 O O . ARG B 1 377 ? 10.145 3.449 -8.629 1.00 34.29 388 ARG B O 1
ATOM 3359 N N . ASN B 1 378 ? 9.241 2.391 -10.370 1.00 27.51 389 ASN B N 1
ATOM 3360 C CA . ASN B 1 378 ? 10.436 1.584 -10.585 1.00 30.00 389 ASN B CA 1
ATOM 3361 C C . ASN B 1 378 ? 10.800 1.563 -12.067 1.00 29.11 389 ASN B C 1
ATOM 3362 O O . ASN B 1 378 ? 11.063 0.508 -12.658 1.00 29.00 389 ASN B O 1
ATOM 3367 N N . ILE B 1 379 ? 10.824 2.750 -12.691 1.00 24.35 390 ILE B N 1
ATOM 3368 C CA . ILE B 1 379 ? 11.310 2.843 -14.070 1.00 21.79 390 ILE B CA 1
ATOM 3369 C C . ILE B 1 379 ? 12.816 2.625 -14.047 1.00 27.02 390 ILE B C 1
ATOM 3370 O O . ILE B 1 379 ? 13.586 3.513 -13.658 1.00 25.91 390 ILE B O 1
ATOM 3375 N N . LYS B 1 380 ? 13.250 1.428 -14.421 1.00 23.89 391 LYS B N 1
ATOM 3376 C CA . LYS B 1 380 ? 14.663 1.141 -14.502 1.00 20.87 391 LYS B CA 1
ATOM 3377 C C . LYS B 1 380 ? 14.834 -0.000 -15.492 1.00 24.73 391 LYS B C 1
ATOM 3378 O O . LYS B 1 380 ? 13.871 -0.671 -15.870 1.00 23.53 391 LYS B O 1
ATOM 3384 N N . SER B 1 381 ? 16.072 -0.203 -15.924 1.00 25.04 392 SER B N 1
ATOM 3385 C CA . SER B 1 381 ? 16.294 -1.040 -17.108 1.00 22.46 392 SER B CA 1
ATOM 3386 C C . SER B 1 381 ? 15.828 -2.483 -16.902 1.00 29.11 392 SER B C 1
ATOM 3387 O O . SER B 1 381 ? 15.416 -3.142 -17.864 1.00 23.63 392 SER B O 1
ATOM 3390 N N . ASP B 1 382 ? 15.866 -3.012 -15.678 1.00 23.44 393 ASP B N 1
ATOM 3391 C CA . ASP B 1 382 ? 15.434 -4.408 -15.606 1.00 26.69 393 ASP B CA 1
ATOM 3392 C C . ASP B 1 382 ? 13.922 -4.559 -15.664 1.00 31.14 393 ASP B C 1
ATOM 3393 O O . ASP B 1 382 ? 13.429 -5.686 -15.743 1.00 28.58 393 ASP B O 1
ATOM 3398 N N . ASN B 1 383 ? 13.183 -3.455 -15.647 1.00 24.59 394 ASN B N 1
ATOM 3399 C CA . ASN B 1 383 ? 11.737 -3.446 -15.795 1.00 26.41 394 ASN B CA 1
ATOM 3400 C C . ASN B 1 383 ? 11.294 -3.058 -17.193 1.00 28.51 394 ASN B C 1
ATOM 3401 O O . ASN B 1 383 ? 10.098 -2.941 -17.440 1.00 26.43 394 ASN B O 1
ATOM 3406 N N . ILE B 1 384 ? 12.223 -2.886 -18.121 1.00 22.64 395 ILE B N 1
ATOM 3407 C CA . ILE B 1 384 ? 11.893 -2.650 -19.521 1.00 25.11 395 ILE B CA 1
ATOM 3408 C C . ILE B 1 384 ? 12.116 -3.970 -20.254 1.00 25.04 395 ILE B C 1
ATOM 3409 O O . ILE B 1 384 ? 13.242 -4.479 -20.284 1.00 26.21 395 ILE B O 1
ATOM 3414 N N . LEU B 1 385 ? 11.066 -4.537 -20.840 1.00 23.15 396 LEU B N 1
ATOM 3415 C CA . LEU B 1 385 ? 11.209 -5.772 -21.603 1.00 25.12 396 LEU B CA 1
ATOM 3416 C C . LEU B 1 385 ? 11.155 -5.506 -23.106 1.00 24.49 396 LEU B C 1
ATOM 3417 O O . LEU B 1 385 ? 10.459 -4.597 -23.569 1.00 25.13 396 LEU B O 1
ATOM 3422 N N . LEU B 1 386 ? 11.895 -6.314 -23.877 1.00 23.20 397 LEU B N 1
ATOM 3423 C CA . LEU B 1 386 ? 12.056 -6.087 -25.316 1.00 22.63 397 LEU B CA 1
ATOM 3424 C C . LEU B 1 386 ? 11.462 -7.247 -26.118 1.00 24.18 397 LEU B C 1
ATOM 3425 O O . LEU B 1 386 ? 11.694 -8.416 -25.797 1.00 27.10 397 LEU B O 1
ATOM 3430 N N . GLY B 1 387 ? 10.685 -6.928 -27.150 1.00 28.54 398 GLY B N 1
ATOM 3431 C CA . GLY B 1 387 ? 10.204 -7.939 -28.067 1.00 27.76 398 GLY B CA 1
ATOM 3432 C C . GLY B 1 387 ? 11.181 -8.230 -29.221 1.00 30.86 398 GLY B C 1
ATOM 3433 O O . GLY B 1 387 ? 12.075 -7.455 -29.529 1.00 29.73 398 GLY B O 1
ATOM 3434 N N . MET B 1 388 ? 10.994 -9.383 -29.878 1.00 29.41 399 MET B N 1
ATOM 3435 C CA . MET B 1 388 ? 11.933 -9.747 -30.945 1.00 27.13 399 MET B CA 1
ATOM 3436 C C . MET B 1 388 ? 11.773 -8.870 -32.174 1.00 32.55 399 MET B C 1
ATOM 3437 O O . MET B 1 388 ? 12.643 -8.896 -33.060 1.00 33.29 399 MET B O 1
ATOM 3442 N N . ASP B 1 389 ? 10.687 -8.108 -32.254 1.00 30.71 400 ASP B N 1
ATOM 3443 C CA . ASP B 1 389 ? 10.505 -7.093 -33.280 1.00 30.84 400 ASP B CA 1
ATOM 3444 C C . ASP B 1 389 ? 10.982 -5.723 -32.835 1.00 32.76 400 ASP B C 1
ATOM 3445 O O . ASP B 1 389 ? 10.818 -4.745 -33.578 1.00 34.62 400 ASP B O 1
ATOM 3450 N N . GLY B 1 390 ? 11.609 -5.637 -31.670 1.00 28.89 401 GLY B N 1
ATOM 3451 C CA . GLY B 1 390 ? 12.076 -4.370 -31.131 1.00 24.66 401 GLY B CA 1
ATOM 3452 C C . GLY B 1 390 ? 11.037 -3.626 -30.337 1.00 30.72 401 GLY B C 1
ATOM 3453 O O . GLY B 1 390 ? 11.271 -2.471 -29.961 1.00 27.65 401 GLY B O 1
ATOM 3454 N N . SER B 1 391 ? 9.895 -4.244 -30.068 1.00 26.73 402 SER B N 1
ATOM 3455 C CA . SER B 1 391 ? 8.935 -3.556 -29.237 1.00 29.06 402 SER B CA 1
ATOM 3456 C C . SER B 1 391 ? 9.527 -3.315 -27.840 1.00 26.97 402 SER B C 1
ATOM 3457 O O . SER B 1 391 ? 10.410 -4.050 -27.368 1.00 25.44 402 SER B O 1
ATOM 3460 N N . VAL B 1 392 ? 9.044 -2.259 -27.171 1.00 26.47 403 VAL B N 1
ATOM 3461 C CA . VAL B 1 392 ? 9.546 -1.824 -25.860 1.00 28.81 403 VAL B CA 1
ATOM 3462 C C . VAL B 1 392 ? 8.355 -1.703 -24.906 1.00 24.51 403 VAL B C 1
ATOM 3463 O O . VAL B 1 392 ? 7.446 -0.904 -25.154 1.00 28.03 403 VAL B O 1
ATOM 3467 N N . LYS B 1 393 ? 8.366 -2.458 -23.823 1.00 23.15 404 LYS B N 1
ATOM 3468 C CA . LYS B 1 393 ? 7.212 -2.438 -22.890 1.00 26.34 404 LYS B CA 1
ATOM 3469 C C . LYS B 1 393 ? 7.644 -2.403 -21.417 1.00 30.74 404 LYS B C 1
ATOM 3470 O O . LYS B 1 393 ? 8.643 -3.037 -21.067 1.00 28.61 404 LYS B O 1
ATOM 3476 N N . LEU B 1 394 ? 6.870 -1.700 -20.596 1.00 25.21 405 LEU B N 1
ATOM 3477 C CA . LEU B 1 394 ? 7.142 -1.645 -19.144 1.00 25.24 405 LEU B CA 1
ATOM 3478 C C . LEU B 1 394 ? 6.559 -2.855 -18.412 1.00 31.69 405 LEU B C 1
ATOM 3479 O O . LEU B 1 394 ? 5.520 -3.356 -18.863 1.00 33.64 405 LEU B O 1
ATOM 3484 N N . THR B 1 395 ? 7.190 -3.259 -17.306 1.00 32.17 406 THR B N 1
ATOM 3485 C CA . THR B 1 395 ? 6.629 -4.301 -16.419 1.00 41.69 406 THR B CA 1
ATOM 3486 C C . THR B 1 395 ? 6.885 -3.920 -14.967 1.00 46.48 406 THR B C 1
ATOM 3487 O O . THR B 1 395 ? 7.425 -2.822 -14.739 1.00 33.60 406 THR B O 1
ATOM 3491 N N . ASP B 1 396 ? 6.454 -4.759 -14.019 1.00 52.20 407 ASP B N 1
ATOM 3492 C CA . ASP B 1 396 ? 6.760 -4.605 -12.567 1.00 51.12 407 ASP B CA 1
ATOM 3493 C C . ASP B 1 396 ? 6.238 -3.314 -11.933 1.00 58.84 407 ASP B C 1
ATOM 3494 O O . ASP B 1 396 ? 7.007 -2.711 -11.170 1.00 55.25 407 ASP B O 1
ATOM 3499 N N . PHE B 1 397 ? 4.979 -2.946 -12.161 1.00 51.83 408 PHE B N 1
ATOM 3500 C CA . PHE B 1 397 ? 4.452 -1.750 -11.444 1.00 60.01 408 PHE B CA 1
ATOM 3501 C C . PHE B 1 397 ? 3.530 -2.234 -10.328 1.00 72.84 408 PHE B C 1
ATOM 3502 O O . PHE B 1 397 ? 2.454 -1.643 -10.131 1.00 71.97 408 PHE B O 1
ATOM 3510 N N . GLY B 1 398 ? 3.956 -3.275 -9.617 1.00 85.39 409 GLY B N 1
ATOM 3511 C CA . GLY B 1 398 ? 3.182 -3.800 -8.476 1.00 83.02 409 GLY B CA 1
ATOM 3512 C C . GLY B 1 398 ? 4.101 -3.954 -7.284 1.00 86.48 409 GLY B C 1
ATOM 3513 O O . GLY B 1 398 ? 5.305 -4.143 -7.515 1.00 60.56 409 GLY B O 1
ATOM 3514 N N . GLU B 1 406 ? 7.961 0.833 1.359 1.00 94.06 417 GLU B N 1
ATOM 3515 C CA . GLU B 1 406 ? 7.357 -0.244 2.133 1.00 95.13 417 GLU B CA 1
ATOM 3516 C C . GLU B 1 406 ? 8.336 -0.778 3.181 1.00 99.80 417 GLU B C 1
ATOM 3517 O O . GLU B 1 406 ? 7.998 -1.668 3.965 1.00 90.89 417 GLU B O 1
ATOM 3523 N N . GLN B 1 407 ? 9.548 -0.226 3.195 1.00 101.66 418 GLN B N 1
ATOM 3524 C CA . GLN B 1 407 ? 10.605 -0.695 4.082 1.00 91.36 418 GLN B CA 1
ATOM 3525 C C . GLN B 1 407 ? 10.803 0.267 5.249 1.00 73.68 418 GLN B C 1
ATOM 3526 O O . GLN B 1 407 ? 10.710 1.490 5.096 1.00 69.15 418 GLN B O 1
ATOM 3532 N N . SER B 1 408 ? 11.093 -0.302 6.412 1.00 68.30 419 SER B N 1
ATOM 3533 C CA . SER B 1 408 ? 11.085 0.450 7.653 1.00 47.74 419 SER B CA 1
ATOM 3534 C C . SER B 1 408 ? 12.287 1.383 7.757 1.00 32.38 419 SER B C 1
ATOM 3535 O O . SER B 1 408 ? 13.388 1.075 7.295 1.00 41.37 419 SER B O 1
ATOM 3538 N N . LYS B 1 409 ? 12.070 2.521 8.417 1.00 38.13 420 LYS B N 1
ATOM 3539 C CA . LYS B 1 409 ? 13.184 3.353 8.875 1.00 47.13 420 LYS B CA 1
ATOM 3540 C C . LYS B 1 409 ? 14.202 2.560 9.688 1.00 35.58 420 LYS B C 1
ATOM 3541 O O . LYS B 1 409 ? 15.377 2.932 9.752 1.00 42.24 420 LYS B O 1
ATOM 3547 N N . ARG B 1 410 ? 13.755 1.520 10.379 1.00 37.22 421 ARG B N 1
ATOM 3548 C CA . ARG B 1 410 ? 14.626 0.750 11.261 1.00 37.38 421 ARG B CA 1
ATOM 3549 C C . ARG B 1 410 ? 15.501 -0.237 10.489 1.00 35.51 421 ARG B C 1
ATOM 3550 O O . ARG B 1 410 ? 16.400 -0.838 11.090 1.00 38.74 421 ARG B O 1
ATOM 3558 N N . SER B 1 411 ? 15.209 -0.462 9.221 1.00 34.36 422 SER B N 1
ATOM 3559 C CA . SER B 1 411 ? 15.913 -1.457 8.425 1.00 41.83 422 SER B CA 1
ATOM 3560 C C . SER B 1 411 ? 17.119 -0.848 7.733 1.00 42.00 422 SER B C 1
ATOM 3561 O O . SER B 1 411 ? 17.079 0.288 7.256 1.00 48.26 422 SER B O 1
ATOM 3564 N N . GLU B 1 412 ? 18.185 -1.631 7.640 1.00 45.10 423 GLU B N 1
ATOM 3565 C CA . GLU B 1 412 ? 19.307 -1.194 6.822 1.00 41.85 423 GLU B CA 1
ATOM 3566 C C . GLU B 1 412 ? 18.966 -1.290 5.336 1.00 47.19 423 GLU B C 1
ATOM 3567 O O . GLU B 1 412 ? 18.087 -2.043 4.903 1.00 46.17 423 GLU B O 1
ATOM 3573 N N . MET B 1 413 ? 19.668 -0.488 4.548 1.00 44.05 424 MET B N 1
ATOM 3574 C CA . MET B 1 413 ? 19.512 -0.486 3.102 1.00 46.17 424 MET B CA 1
ATOM 3575 C C . MET B 1 413 ? 20.596 -1.372 2.507 1.00 49.13 424 MET B C 1
ATOM 3576 O O . MET B 1 413 ? 21.788 -1.151 2.753 1.00 43.74 424 MET B O 1
ATOM 3581 N N . VAL B 1 414 ? 20.187 -2.390 1.756 1.00 46.76 425 VAL B N 1
ATOM 3582 C CA . VAL B 1 414 ? 21.132 -3.310 1.143 1.00 45.90 425 VAL B CA 1
ATOM 3583 C C . VAL B 1 414 ? 21.432 -2.927 -0.301 1.00 52.51 425 VAL B C 1
ATOM 3584 O O . VAL B 1 414 ? 22.593 -2.925 -0.710 1.00 42.19 425 VAL B O 1
ATOM 3588 N N . GLY B 1 415 ? 20.412 -2.560 -1.076 1.00 43.68 426 GLY B N 1
ATOM 3589 C CA . GLY B 1 415 ? 20.616 -2.145 -2.443 1.00 36.61 426 GLY B CA 1
ATOM 3590 C C . GLY B 1 415 ? 20.600 -0.635 -2.574 1.00 33.41 426 GLY B C 1
ATOM 3591 O O . GLY B 1 415 ? 20.141 0.079 -1.695 1.00 34.76 426 GLY B O 1
ATOM 3592 N N . THR B 1 416 ? 21.136 -0.149 -3.688 1.00 34.15 427 THR B N 1
ATOM 3593 C CA . THR B 1 416 ? 21.145 1.283 -3.936 1.00 36.52 427 THR B CA 1
ATOM 3594 C C . THR B 1 416 ? 19.959 1.639 -4.813 1.00 27.51 427 THR B C 1
ATOM 3595 O O . THR B 1 416 ? 19.875 1.143 -5.948 1.00 31.65 427 THR B O 1
ATOM 3599 N N . PRO B 1 417 ? 19.051 2.505 -4.352 1.00 32.65 428 PRO B N 1
ATOM 3600 C CA . PRO B 1 417 ? 17.865 2.921 -5.114 1.00 34.07 428 PRO B CA 1
ATOM 3601 C C . PRO B 1 417 ? 18.201 4.033 -6.102 1.00 31.11 428 PRO B C 1
ATOM 3602 O O . PRO B 1 417 ? 17.669 5.136 -6.047 1.00 30.47 428 PRO B O 1
ATOM 3606 N N . TYR B 1 418 ? 19.108 3.720 -7.027 1.00 25.28 429 TYR B N 1
ATOM 3607 C CA . TYR B 1 418 ? 19.732 4.738 -7.861 1.00 25.51 429 TYR B CA 1
ATOM 3608 C C . TYR B 1 418 ? 18.749 5.442 -8.787 1.00 24.51 429 TYR B C 1
ATOM 3609 O O . TYR B 1 418 ? 19.075 6.514 -9.308 1.00 26.41 429 TYR B O 1
ATOM 3618 N N . TRP B 1 419 ? 17.573 4.858 -9.041 1.00 25.03 430 TRP B N 1
ATOM 3619 C CA . TRP B 1 419 ? 16.602 5.454 -9.953 1.00 24.75 430 TRP B CA 1
ATOM 3620 C C . TRP B 1 419 ? 15.684 6.469 -9.275 1.00 23.11 430 TRP B C 1
ATOM 3621 O O . TRP B 1 419 ? 14.922 7.155 -9.971 1.00 24.62 430 TRP B O 1
ATOM 3632 N N . MET B 1 420 ? 15.728 6.583 -7.940 1.00 25.78 431 MET B N 1
ATOM 3633 C CA . MET B 1 420 ? 14.745 7.386 -7.224 1.00 25.43 431 MET B CA 1
ATOM 3634 C C . MET B 1 420 ? 15.031 8.883 -7.256 1.00 25.88 431 MET B C 1
ATOM 3635 O O . MET B 1 420 ? 16.167 9.328 -7.077 1.00 26.86 431 MET B O 1
ATOM 3640 N N . ALA B 1 421 ? 13.959 9.663 -7.445 1.00 27.95 432 ALA B N 1
ATOM 3641 C CA . ALA B 1 421 ? 14.024 11.126 -7.454 1.00 28.11 432 ALA B CA 1
ATOM 3642 C C . ALA B 1 421 ? 14.363 11.705 -6.075 1.00 31.89 432 ALA B C 1
ATOM 3643 O O . ALA B 1 421 ? 14.082 11.088 -5.034 1.00 28.76 432 ALA B O 1
ATOM 3645 N N . PRO B 1 422 ? 14.931 12.922 -6.040 1.00 30.59 433 PRO B N 1
ATOM 3646 C CA . PRO B 1 422 ? 15.294 13.511 -4.738 1.00 32.61 433 PRO B CA 1
ATOM 3647 C C . PRO B 1 422 ? 14.114 13.612 -3.790 1.00 37.40 433 PRO B C 1
ATOM 3648 O O . PRO B 1 422 ? 14.269 13.381 -2.587 1.00 37.53 433 PRO B O 1
ATOM 3652 N N . GLU B 1 423 ? 12.927 13.926 -4.310 1.00 37.56 434 GLU B N 1
ATOM 3653 C CA . GLU B 1 423 ? 11.768 14.085 -3.438 1.00 42.51 434 GLU B CA 1
ATOM 3654 C C . GLU B 1 423 ? 11.278 12.741 -2.906 1.00 36.57 434 GLU B C 1
ATOM 3655 O O . GLU B 1 423 ? 10.630 12.695 -1.855 1.00 40.08 434 GLU B O 1
ATOM 3661 N N . VAL B 1 424 ? 11.617 11.641 -3.577 1.00 31.10 435 VAL B N 1
ATOM 3662 C CA . VAL B 1 424 ? 11.312 10.322 -3.026 1.00 32.96 435 VAL B CA 1
ATOM 3663 C C . VAL B 1 424 ? 12.262 10.010 -1.885 1.00 48.02 435 VAL B C 1
ATOM 3664 O O . VAL B 1 424 ? 11.864 9.512 -0.822 1.00 45.43 435 VAL B O 1
ATOM 3668 N N . VAL B 1 425 ? 13.542 10.296 -2.110 1.00 38.83 436 VAL B N 1
ATOM 3669 C CA . VAL B 1 425 ? 14.604 9.895 -1.204 1.00 45.21 436 VAL B CA 1
ATOM 3670 C C . VAL B 1 425 ? 14.480 10.645 0.112 1.00 51.94 436 VAL B C 1
ATOM 3671 O O . VAL B 1 425 ? 14.720 10.088 1.193 1.00 50.05 436 VAL B O 1
ATOM 3675 N N . THR B 1 426 ? 14.063 11.902 0.045 1.00 50.60 437 THR B N 1
ATOM 3676 C CA . THR B 1 426 ? 13.791 12.697 1.227 1.00 49.39 437 THR B CA 1
ATOM 3677 C C . THR B 1 426 ? 12.412 12.406 1.810 1.00 64.02 437 THR B C 1
ATOM 3678 O O . THR B 1 426 ? 11.912 13.203 2.614 1.00 70.52 437 THR B O 1
ATOM 3682 N N . ARG B 1 427 ? 11.809 11.281 1.405 1.00 85.18 438 ARG B N 1
ATOM 3683 C CA . ARG B 1 427 ? 10.583 10.725 1.987 1.00 79.85 438 ARG B CA 1
ATOM 3684 C C . ARG B 1 427 ? 9.444 11.738 2.024 1.00 94.78 438 ARG B C 1
ATOM 3685 O O . ARG B 1 427 ? 8.617 11.731 2.941 1.00 106.44 438 ARG B O 1
ATOM 3693 N N . LYS B 1 428 ? 9.389 12.608 1.024 1.00 62.14 439 LYS B N 1
ATOM 3694 C CA . LYS B 1 428 ? 8.253 13.495 0.870 1.00 59.82 439 LYS B CA 1
ATOM 3695 C C . LYS B 1 428 ? 7.107 12.769 0.165 1.00 72.20 439 LYS B C 1
ATOM 3696 O O . LYS B 1 428 ? 7.267 11.669 -0.377 1.00 61.91 439 LYS B O 1
ATOM 3702 N N . ALA B 1 429 ? 5.931 13.394 0.177 1.00 61.25 440 ALA B N 1
ATOM 3703 C CA . ALA B 1 429 ? 4.907 13.011 -0.782 1.00 56.03 440 ALA B CA 1
ATOM 3704 C C . ALA B 1 429 ? 5.381 13.382 -2.187 1.00 44.05 440 ALA B C 1
ATOM 3705 O O . ALA B 1 429 ? 6.169 14.316 -2.375 1.00 52.22 440 ALA B O 1
ATOM 3707 N N . TYR B 1 430 ? 4.903 12.648 -3.183 1.00 41.17 441 TYR B N 1
ATOM 3708 C CA . TYR B 1 430 ? 5.440 12.842 -4.525 1.00 41.78 441 TYR B CA 1
ATOM 3709 C C . TYR B 1 430 ? 4.400 12.442 -5.555 1.00 42.90 441 TYR B C 1
ATOM 3710 O O . TYR B 1 430 ? 3.345 11.901 -5.223 1.00 43.73 441 TYR B O 1
ATOM 3719 N N . GLY B 1 431 ? 4.704 12.717 -6.823 1.00 40.12 442 GLY B N 1
ATOM 3720 C CA . GLY B 1 431 ? 3.748 12.463 -7.875 1.00 35.24 442 GLY B CA 1
ATOM 3721 C C . GLY B 1 431 ? 4.346 11.811 -9.103 1.00 33.98 442 GLY B C 1
ATOM 3722 O O . GLY B 1 431 ? 5.436 11.238 -9.070 1.00 38.28 442 GLY B O 1
ATOM 3723 N N . PRO B 1 432 ? 3.626 11.895 -10.219 1.00 38.60 443 PRO B N 1
ATOM 3724 C CA . PRO B 1 432 ? 4.055 11.179 -11.437 1.00 31.21 443 PRO B CA 1
ATOM 3725 C C . PRO B 1 432 ? 5.425 11.566 -11.928 1.00 35.37 443 PRO B C 1
ATOM 3726 O O . PRO B 1 432 ? 6.055 10.783 -12.666 1.00 35.05 443 PRO B O 1
ATOM 3730 N N . LYS B 1 433 ? 5.932 12.740 -11.563 1.00 33.40 444 LYS B N 1
ATOM 3731 C CA . LYS B 1 433 ? 7.183 13.127 -12.198 1.00 32.91 444 LYS B CA 1
ATOM 3732 C C . LYS B 1 433 ? 8.391 12.417 -11.613 1.00 30.32 444 LYS B C 1
ATOM 3733 O O . LYS B 1 433 ? 9.483 12.518 -12.184 1.00 29.37 444 LYS B O 1
ATOM 3739 N N . VAL B 1 434 ? 8.223 11.665 -10.529 1.00 26.86 445 VAL B N 1
ATOM 3740 C CA . VAL B 1 434 ? 9.305 10.783 -10.106 1.00 22.87 445 VAL B CA 1
ATOM 3741 C C . VAL B 1 434 ? 9.657 9.794 -11.217 1.00 24.36 445 VAL B C 1
ATOM 3742 O O . VAL B 1 434 ? 10.818 9.405 -11.349 1.00 27.98 445 VAL B O 1
ATOM 3746 N N . ASP B 1 435 ? 8.679 9.399 -12.048 1.00 26.13 446 ASP B N 1
ATOM 3747 C CA . ASP B 1 435 ? 8.951 8.445 -13.128 1.00 23.04 446 ASP B CA 1
ATOM 3748 C C . ASP B 1 435 ? 9.777 9.087 -14.227 1.00 24.55 446 ASP B C 1
ATOM 3749 O O . ASP B 1 435 ? 10.545 8.401 -14.923 1.00 23.86 446 ASP B O 1
ATOM 3754 N N . ILE B 1 436 ? 9.571 10.385 -14.436 1.00 25.02 447 ILE B N 1
ATOM 3755 C CA . ILE B 1 436 ? 10.358 11.134 -15.416 1.00 23.51 447 ILE B CA 1
ATOM 3756 C C . ILE B 1 436 ? 11.814 11.209 -14.983 1.00 23.14 447 ILE B C 1
ATOM 3757 O O . ILE B 1 436 ? 12.732 11.021 -15.797 1.00 24.24 447 ILE B O 1
ATOM 3762 N N . TRP B 1 437 ? 12.045 11.539 -13.709 1.00 26.75 448 TRP B N 1
ATOM 3763 C CA . TRP B 1 437 ? 13.381 11.448 -13.130 1.00 24.71 448 TRP B CA 1
ATOM 3764 C C . TRP B 1 437 ? 14.002 10.081 -13.391 1.00 25.27 448 TRP B C 1
ATOM 3765 O O . TRP B 1 437 ? 15.111 9.976 -13.925 1.00 24.04 448 TRP B O 1
ATOM 3776 N N . SER B 1 438 ? 13.298 9.019 -12.999 1.00 24.50 449 SER B N 1
ATOM 3777 C CA . SER B 1 438 ? 13.830 7.673 -13.192 1.00 22.65 449 SER B CA 1
ATOM 3778 C C . SER B 1 438 ? 14.168 7.416 -14.658 1.00 21.87 449 SER B C 1
ATOM 3779 O O . SER B 1 438 ? 15.138 6.706 -14.969 1.00 20.70 449 SER B O 1
ATOM 3782 N N . LEU B 1 439 ? 13.365 7.965 -15.572 1.00 22.04 450 LEU B N 1
ATOM 3783 C CA . LEU B 1 439 ? 13.647 7.776 -16.998 1.00 22.99 450 LEU B CA 1
ATOM 3784 C C . LEU B 1 439 ? 14.951 8.455 -17.383 1.00 24.71 450 LEU B C 1
ATOM 3785 O O . LEU B 1 439 ? 15.754 7.899 -18.162 1.00 21.08 450 LEU B O 1
ATOM 3790 N N . GLY B 1 440 ? 15.170 9.665 -16.861 1.00 26.19 451 GLY B N 1
ATOM 3791 C CA . GLY B 1 440 ? 16.439 10.355 -17.073 1.00 25.21 451 GLY B CA 1
ATOM 3792 C C . GLY B 1 440 ? 17.625 9.535 -16.601 1.00 26.60 451 GLY B C 1
ATOM 3793 O O . GLY B 1 440 ? 18.632 9.411 -17.301 1.00 20.37 451 GLY B O 1
ATOM 3794 N N . ILE B 1 441 ? 17.514 8.953 -15.399 1.00 21.55 452 ILE B N 1
ATOM 3795 C CA . ILE B 1 441 ? 18.565 8.082 -14.887 1.00 21.11 452 ILE B CA 1
ATOM 3796 C C . ILE B 1 441 ? 18.787 6.889 -15.817 1.00 20.89 452 ILE B C 1
ATOM 3797 O O . ILE B 1 441 ? 19.919 6.460 -16.034 1.00 21.27 452 ILE B O 1
ATOM 3802 N N . MET B 1 442 ? 17.699 6.289 -16.320 1.00 20.36 453 MET B N 1
ATOM 3803 C CA . MET B 1 442 ? 17.836 5.150 -17.214 1.00 20.05 453 MET B CA 1
ATOM 3804 C C . MET B 1 442 ? 18.487 5.542 -18.538 1.00 21.28 453 MET B C 1
ATOM 3805 O O . MET B 1 442 ? 19.194 4.726 -19.145 1.00 20.11 453 MET B O 1
ATOM 3810 N N . ALA B 1 443 ? 18.232 6.750 -19.023 1.00 19.83 454 ALA B N 1
ATOM 3811 C CA . ALA B 1 443 ? 18.898 7.190 -20.250 1.00 19.04 454 ALA B CA 1
ATOM 3812 C C . ALA B 1 443 ? 20.397 7.385 -20.021 1.00 23.62 454 ALA B C 1
ATOM 3813 O O . ALA B 1 443 ? 21.208 7.111 -20.916 1.00 20.83 454 ALA B O 1
ATOM 3815 N N . ILE B 1 444 ? 20.784 7.876 -18.838 1.00 18.68 455 ILE B N 1
ATOM 3816 C CA . ILE B 1 444 ? 22.197 7.922 -18.476 1.00 20.41 455 ILE B CA 1
ATOM 3817 C C . ILE B 1 444 ? 22.776 6.515 -18.431 1.00 22.61 455 ILE B C 1
ATOM 3818 O O . ILE B 1 444 ? 23.895 6.273 -18.893 1.00 23.72 455 ILE B O 1
ATOM 3823 N N . GLU B 1 445 ? 22.041 5.582 -17.810 1.00 20.37 456 GLU B N 1
ATOM 3824 C CA . GLU B 1 445 ? 22.470 4.183 -17.787 1.00 19.42 456 GLU B CA 1
ATOM 3825 C C . GLU B 1 445 ? 22.695 3.654 -19.201 1.00 19.91 456 GLU B C 1
ATOM 3826 O O . GLU B 1 445 ? 23.717 3.025 -19.469 1.00 21.95 456 GLU B O 1
ATOM 3832 N N . MET B 1 446 ? 21.769 3.941 -20.123 1.00 21.10 457 MET B N 1
ATOM 3833 C CA . MET B 1 446 ? 21.917 3.460 -21.500 1.00 19.47 457 MET B CA 1
ATOM 3834 C C . MET B 1 446 ? 23.194 3.987 -22.155 1.00 24.86 457 MET B C 1
ATOM 3835 O O . MET B 1 446 ? 23.905 3.227 -22.835 1.00 24.71 457 MET B O 1
ATOM 3840 N N . ILE B 1 447 ? 23.521 5.272 -21.955 1.00 20.17 458 ILE B N 1
ATOM 3841 C CA . ILE B 1 447 ? 24.676 5.835 -22.665 1.00 22.33 458 ILE B CA 1
ATOM 3842 C C . ILE B 1 447 ? 25.989 5.503 -21.938 1.00 26.02 458 ILE B C 1
ATOM 3843 O O . ILE B 1 447 ? 27.027 5.344 -22.585 1.00 22.05 458 ILE B O 1
ATOM 3848 N N . GLU B 1 448 ? 25.973 5.323 -20.609 1.00 21.59 459 GLU B N 1
ATOM 3849 C CA . GLU B 1 448 ? 27.195 4.964 -19.877 1.00 22.49 459 GLU B CA 1
ATOM 3850 C C . GLU B 1 448 ? 27.407 3.457 -19.733 1.00 24.88 459 GLU B C 1
ATOM 3851 O O . GLU B 1 448 ? 28.519 3.028 -19.397 1.00 27.05 459 GLU B O 1
ATOM 3857 N N . GLY B 1 449 ? 26.383 2.641 -19.975 1.00 23.36 460 GLY B N 1
ATOM 3858 C CA . GLY B 1 449 ? 26.510 1.209 -19.904 1.00 24.13 460 GLY B CA 1
ATOM 3859 C C . GLY B 1 449 ? 26.372 0.606 -18.521 1.00 30.04 460 GLY B C 1
ATOM 3860 O O . GLY B 1 449 ? 26.553 -0.607 -18.374 1.00 30.13 460 GLY B O 1
ATOM 3861 N N . GLU B 1 450 ? 26.080 1.400 -17.503 1.00 25.82 461 GLU B N 1
ATOM 3862 C CA . GLU B 1 450 ? 25.907 0.872 -16.155 1.00 31.69 461 GLU B CA 1
ATOM 3863 C C . GLU B 1 450 ? 25.115 1.880 -15.356 1.00 31.26 461 GLU B C 1
ATOM 3864 O O . GLU B 1 450 ? 25.072 3.064 -15.716 1.00 27.29 461 GLU B O 1
ATOM 3870 N N . PRO B 1 451 ? 24.479 1.446 -14.267 1.00 30.38 462 PRO B N 1
ATOM 3871 C CA . PRO B 1 451 ? 23.713 2.383 -13.456 1.00 33.29 462 PRO B CA 1
ATOM 3872 C C . PRO B 1 451 ? 24.642 3.351 -12.746 1.00 38.12 462 PRO B C 1
ATOM 3873 O O . PRO B 1 451 ? 25.786 3.001 -12.412 1.00 36.07 462 PRO B O 1
ATOM 3877 N N . PRO B 1 452 ? 24.204 4.585 -12.507 1.00 32.07 463 PRO B N 1
ATOM 3878 C CA . PRO B 1 452 ? 25.016 5.504 -11.703 1.00 39.79 463 PRO B CA 1
ATOM 3879 C C . PRO B 1 452 ? 25.142 5.008 -10.266 1.00 40.24 463 PRO B C 1
ATOM 3880 O O . PRO B 1 452 ? 24.395 4.142 -9.813 1.00 36.70 463 PRO B O 1
ATOM 3884 N N . TYR B 1 453 ? 26.112 5.572 -9.551 1.00 37.01 464 TYR B N 1
ATOM 3885 C CA . TYR B 1 453 ? 26.386 5.262 -8.142 1.00 36.02 464 TYR B CA 1
ATOM 3886 C C . TYR B 1 453 ? 26.860 3.828 -7.926 1.00 46.44 464 TYR B C 1
ATOM 3887 O O . TYR B 1 453 ? 26.805 3.320 -6.803 1.00 45.45 464 TYR B O 1
ATOM 3896 N N . LEU B 1 454 ? 27.348 3.158 -8.970 1.00 42.74 465 LEU B N 1
ATOM 3897 C CA . LEU B 1 454 ? 27.685 1.743 -8.847 1.00 49.22 465 LEU B CA 1
ATOM 3898 C C . LEU B 1 454 ? 28.739 1.500 -7.776 1.00 43.64 465 LEU B C 1
ATOM 3899 O O . LEU B 1 454 ? 28.711 0.471 -7.090 1.00 50.86 465 LEU B O 1
ATOM 3904 N N . ASN B 1 455 ? 29.662 2.439 -7.601 1.00 36.47 466 ASN B N 1
ATOM 3905 C CA . ASN B 1 455 ? 30.774 2.279 -6.681 1.00 50.88 466 ASN B CA 1
ATOM 3906 C C . ASN B 1 455 ? 30.515 2.962 -5.337 1.00 49.43 466 ASN B C 1
ATOM 3907 O O . ASN B 1 455 ? 31.464 3.206 -4.582 1.00 50.23 466 ASN B O 1
ATOM 3912 N N . GLU B 1 456 ? 29.252 3.274 -5.032 1.00 40.95 467 GLU B N 1
ATOM 3913 C CA . GLU B 1 456 ? 28.864 3.990 -3.822 1.00 40.89 467 GLU B CA 1
ATOM 3914 C C . GLU B 1 456 ? 28.086 3.073 -2.892 1.00 36.74 467 GLU B C 1
ATOM 3915 O O . GLU B 1 456 ? 27.287 2.253 -3.352 1.00 37.73 467 GLU B O 1
ATOM 3921 N N . ASN B 1 457 ? 28.286 3.249 -1.580 1.00 35.15 468 ASN B N 1
ATOM 3922 C CA . ASN B 1 457 ? 27.400 2.619 -0.608 1.00 36.86 468 ASN B CA 1
ATOM 3923 C C . ASN B 1 457 ? 26.014 3.257 -0.674 1.00 34.75 468 ASN B C 1
ATOM 3924 O O . ASN B 1 457 ? 25.883 4.443 -0.990 1.00 38.39 468 ASN B O 1
ATOM 3929 N N . PRO B 1 458 ? 24.956 2.487 -0.397 1.00 34.85 469 PRO B N 1
ATOM 3930 C CA . PRO B 1 458 ? 23.592 3.029 -0.576 1.00 35.27 469 PRO B CA 1
ATOM 3931 C C . PRO B 1 458 ? 23.323 4.315 0.192 1.00 36.06 469 PRO B C 1
ATOM 3932 O O . PRO B 1 458 ? 22.656 5.214 -0.342 1.00 32.01 469 PRO B O 1
ATOM 3936 N N . LEU B 1 459 ? 23.839 4.449 1.417 1.00 28.82 470 LEU B N 1
ATOM 3937 C CA . LEU B 1 459 ? 23.547 5.662 2.182 1.00 29.62 470 LEU B CA 1
ATOM 3938 C C . LEU B 1 459 ? 24.244 6.870 1.577 1.00 36.14 470 LEU B C 1
ATOM 3939 O O . LEU B 1 459 ? 23.681 7.973 1.588 1.00 30.91 470 LEU B O 1
ATOM 3944 N N . ARG B 1 460 ? 25.450 6.674 1.033 1.00 34.09 471 ARG B N 1
ATOM 3945 C CA . ARG B 1 460 ? 26.141 7.759 0.329 1.00 32.18 471 ARG B CA 1
ATOM 3946 C C . ARG B 1 460 ? 25.379 8.150 -0.926 1.00 29.66 471 ARG B C 1
ATOM 3947 O O . ARG B 1 460 ? 25.143 9.338 -1.174 1.00 30.75 471 ARG B O 1
ATOM 3955 N N . ALA B 1 461 ? 24.944 7.156 -1.714 1.00 26.37 472 ALA B N 1
ATOM 3956 C CA . ALA B 1 461 ? 24.142 7.439 -2.898 1.00 30.48 472 ALA B CA 1
ATOM 3957 C C . ALA B 1 461 ? 22.854 8.156 -2.534 1.00 30.43 472 ALA B C 1
ATOM 3958 O O . ALA B 1 461 ? 22.460 9.115 -3.205 1.00 30.90 472 ALA B O 1
ATOM 3960 N N . LEU B 1 462 ? 22.183 7.720 -1.462 1.00 32.01 473 LEU B N 1
ATOM 3961 C CA . LEU B 1 462 ? 20.978 8.421 -1.019 1.00 33.63 473 LEU B CA 1
ATOM 3962 C C . LEU B 1 462 ? 21.246 9.894 -0.774 1.00 29.72 473 LEU B C 1
ATOM 3963 O O . LEU B 1 462 ? 20.457 10.754 -1.180 1.00 33.21 473 LEU B O 1
ATOM 3968 N N . TYR B 1 463 ? 22.352 10.201 -0.097 1.00 35.57 474 TYR B N 1
ATOM 3969 C CA . TYR B 1 463 ? 22.700 11.589 0.165 1.00 32.80 474 TYR B CA 1
ATOM 3970 C C . TYR B 1 463 ? 22.989 12.348 -1.128 1.00 44.95 474 TYR B C 1
ATOM 3971 O O . TYR B 1 463 ? 22.534 13.488 -1.302 1.00 37.89 474 TYR B O 1
ATOM 3980 N N . LEU B 1 464 ? 23.756 11.738 -2.043 1.00 30.84 475 LEU B N 1
ATOM 3981 C CA . LEU B 1 464 ? 24.086 12.403 -3.295 1.00 34.41 475 LEU B CA 1
ATOM 3982 C C . LEU B 1 464 ? 22.837 12.713 -4.096 1.00 32.68 475 LEU B C 1
ATOM 3983 O O . LEU B 1 464 ? 22.743 13.773 -4.721 1.00 40.09 475 LEU B O 1
ATOM 3988 N N . ILE B 1 465 ? 21.873 11.796 -4.105 1.00 30.20 476 ILE B N 1
ATOM 3989 C CA . ILE B 1 465 ? 20.645 12.017 -4.855 1.00 31.49 476 ILE B CA 1
ATOM 3990 C C . ILE B 1 465 ? 19.881 13.207 -4.281 1.00 36.73 476 ILE B C 1
ATOM 3991 O O . I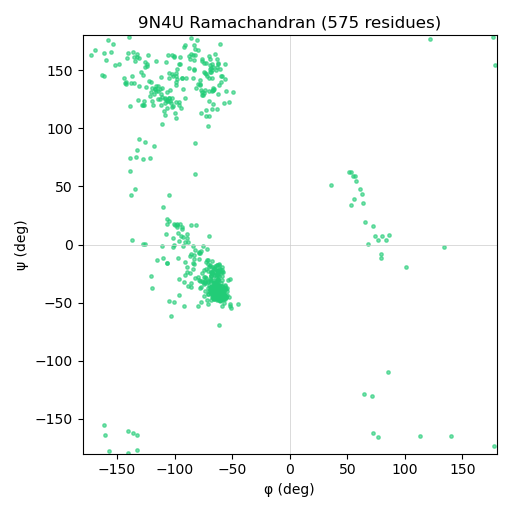LE B 1 465 ? 19.371 14.059 -5.020 1.00 36.44 476 ILE B O 1
ATOM 3996 N N . ALA B 1 466 ? 19.808 13.297 -2.956 1.00 32.98 477 ALA B N 1
ATOM 3997 C CA . ALA B 1 466 ? 19.015 14.354 -2.349 1.00 38.31 477 ALA B CA 1
ATOM 3998 C C . ALA B 1 466 ? 19.633 15.726 -2.576 1.00 47.05 477 ALA B C 1
ATOM 3999 O O . ALA B 1 466 ? 18.904 16.720 -2.686 1.00 48.25 477 ALA B O 1
ATOM 4001 N N . THR B 1 467 ? 20.963 15.800 -2.672 1.00 42.08 478 THR B N 1
ATOM 4002 C CA . THR B 1 467 ? 21.686 17.068 -2.650 1.00 45.75 478 THR B CA 1
ATOM 4003 C C . THR B 1 467 ? 22.184 17.478 -4.025 1.00 57.41 478 THR B C 1
ATOM 4004 O O . THR B 1 467 ? 21.985 18.622 -4.434 1.00 66.39 478 THR B O 1
ATOM 4008 N N . ASN B 1 468 ? 22.829 16.565 -4.748 1.00 55.34 479 ASN B N 1
ATOM 4009 C CA . ASN B 1 468 ? 23.281 16.865 -6.098 1.00 47.34 479 ASN B CA 1
ATOM 4010 C C . ASN B 1 468 ? 22.125 16.806 -7.078 1.00 60.46 479 ASN B C 1
ATOM 4011 O O . ASN B 1 468 ? 22.053 17.606 -8.020 1.00 62.22 479 ASN B O 1
ATOM 4016 N N . GLY B 1 469 ? 21.213 15.870 -6.855 1.00 58.02 480 GLY B N 1
ATOM 4017 C CA . GLY B 1 469 ? 20.193 15.559 -7.826 1.00 46.21 480 GLY B CA 1
ATOM 4018 C C . GLY B 1 469 ? 20.743 14.552 -8.810 1.00 64.48 480 GLY B C 1
ATOM 4019 O O . GLY B 1 469 ? 20.973 13.393 -8.448 1.00 48.37 480 GLY B O 1
ATOM 4020 N N . THR B 1 470 ? 20.977 14.997 -10.043 1.00 79.54 481 THR B N 1
ATOM 4021 C CA . THR B 1 470 ? 21.522 14.125 -11.074 1.00 66.09 481 THR B CA 1
ATOM 4022 C C . THR B 1 470 ? 22.875 13.571 -10.633 1.00 72.09 481 THR B C 1
ATOM 4023 O O . THR B 1 470 ? 23.634 14.263 -9.941 1.00 71.84 481 THR B O 1
ATOM 4027 N N . PRO B 1 471 ? 23.205 12.332 -10.993 1.00 69.64 482 PRO B N 1
ATOM 4028 C CA . PRO B 1 471 ? 24.595 11.889 -10.864 1.00 80.23 482 PRO B CA 1
ATOM 4029 C C . PRO B 1 471 ? 25.444 12.620 -11.885 1.00 71.52 482 PRO B C 1
ATOM 4030 O O . PRO B 1 471 ? 24.962 13.045 -12.938 1.00 51.23 482 PRO B O 1
ATOM 4034 N N . GLU B 1 472 ? 26.711 12.803 -11.550 1.00 78.03 483 GLU B N 1
ATOM 4035 C CA . GLU B 1 472 ? 27.621 13.400 -12.511 1.00 74.39 483 GLU B CA 1
ATOM 4036 C C . GLU B 1 472 ? 27.808 12.425 -13.664 1.00 76.74 483 GLU B C 1
ATOM 4037 O O . GLU B 1 472 ? 28.269 11.297 -13.457 1.00 75.95 483 GLU B O 1
ATOM 4043 N N . LEU B 1 473 ? 27.382 12.829 -14.859 1.00 52.94 484 LEU B N 1
ATOM 4044 C CA . LEU B 1 473 ? 27.769 12.113 -16.068 1.00 41.06 484 LEU B CA 1
ATOM 4045 C C . LEU B 1 473 ? 29.278 11.899 -16.063 1.00 46.14 484 LEU B C 1
ATOM 4046 O O . LEU B 1 473 ? 30.045 12.828 -15.800 1.00 44.05 484 LEU B O 1
ATOM 4051 N N . GLN B 1 474 ? 29.703 10.662 -16.321 1.00 40.27 485 GLN B N 1
ATOM 4052 C CA . GLN B 1 474 ? 31.132 10.372 -16.331 1.00 44.92 485 GLN B CA 1
ATOM 4053 C C . GLN B 1 474 ? 31.834 11.124 -17.456 1.00 54.73 485 GLN B C 1
ATOM 4054 O O . GLN B 1 474 ? 32.900 11.719 -17.252 1.00 56.68 485 GLN B O 1
ATOM 4060 N N . ASN B 1 475 ? 31.235 11.139 -18.641 1.00 48.10 486 ASN B N 1
ATOM 4061 C CA . ASN B 1 475 ? 31.833 11.748 -19.828 1.00 50.43 486 ASN B CA 1
ATOM 4062 C C . ASN B 1 475 ? 30.790 12.617 -20.520 1.00 43.81 486 ASN B C 1
ATOM 4063 O O . ASN B 1 475 ? 30.250 12.241 -21.567 1.00 44.38 486 ASN B O 1
ATOM 4068 N N . PRO B 1 476 ? 30.489 13.794 -19.967 1.00 46.88 487 PRO B N 1
ATOM 4069 C CA . PRO B 1 476 ? 29.418 14.623 -20.557 1.00 47.91 487 PRO B CA 1
ATOM 4070 C C . PRO B 1 476 ? 29.783 15.189 -21.918 1.00 46.60 487 PRO B C 1
ATOM 4071 O O . PRO B 1 476 ? 28.900 15.472 -22.744 1.00 36.77 487 PRO B O 1
ATOM 4075 N N . GLU B 1 477 ? 31.074 15.360 -22.176 1.00 50.61 488 GLU B N 1
ATOM 4076 C CA . GLU B 1 477 ? 31.518 15.868 -23.464 1.00 50.98 488 GLU B CA 1
ATOM 4077 C C . GLU B 1 477 ? 31.110 14.944 -24.604 1.00 38.93 488 GLU B C 1
ATOM 4078 O O . GLU B 1 477 ? 31.001 15.407 -25.743 1.00 47.25 488 GLU B O 1
ATOM 4084 N N . LYS B 1 478 ? 30.832 13.667 -24.303 1.00 39.19 489 LY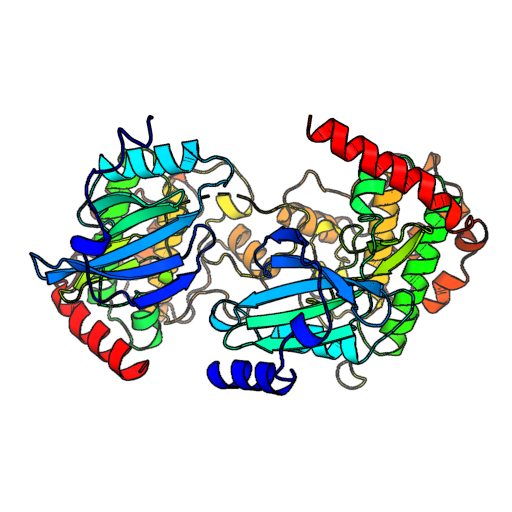S B N 1
ATOM 4085 C CA . LYS B 1 478 ? 30.490 12.620 -25.256 1.00 37.45 489 LYS B CA 1
ATOM 4086 C C . LYS B 1 478 ? 29.023 12.610 -25.673 1.00 37.93 489 LYS B C 1
ATOM 4087 O O . LYS B 1 478 ? 28.651 11.804 -26.530 1.00 36.92 489 LYS B O 1
ATOM 4093 N N . LEU B 1 479 ? 28.176 13.451 -25.089 1.00 34.50 490 LEU B N 1
ATOM 4094 C CA . LEU B 1 479 ? 26.751 13.465 -25.396 1.00 31.17 490 LEU B CA 1
ATOM 4095 C C . LEU B 1 479 ? 26.443 14.631 -26.328 1.00 25.94 490 LEU B C 1
ATOM 4096 O O . LEU B 1 479 ? 27.083 15.681 -26.238 1.00 30.02 490 LEU B O 1
ATOM 4101 N N . SER B 1 480 ? 25.469 14.457 -27.229 1.00 24.75 491 SER B N 1
ATOM 4102 C CA . SER B 1 480 ? 25.105 15.583 -28.098 1.00 25.33 491 SER B CA 1
ATOM 4103 C C . SER B 1 480 ? 24.405 16.671 -27.287 1.00 29.54 491 SER B C 1
ATOM 4104 O O . SER B 1 480 ? 23.903 16.422 -26.196 1.00 25.24 491 SER B O 1
ATOM 4107 N N . ALA B 1 481 ? 24.343 17.886 -27.848 1.00 26.76 492 ALA B N 1
ATOM 4108 C CA . ALA B 1 481 ? 23.644 18.958 -27.141 1.00 29.92 492 ALA B CA 1
ATOM 4109 C C . ALA B 1 481 ? 22.172 18.617 -26.910 1.00 26.72 492 ALA B C 1
ATOM 4110 O O . ALA B 1 481 ? 21.623 18.898 -25.837 1.00 30.04 492 ALA B O 1
ATOM 4112 N N . ILE B 1 482 ? 21.515 17.997 -27.886 1.00 26.83 493 ILE B N 1
ATOM 4113 C CA . ILE B 1 482 ? 20.075 17.778 -27.729 1.00 30.74 493 ILE B CA 1
ATOM 4114 C C . ILE B 1 482 ? 19.799 16.660 -26.728 1.00 28.07 493 ILE B C 1
ATOM 4115 O O . ILE B 1 482 ? 18.836 16.737 -25.953 1.00 27.72 493 ILE B O 1
ATOM 4120 N N . PHE B 1 483 ? 20.657 15.639 -26.679 1.00 27.31 494 PHE B N 1
ATOM 4121 C CA . PHE B 1 483 ? 20.513 14.590 -25.665 1.00 27.09 494 PHE B CA 1
ATOM 4122 C C . PHE B 1 483 ? 20.769 15.159 -24.273 1.00 25.16 494 PHE B C 1
ATOM 4123 O O . PHE B 1 483 ? 20.019 14.870 -23.332 1.00 25.45 494 PHE B O 1
ATOM 4131 N N . ARG B 1 484 ? 21.826 15.966 -24.117 1.00 26.46 495 ARG B N 1
ATOM 4132 C CA . ARG B 1 484 ? 22.083 16.610 -22.826 1.00 26.39 495 ARG B CA 1
ATOM 4133 C C . ARG B 1 484 ? 20.906 17.481 -22.408 1.00 27.19 495 ARG B C 1
ATOM 4134 O O . ARG B 1 484 ? 20.531 17.519 -21.225 1.00 31.71 495 ARG B O 1
ATOM 4142 N N . ASP B 1 485 ? 20.286 18.162 -23.365 1.00 26.29 496 ASP B N 1
ATOM 4143 C CA . ASP B 1 485 ? 19.136 18.992 -23.013 1.00 25.04 496 ASP B CA 1
ATOM 4144 C C . ASP B 1 485 ? 17.982 18.123 -22.523 1.00 31.80 496 ASP B C 1
ATOM 4145 O O . ASP B 1 485 ? 17.319 18.445 -21.528 1.00 31.43 496 ASP B O 1
ATOM 4150 N N . PHE B 1 486 ? 17.723 17.022 -23.221 1.00 30.08 497 PHE B N 1
ATOM 4151 C CA . PHE B 1 486 ? 16.688 16.093 -22.774 1.00 24.54 497 PHE B CA 1
ATOM 4152 C C . PHE B 1 486 ? 16.943 15.613 -21.349 1.00 28.54 497 PHE B C 1
ATOM 4153 O O . PHE B 1 486 ? 16.023 15.576 -20.526 1.00 24.34 497 PHE B O 1
ATOM 4161 N N . LEU B 1 487 ? 18.190 15.255 -21.034 1.00 27.54 498 LEU B N 1
ATOM 4162 C CA . LEU B 1 487 ? 18.500 14.804 -19.679 1.00 28.70 498 LEU B CA 1
ATOM 4163 C C . LEU B 1 487 ? 18.231 15.901 -18.666 1.00 29.40 498 LEU B C 1
ATOM 4164 O O . LEU B 1 487 ? 17.757 15.636 -17.553 1.00 28.53 498 LEU B O 1
ATOM 4169 N N . ASN B 1 488 ? 18.559 17.143 -19.025 1.00 29.18 499 ASN B N 1
ATOM 4170 C CA . ASN B 1 488 ? 18.329 18.262 -18.119 1.00 26.65 499 ASN B CA 1
ATOM 4171 C C . ASN B 1 488 ? 16.846 18.439 -17.831 1.00 32.25 499 ASN B C 1
ATOM 4172 O O . ASN B 1 488 ? 16.457 18.788 -16.706 1.00 32.58 499 ASN B O 1
ATOM 4177 N N . ARG B 1 489 ? 15.997 18.178 -18.828 1.00 29.63 500 ARG B N 1
ATOM 4178 C CA . ARG B 1 489 ? 14.560 18.342 -18.624 1.00 32.63 500 ARG B CA 1
ATOM 4179 C C . ARG B 1 489 ? 13.977 17.227 -17.752 1.00 31.81 500 ARG B C 1
ATOM 4180 O O . ARG B 1 489 ? 13.026 17.477 -17.004 1.00 30.27 500 ARG B O 1
ATOM 4188 N N . CYS B 1 490 ? 14.537 16.003 -17.827 1.00 29.18 501 CYS B N 1
ATOM 4189 C CA . CYS B 1 490 ? 14.098 14.887 -16.976 1.00 29.62 501 CYS B CA 1
ATOM 4190 C C . CYS B 1 490 ? 14.621 15.002 -15.556 1.00 30.64 501 CYS B C 1
ATOM 4191 O O . CYS B 1 490 ? 13.963 14.539 -14.618 1.00 28.76 501 CYS B O 1
ATOM 4194 N N . LEU B 1 491 ? 15.801 15.594 -15.380 1.00 28.46 502 LEU B N 1
ATOM 4195 C CA . LEU B 1 491 ? 16.514 15.557 -14.115 1.00 31.68 502 LEU B CA 1
ATOM 4196 C C . LEU B 1 491 ? 16.532 16.926 -13.443 1.00 33.45 502 LEU B C 1
ATOM 4197 O O . LEU B 1 491 ? 17.503 17.289 -12.780 1.00 33.22 502 LEU B O 1
ATOM 4202 N N . GLU B 1 492 ? 15.476 17.703 -13.641 1.00 36.42 503 GLU B N 1
ATOM 4203 C CA . GLU B 1 492 ? 15.335 18.973 -12.956 1.00 35.18 503 GLU B CA 1
ATOM 4204 C C . GLU B 1 492 ? 14.953 18.698 -11.506 1.00 33.38 503 GLU B C 1
ATOM 4205 O O . GLU B 1 492 ? 14.058 17.895 -11.234 1.00 36.23 503 GLU B O 1
ATOM 4211 N N . MET B 1 493 ? 15.667 19.322 -10.573 1.00 37.89 504 MET B N 1
ATOM 4212 C CA . MET B 1 493 ? 15.341 19.117 -9.163 1.00 39.38 504 MET B CA 1
ATOM 4213 C C . MET B 1 493 ? 13.993 19.728 -8.798 1.00 43.02 504 MET B C 1
ATOM 4214 O O . MET B 1 493 ? 13.252 19.151 -7.992 1.00 44.54 504 MET B O 1
ATOM 4219 N N . ASP B 1 494 ? 13.656 20.877 -9.377 1.00 43.25 505 ASP B N 1
ATOM 4220 C CA . ASP B 1 494 ? 12.379 21.522 -9.096 1.00 40.79 505 ASP B CA 1
ATOM 4221 C C . ASP B 1 494 ? 11.285 20.723 -9.777 1.00 41.29 505 ASP B C 1
ATOM 4222 O O . ASP B 1 494 ? 11.280 20.606 -11.004 1.00 38.09 505 ASP B O 1
ATOM 4227 N N . VAL B 1 495 ? 10.380 20.134 -8.990 1.00 37.83 506 VAL B N 1
ATOM 4228 C CA . VAL B 1 495 ? 9.382 19.239 -9.578 1.00 39.02 506 VAL B CA 1
ATOM 4229 C C . VAL B 1 495 ? 8.536 19.978 -10.609 1.00 48.28 506 VAL B C 1
ATOM 4230 O O . VAL B 1 495 ? 8.225 19.433 -11.680 1.00 41.71 506 VAL B O 1
ATOM 4234 N N . GLU B 1 496 ? 8.164 21.234 -10.320 1.00 40.59 507 GLU B N 1
ATOM 4235 C CA . GLU B 1 496 ? 7.334 21.983 -11.265 1.00 38.39 507 GLU B CA 1
ATOM 4236 C C . GLU B 1 496 ? 8.045 22.184 -12.597 1.00 46.76 507 GLU B C 1
ATOM 4237 O O . GLU B 1 496 ? 7.414 22.121 -13.660 1.00 45.85 507 GLU B O 1
ATOM 4243 N N . LYS B 1 497 ? 9.361 22.393 -12.569 1.00 39.69 508 LYS B N 1
ATOM 4244 C CA . LYS B 1 497 ? 10.086 22.658 -13.804 1.00 41.39 508 LYS B CA 1
ATOM 4245 C C . LYS B 1 497 ? 10.369 21.380 -14.589 1.00 35.34 508 LYS B C 1
ATOM 4246 O O . LYS B 1 497 ? 10.506 21.429 -15.818 1.00 40.83 508 LYS B O 1
ATOM 4252 N N . ARG B 1 498 ? 10.476 20.239 -13.907 1.00 43.57 509 ARG B N 1
ATOM 4253 C CA . ARG B 1 498 ? 10.743 18.969 -14.582 1.00 32.47 509 ARG B CA 1
ATOM 4254 C C . ARG B 1 498 ? 9.628 18.682 -15.574 1.00 39.95 509 ARG B C 1
ATOM 4255 O O . ARG B 1 498 ? 8.459 18.940 -15.291 1.00 35.80 509 ARG B O 1
ATOM 4263 N N . GLY B 1 499 ? 9.988 18.164 -16.748 1.00 32.84 510 GLY B N 1
ATOM 4264 C CA . GLY B 1 499 ? 8.979 17.892 -17.755 1.00 34.35 510 GLY B CA 1
ATOM 4265 C C . GLY B 1 499 ? 7.981 16.836 -17.312 1.00 33.26 510 GLY B C 1
ATOM 4266 O O . GLY B 1 499 ? 8.289 15.931 -16.534 1.00 33.11 510 GLY B O 1
ATOM 4267 N N . SER B 1 500 ? 6.759 16.963 -17.818 1.00 33.25 511 SER B N 1
ATOM 4268 C CA . SER B 1 500 ? 5.802 15.868 -17.742 1.00 31.12 511 SER B CA 1
ATOM 4269 C C . SER B 1 500 ? 6.050 14.899 -18.891 1.00 34.03 511 SER B C 1
ATOM 4270 O O . SER B 1 500 ? 6.811 15.182 -19.816 1.00 29.59 511 SER B O 1
ATOM 4273 N N . ALA B 1 501 ? 5.370 13.755 -18.854 1.00 31.17 512 ALA B N 1
ATOM 4274 C CA . ALA B 1 501 ? 5.538 12.805 -19.949 1.00 31.44 512 ALA B CA 1
ATOM 4275 C C . ALA B 1 501 ? 4.986 13.382 -21.243 1.00 27.66 512 ALA B C 1
ATOM 4276 O O . ALA B 1 501 ? 5.622 13.291 -22.299 1.00 32.37 512 ALA B O 1
ATOM 4278 N N . LYS B 1 502 ? 3.795 13.975 -21.174 1.00 28.82 513 LYS B N 1
ATOM 4279 C CA . LYS B 1 502 ? 3.212 14.629 -22.338 1.00 27.94 513 LYS B CA 1
ATOM 4280 C C . LYS B 1 502 ? 4.147 15.684 -22.917 1.00 32.49 513 LYS B C 1
ATOM 4281 O O . LYS B 1 502 ? 4.342 15.758 -24.134 1.00 34.52 513 LYS B O 1
ATOM 4287 N N . GLU B 1 503 ? 4.737 16.515 -22.060 1.00 33.58 514 GLU B N 1
ATOM 4288 C CA . GLU B 1 503 ? 5.657 17.540 -22.555 1.00 29.55 514 GLU B CA 1
ATOM 4289 C C . GLU B 1 503 ? 6.871 16.910 -23.219 1.00 32.06 514 GLU B C 1
ATOM 4290 O O . GLU B 1 503 ? 7.261 17.298 -24.330 1.00 33.52 514 GLU B O 1
ATOM 4296 N N . LEU B 1 504 ? 7.482 15.929 -22.554 1.00 28.49 515 LEU B N 1
ATOM 4297 C CA . LEU B 1 504 ? 8.710 15.340 -23.091 1.00 29.80 515 LEU B CA 1
ATOM 4298 C C . LEU B 1 504 ? 8.474 14.532 -24.357 1.00 27.40 515 LEU B C 1
ATOM 4299 O O . LEU B 1 504 ? 9.411 14.368 -25.144 1.00 27.98 515 LEU B O 1
ATOM 4304 N N . LEU B 1 505 ? 7.256 14.034 -24.590 1.00 29.56 516 LEU B N 1
ATOM 4305 C CA . LEU B 1 505 ? 6.998 13.378 -25.867 1.00 27.85 516 LEU B CA 1
ATOM 4306 C C . LEU B 1 505 ? 7.189 14.322 -27.048 1.00 28.65 516 LEU B C 1
ATOM 4307 O O . LEU B 1 505 ? 7.373 13.847 -28.174 1.00 32.29 516 LEU B O 1
ATOM 4312 N N . GLN B 1 506 ? 7.193 15.635 -26.815 1.00 31.40 517 GLN B N 1
ATOM 4313 C CA . GLN B 1 506 ? 7.453 16.613 -27.872 1.00 31.53 517 GLN B CA 1
ATOM 4314 C C . GLN B 1 506 ? 8.922 17.018 -27.984 1.00 29.14 517 GLN B C 1
ATOM 4315 O O . GLN B 1 506 ? 9.257 17.827 -28.859 1.00 31.55 517 GLN B O 1
ATOM 4321 N N . HIS B 1 507 ? 9.802 16.498 -27.130 1.00 28.17 518 HIS B N 1
ATOM 4322 C CA . HIS B 1 507 ? 11.180 16.985 -27.111 1.00 24.40 518 HIS B CA 1
ATOM 4323 C C . HIS B 1 507 ? 11.910 16.610 -28.407 1.00 24.01 518 HIS B C 1
ATOM 4324 O O . HIS B 1 507 ? 11.692 15.533 -28.971 1.00 26.74 518 HIS B O 1
ATOM 4331 N N . GLN B 1 508 ? 12.774 17.510 -28.887 1.00 24.51 519 GLN B N 1
ATOM 4332 C CA . GLN B 1 508 ? 13.465 17.242 -30.155 1.00 26.56 519 GLN B CA 1
ATOM 4333 C C . GLN B 1 508 ? 14.356 16.002 -30.092 1.00 28.58 519 GLN B C 1
ATOM 4334 O O . GLN B 1 508 ? 14.614 15.379 -31.133 1.00 28.24 519 GLN B O 1
ATOM 4340 N N . PHE B 1 509 ? 14.903 15.670 -28.916 1.00 25.52 520 PHE B N 1
ATOM 4341 C CA . PHE B 1 509 ? 15.775 14.495 -28.839 1.00 26.73 520 PHE B CA 1
ATOM 4342 C C . PHE B 1 509 ? 15.060 13.244 -29.334 1.00 25.33 520 PHE B C 1
ATOM 4343 O O . PHE B 1 509 ? 15.683 12.380 -29.966 1.00 24.47 520 PHE B O 1
ATOM 4351 N N . LEU B 1 510 ? 13.749 13.136 -29.081 1.00 25.76 521 LEU B N 1
ATOM 4352 C CA . LEU B 1 510 ? 13.024 11.954 -29.524 1.00 23.20 521 LEU B CA 1
ATOM 4353 C C . LEU B 1 510 ? 12.949 11.879 -31.058 1.00 31.76 521 LEU B C 1
ATOM 4354 O O . LEU B 1 510 ? 12.763 10.786 -31.610 1.00 29.79 521 LEU B O 1
ATOM 4359 N N . LYS B 1 511 ? 13.121 13.005 -31.766 1.00 27.59 522 LYS B N 1
ATOM 4360 C CA . LYS B 1 511 ? 12.976 12.960 -33.217 1.00 30.95 522 LYS B CA 1
ATOM 4361 C C . LYS B 1 511 ? 14.196 12.390 -33.929 1.00 28.94 522 LYS B C 1
ATOM 4362 O O . LYS B 1 511 ? 14.138 12.184 -35.153 1.00 32.57 522 LYS B O 1
ATOM 4368 N N . ILE B 1 512 ? 15.300 12.111 -33.223 1.00 25.37 523 ILE B N 1
ATOM 4369 C CA . ILE B 1 512 ? 16.371 11.347 -33.860 1.00 28.19 523 ILE B CA 1
ATOM 4370 C C . ILE B 1 512 ? 16.198 9.850 -33.670 1.00 32.47 523 ILE B C 1
ATOM 4371 O O . ILE B 1 512 ? 17.079 9.077 -34.084 1.00 30.35 523 ILE B O 1
ATOM 4376 N N . ALA B 1 513 ? 15.088 9.410 -33.072 1.00 29.16 524 ALA B N 1
ATOM 4377 C CA . ALA B 1 513 ? 14.859 7.981 -32.853 1.00 25.62 524 ALA B CA 1
ATOM 4378 C C . ALA B 1 513 ? 14.954 7.201 -34.151 1.00 32.37 524 ALA B C 1
ATOM 4379 O O . ALA B 1 513 ? 14.361 7.577 -35.168 1.00 29.96 524 ALA B O 1
ATOM 4381 N N . LYS B 1 514 ? 15.696 6.124 -34.102 1.00 26.85 525 LYS B N 1
ATOM 4382 C CA . LYS B 1 514 ? 15.704 5.125 -35.161 1.00 33.28 525 LYS B CA 1
ATOM 4383 C C . LYS B 1 514 ? 14.447 4.263 -35.068 1.00 30.46 525 LYS B C 1
ATOM 4384 O O . LYS B 1 514 ? 13.804 4.194 -34.005 1.00 27.25 525 LYS B O 1
ATOM 4390 N N . PRO B 1 515 ? 14.053 3.612 -36.166 1.00 26.91 526 PRO B N 1
ATOM 4391 C CA . PRO B 1 515 ? 12.949 2.651 -36.091 1.00 29.73 526 PRO B CA 1
ATOM 4392 C C . PRO B 1 515 ? 13.253 1.584 -35.056 1.00 27.83 526 PRO B C 1
ATOM 4393 O O . PRO B 1 515 ? 14.410 1.291 -34.735 1.00 29.54 526 PRO B O 1
ATOM 4397 N N . LEU B 1 516 ? 12.188 0.989 -34.523 1.00 28.07 527 LEU B N 1
ATOM 4398 C CA . LEU B 1 516 ? 12.400 0.014 -33.470 1.00 27.70 527 LEU B CA 1
ATOM 4399 C C . LEU B 1 516 ? 13.104 -1.224 -33.985 1.00 27.71 527 LEU B C 1
ATOM 4400 O O . LEU B 1 516 ? 13.692 -1.958 -33.188 1.00 25.53 527 LEU B O 1
ATOM 4405 N N . SER B 1 517 ? 13.091 -1.458 -35.301 1.00 27.38 528 SER B N 1
ATOM 4406 C CA . SER B 1 517 ? 13.861 -2.581 -35.811 1.00 29.97 528 SER B CA 1
ATOM 4407 C C . SER B 1 517 ? 15.345 -2.407 -35.521 1.00 28.37 528 SER B C 1
ATOM 4408 O O . SER B 1 517 ? 16.074 -3.402 -35.486 1.00 28.85 528 SER B O 1
ATOM 4411 N N . SER B 1 518 ? 15.802 -1.167 -35.316 1.00 26.92 529 SER B N 1
ATOM 4412 C CA . SER B 1 518 ? 17.202 -0.911 -34.968 1.00 26.47 529 SER B CA 1
ATOM 4413 C C . SER B 1 518 ? 17.608 -1.515 -33.627 1.00 23.00 529 SER B C 1
ATOM 4414 O O . SER B 1 518 ? 18.807 -1.640 -33.359 1.00 26.72 529 SER B O 1
ATOM 4417 N N . LEU B 1 519 ? 16.661 -1.869 -32.765 1.00 23.88 530 LEU B N 1
ATOM 4418 C CA . LEU B 1 519 ? 17.010 -2.516 -31.509 1.00 25.79 530 LEU B CA 1
ATOM 4419 C C . LEU B 1 519 ? 17.226 -4.018 -31.648 1.00 25.97 530 LEU B C 1
ATOM 4420 O O . LEU B 1 519 ? 17.808 -4.627 -30.734 1.00 25.62 530 LEU B O 1
ATOM 4425 N N . THR B 1 520 ? 16.755 -4.643 -32.744 1.00 25.91 531 THR B N 1
ATOM 4426 C CA . THR B 1 520 ? 16.875 -6.104 -32.752 1.00 27.59 531 THR B CA 1
ATOM 4427 C C . THR B 1 520 ? 18.323 -6.581 -32.905 1.00 24.52 531 THR B C 1
ATOM 4428 O O . THR B 1 520 ? 18.657 -7.647 -32.368 1.00 25.79 531 THR B O 1
ATOM 4432 N N . PRO B 1 521 ? 19.217 -5.869 -33.602 1.00 24.47 532 PRO B N 1
ATOM 4433 C CA . PRO B 1 521 ? 20.632 -6.287 -33.539 1.00 25.96 532 PRO B CA 1
ATOM 4434 C C . PRO B 1 521 ? 21.196 -6.187 -32.121 1.00 24.36 532 PRO B C 1
ATOM 4435 O O . PRO B 1 521 ? 22.038 -7.008 -31.738 1.00 23.64 532 PRO B O 1
ATOM 4439 N N . LEU B 1 522 ? 20.706 -5.238 -31.306 1.00 21.21 533 LEU B N 1
ATOM 4440 C CA . LEU B 1 522 ? 21.165 -5.152 -29.924 1.00 22.78 533 LEU B CA 1
ATOM 4441 C C . LEU B 1 522 ? 20.721 -6.386 -29.154 1.00 22.81 533 LEU B C 1
ATOM 4442 O O . LEU B 1 522 ? 21.488 -6.944 -28.367 1.00 22.43 533 LEU B O 1
ATOM 4447 N N . ILE B 1 523 ? 19.483 -6.832 -29.389 1.00 22.38 534 ILE B N 1
ATOM 4448 C CA . ILE B 1 523 ? 18.990 -8.039 -28.734 1.00 25.22 534 ILE B CA 1
ATOM 4449 C C . ILE B 1 523 ? 19.848 -9.234 -29.118 1.00 24.10 534 ILE B C 1
ATOM 4450 O O . ILE B 1 523 ? 20.230 -10.051 -28.262 1.00 26.90 534 ILE B O 1
ATOM 4455 N N . ALA B 1 524 ? 20.225 -9.319 -30.399 1.00 26.56 535 ALA B N 1
ATOM 4456 C CA . ALA B 1 524 ? 21.025 -10.444 -30.851 1.00 27.49 535 ALA B CA 1
ATOM 4457 C C . ALA B 1 524 ? 22.384 -10.457 -30.168 1.00 28.73 535 ALA B C 1
ATOM 4458 O O . ALA B 1 524 ? 22.894 -11.530 -29.806 1.00 28.27 535 ALA B O 1
ATOM 4460 N N . ALA B 1 525 ? 23.023 -9.281 -30.057 1.00 24.29 536 ALA B N 1
ATOM 4461 C CA . ALA B 1 525 ? 24.309 -9.185 -29.366 1.00 28.37 536 ALA B CA 1
ATOM 4462 C C . ALA B 1 525 ? 24.174 -9.598 -27.897 1.00 26.76 536 ALA B C 1
ATOM 4463 O O . ALA B 1 525 ? 24.997 -10.364 -27.375 1.00 27.94 536 ALA B O 1
ATOM 4465 N N . ALA B 1 526 ? 23.140 -9.108 -27.222 1.00 25.81 537 ALA B N 1
ATOM 4466 C CA . ALA B 1 526 ? 22.989 -9.428 -25.797 1.00 27.54 537 ALA B CA 1
ATOM 4467 C C . ALA B 1 526 ? 22.813 -10.924 -25.585 1.00 28.45 537 ALA B C 1
ATOM 4468 O O . ALA B 1 526 ? 23.434 -11.513 -24.693 1.00 30.93 537 ALA B O 1
ATOM 4470 N N . LYS B 1 527 ? 22.019 -11.563 -26.434 1.00 28.71 538 LYS B N 1
ATOM 4471 C CA . LYS B 1 527 ? 21.837 -13.008 -26.328 1.00 31.93 538 LYS B CA 1
ATOM 4472 C C . LYS B 1 527 ? 23.122 -13.766 -26.612 1.00 37.29 538 LYS B C 1
ATOM 4473 O O . LYS B 1 527 ? 23.464 -14.705 -25.884 1.00 35.27 538 LYS B O 1
ATOM 4479 N N . GLU B 1 528 ? 23.854 -13.380 -27.666 1.00 28.97 539 GLU B N 1
ATOM 4480 C CA . GLU B 1 528 ? 25.149 -14.007 -27.917 1.00 32.03 539 GLU B CA 1
ATOM 4481 C C . GLU B 1 528 ? 26.085 -13.831 -26.715 1.00 27.61 539 GLU B C 1
ATOM 4482 O O . GLU B 1 528 ? 26.794 -14.769 -26.325 1.00 38.24 539 GLU B O 1
ATOM 4488 N N . ALA B 1 529 ? 26.079 -12.649 -26.102 1.00 28.63 540 ALA B N 1
ATOM 4489 C CA . ALA B 1 529 ? 27.051 -12.355 -25.055 1.00 32.08 540 ALA B CA 1
ATOM 4490 C C . ALA B 1 529 ? 26.726 -13.099 -23.760 1.00 41.58 540 ALA B C 1
ATOM 4491 O O . ALA B 1 529 ? 27.641 -13.506 -23.029 1.00 40.67 540 ALA B O 1
ATOM 4493 N N . THR B 1 530 ? 25.448 -13.336 -23.491 1.00 40.32 541 THR B N 1
ATOM 4494 C CA . THR B 1 530 ? 25.052 -13.861 -22.177 1.00 39.81 541 THR B CA 1
ATOM 4495 C C . THR B 1 530 ? 25.011 -15.376 -22.125 1.00 63.46 541 THR B C 1
ATOM 4496 O O . THR B 1 530 ? 25.187 -15.951 -21.044 1.00 74.96 541 THR B O 1
ATOM 4500 N N . LYS B 1 531 ? 24.797 -16.032 -23.259 1.00 56.21 542 LYS B N 1
ATOM 4501 C CA . LYS B 1 531 ? 24.669 -17.484 -23.291 1.00 73.93 542 LYS B CA 1
ATOM 4502 C C . LYS B 1 531 ? 25.890 -18.186 -22.681 1.00 81.55 542 LYS B C 1
ATOM 4503 O O . LYS B 1 531 ? 25.845 -18.669 -21.543 1.00 91.56 542 LYS B O 1
#

GO terms:
  GO:0005515 protein binding (F, IPI)
  GO:0016477 cell migration (P, IMP)
  GO:0030036 actin cytoskeleton organization (P, IMP)
  GO:0005737 cytoplasm (C, IDA)
  GO:0005886 plasma membrane (C, IDA)
  GO:0004674 protein serine/threonine kinase activity (F, IDA)
  GO:0005654 nucleoplasm (C, IDA)
  GO:0043015 gamma-tubulin binding (F, IDA)
  GO:0030335 positive regulation of cell migration (P, IDA)
  GO:1903608 protein localization to cytoplasmic stress granule (P, IDA)
  GO:0006338 chromatin remodeling (P, IDA)
  GO:0006974 DNA damage response (P, IDA)
  GO:0005694 chromosome (C, EXP)
  GO:0005737 cytoplasm (C, EXP)
  GO:0005886 plasma membrane (C, EXP)
  GO:0106310 protein serine kinase activity (F, EXP)
  GO:0090063 positive regulation of microtubule nucleation (P, IMP)
  GO:0004674 protein serine/threonine kinase activity (F, EXP)
  GO:0002223 stimulatory C-type lectin receptor signaling pathway (P, TAS)
  GO:0004674 protein serine/threonine kinase activity (F, TAS)

InterPro domains:
  IPR000095 CRIB domain [PF00786] (74-132)
  IPR000095 CRIB domain [PS50108] (75-88)
  IPR000095 CRIB domain [SM00285] (75-110)
  IPR000719 Protein kinase domain [PF00069] (270-521)
  IPR000719 Protein kinase domain [PS50011] (270-521)
  IPR000719 Protein kinase domain [SM00220] (270-521)
  IPR008271 Serine/threonine-protein kinase, active site [PS00108] (385-397)
  IPR011009 Protein kinase-like domain superfamily [SSF56112] (261-522)
  IPR017441 Protein kinase, ATP binding site [PS00107] (276-299)
  IPR033923 p21 activated kinase binding domain [cd01093] (73-118)
  IPR036936 CRIB domain superfamily [G3DSA:3.90.810.10] (70-149)
  IPR051931 Serine/threonine-protein kinase PAK 3-like [PTHR45832] (85-538)

Secondary structure (DSSP, 8-state):
--HHHHHHHHHTS-B--GGGTEEEEEEEEEETTEEEEEEEETTT--EEEEEEEEGGG-S-HHHHHHHHHHHHH---TTBPPEEEEEEETTEEEEEEE--TT-BHHHHHHH-PPPHHHHHHHHHHHHHHHHHHHHTTEE----SGGGEEE-TT--EEE--GGG-EE--SSS--B-S--S-GGG--HHHHTT--B-TTHHHHHHHHHHHHHHHSS-TTTTS-HHHHHHHHHHH-SPPPS-GGGS-HHHHHHHHHHS-SSTTTSPPHHHHTT-GGGGGPPPGGGGHHHHHHHHHHHHHHH-/-TTTTTS--S-HHHHEEEEEEEEE-SS-EEEEEEETTT--EEEEEEEE-SS-SSHHHHHHHHHHHHH---TTBPPEEEEEEETTEEEEEEE--TT-BHHHHHHHS---HHHHHHHHHHHHHHHHHHHHTT------SGGGEEE-TT--EEE-------TTSPP-S--TT--HHHHTT----THHHHHHHHHHHHHHHHSS-TTTTS-HHHHHHHHHHT-SPPPS-GGGS-HHHHHHHHHHT-SSTTTSPPHHHHTT-GGGGGPPPGGGGHHHHHHHHHHH-

Sequence (579 aa):
SDEEILEKLRSIVSVGDPKKKYTRFEKIGQGASGTVYTAMDVATGQEVAIKQMNLQQQPKKELIINEILVMRENKNPNIVNYLDSYLVGDELWVVMEYLAGGSLTDVVTETCMDEGQIAAVCRECLQALEFLHSNQVIHRNIKSDNILLGMDGSVKLTDFGFCAQITPEQSKRSEMVGTPYWMAPEVVTRKAYGPKVDIWSLGIMAIEMIEGEPPYLNENPLRALYLIATNGTPELQNPEKLSAIFRDFLNRCLEMDVEKRGSAKELLQHQFLKIAKPLSSLTPLIAAAKEATKNNHGEKLRSIVSVGDPKKKYTRFEKIGQGASGTVYTAMDVATGQEVAIKQMNLQQQPKKELIINEILVMRENKNPNIVNYLDSYLVGDELWVVMEYLAGGSLTDVVTETCMDEGQIAAVCRECLQALEFLHSNQVIHRNIKSDNILLGMDGSVKLTDFGEQSKRSEMVGTPYWMAPEVVTRKAYGPKVDIWSLGIMAIEMIEGEPPYLNENPLRALYLIATNGTPELQNPEKLSAIFRDFLNRCLEMDVEKRGSAKELLQHQFLKIAKPLSSLTPLIAAAKEATK